Protein AF-A0A1V5UY77-F1 (afdb_monomer_lite)

Foldseek 3Di:
DDDDDDPDDDDPQQPDQDQVVQVVDPQWHDPPGGIDGDPDAPPQQVDQDQVVQVVGPQWHDPVGGIDGPPPQPPQQVDQDQVSQLVDPQWAQQPVVSGIHGDPAQVRFQRDQDQVSQVSNVVFWDQQQLVSGIGGPPCQQVVCQPGDQVSQVSDVQWAQFCVVRGIDGPPPSFLSSVLVDQVSLVVPPQAWAAQQVVSGIDGPPPSPQSSQAQVRQVVQVVDPQWHDDPRGIDGPDPPFLQVDQDQVVQLLDLQWHDDPGGIHGNPAQQCQQVDQDPVSQVSNVVFWDQQPLVSGIGGVVCPLQVCPQPQRSQVVDPQWAAFCVPRGIDGPPPSPQRRDNDQVSLVVDPQWHDPPHGIDGDQPPALQVDQDDVVLVVSVWDDDDRGTHHPDDDPKDDDDPPPDDDLQVDQDQPVQVVDPQWHDPVGGIHGDPDPDPDPDPFWDADVVVRIIDGHDPDDQDDDDDDDDDDDDDDPPDDDDPDDDDD

Sequence (485 aa):
MSYCEPAGGIPDCSLIYSDVDCANTMGCMWDGYQCVMDMGGPDCSAIFNDVDCGNTLGCMWDGTYCVEDMGGSACGENLTLEACNTDSSCVWDDVNTECVQFDGVASCNKFADQMYCENHSVDCKWYAGLMTCDGNTYGCGYYEFATVEQCNMDVDCDYNHNTDMCMEAGTAGCGEFGDSNTNCNAQTGNCEWNYSDNHCVPFDTAGCSKYGPLDESMCSGDPNCDWDTDHCIESVPAGCSLFDTDATCNAEATCIWIGSTCEDMASGSQCTLLSMQGDCESHTSFCNWYSGLNLCGDIADGCGFYGFGAMACNADTDCEYNFNMPGCVEFGTAGCGKHENDSMCIGDPMCTWNGTNCIPSGPPACNTYMDQFTCQNNSCTWVSGQCGGMGQTWCSSSYIAQGINCYTYMDQSPCEAQNGCVWNLTECVDASANDCNMDLSCMWNGPMSTCIEDMSNQCMMTYGGDQFGCNMATTCNWQPGQCGP

Structure (mmCIF, N/CA/C/O backbone):
data_AF-A0A1V5UY77-F1
#
_entry.id   AF-A0A1V5UY77-F1
#
loop_
_atom_site.group_PDB
_atom_site.id
_atom_site.type_symbol
_atom_site.label_atom_id
_atom_site.label_alt_id
_atom_site.label_comp_id
_atom_site.label_asym_id
_atom_site.label_entity_id
_atom_site.label_seq_id
_atom_site.pdbx_PDB_ins_code
_atom_site.Cartn_x
_atom_site.Cartn_y
_atom_site.Cartn_z
_atom_site.occupancy
_atom_site.B_iso_or_equiv
_atom_site.auth_seq_id
_atom_site.auth_comp_id
_atom_site.auth_asym_id
_atom_site.auth_atom_id
_atom_site.pdbx_PDB_model_num
ATOM 1 N N . MET A 1 1 ? 13.304 -43.967 39.624 1.00 35.62 1 MET A N 1
ATOM 2 C CA . MET A 1 1 ? 12.275 -43.873 40.676 1.00 35.62 1 MET A CA 1
ATOM 3 C C . MET A 1 1 ? 10.986 -44.339 40.051 1.00 35.62 1 MET A C 1
ATOM 5 O O . MET A 1 1 ? 10.648 -43.867 38.976 1.00 35.62 1 MET A O 1
ATOM 9 N N . SER A 1 2 ? 10.389 -45.355 40.654 1.00 34.72 2 SER A N 1
ATOM 10 C CA . SER A 1 2 ? 9.146 -45.986 40.230 1.00 34.72 2 SER A CA 1
ATOM 11 C C . SER A 1 2 ? 7.996 -44.986 40.347 1.00 34.72 2 SER A C 1
ATOM 13 O O . SER A 1 2 ? 7.868 -44.337 41.383 1.00 34.72 2 SER A O 1
ATOM 15 N N . TYR A 1 3 ? 7.195 -44.850 39.296 1.00 33.03 3 TYR A N 1
ATOM 16 C CA . TYR A 1 3 ? 5.958 -44.076 39.324 1.00 33.03 3 TYR A CA 1
ATOM 17 C C . TYR A 1 3 ? 4.882 -44.909 40.036 1.00 33.03 3 TYR A C 1
ATOM 19 O O . TYR A 1 3 ? 4.722 -46.088 39.724 1.00 33.03 3 TYR A O 1
ATOM 27 N N . CYS A 1 4 ? 4.184 -44.322 41.009 1.00 33.56 4 CYS A N 1
ATOM 28 C CA . CYS A 1 4 ? 2.945 -44.883 41.545 1.00 33.56 4 CYS A CA 1
ATOM 29 C C . CYS A 1 4 ? 1.797 -44.442 40.629 1.00 33.56 4 CYS A C 1
ATOM 31 O O . CYS A 1 4 ? 1.582 -43.243 40.465 1.00 33.56 4 CYS A O 1
ATOM 33 N N . GLU A 1 5 ? 1.080 -45.394 40.037 1.00 34.12 5 GLU A N 1
ATOM 34 C CA . GLU A 1 5 ? -0.194 -45.134 39.360 1.00 34.12 5 GLU A CA 1
ATOM 35 C C . GLU A 1 5 ? -1.288 -44.801 40.395 1.00 34.12 5 GLU A C 1
ATOM 37 O O . GLU A 1 5 ? -1.267 -45.354 41.502 1.00 34.12 5 GLU A O 1
ATOM 42 N N . PRO A 1 6 ? -2.259 -43.925 40.074 1.00 38.62 6 PRO A N 1
ATOM 43 C CA . PRO A 1 6 ? -3.442 -43.749 40.902 1.00 38.62 6 PRO A CA 1
ATOM 44 C C . PRO A 1 6 ? -4.322 -45.003 40.797 1.00 38.62 6 PRO A C 1
ATOM 46 O O . PRO A 1 6 ? -4.816 -45.355 39.728 1.00 38.62 6 PRO A O 1
ATOM 49 N N . ALA A 1 7 ? -4.529 -45.684 41.923 1.00 40.25 7 ALA A N 1
ATOM 50 C CA . ALA A 1 7 ? -5.536 -46.729 42.046 1.00 40.25 7 ALA A CA 1
ATOM 51 C C . ALA A 1 7 ? -6.930 -46.081 41.988 1.00 40.25 7 ALA A C 1
ATOM 53 O O . ALA A 1 7 ? -7.409 -45.540 42.980 1.00 40.25 7 ALA A O 1
ATOM 54 N N . GLY A 1 8 ? -7.552 -46.098 40.813 1.00 39.62 8 GLY A N 1
ATOM 55 C CA . GLY A 1 8 ? -8.869 -45.505 40.585 1.00 39.62 8 GLY A CA 1
ATOM 56 C C . GLY A 1 8 ? -9.518 -46.027 39.310 1.00 39.62 8 GLY A C 1
ATOM 57 O O . GLY A 1 8 ? -9.962 -45.245 38.479 1.00 39.62 8 GLY A O 1
ATOM 58 N N . GLY A 1 9 ? -9.522 -47.348 39.118 1.00 42.44 9 GLY A N 1
ATOM 59 C CA . GLY A 1 9 ? -10.414 -47.967 38.141 1.00 42.44 9 GLY A CA 1
ATOM 60 C C . GLY A 1 9 ? -11.838 -47.955 38.693 1.00 42.44 9 GLY A C 1
ATOM 61 O O . GLY A 1 9 ? -12.049 -48.418 39.813 1.00 42.44 9 GLY A O 1
ATOM 62 N N . ILE A 1 10 ? -12.791 -47.419 37.926 1.00 52.50 10 ILE A N 1
ATOM 63 C CA . ILE A 1 10 ? -14.228 -47.565 38.195 1.00 52.50 10 ILE A CA 1
ATOM 64 C C . ILE A 1 10 ? -14.511 -49.076 38.326 1.00 52.50 10 ILE A C 1
ATOM 66 O O . ILE A 1 10 ? -14.150 -49.821 37.408 1.00 52.50 10 ILE A O 1
ATOM 70 N N . PRO A 1 11 ? -15.065 -49.565 39.452 1.00 60.56 11 PRO A N 1
ATOM 71 C CA . PRO A 1 11 ? -15.327 -50.988 39.628 1.00 60.56 11 PRO A CA 1
ATOM 72 C C . PRO A 1 11 ? -16.384 -51.468 38.625 1.00 60.56 11 PRO A C 1
ATOM 74 O O . PRO A 1 11 ? -17.457 -50.884 38.506 1.00 60.56 11 PRO A O 1
ATOM 77 N N . ASP A 1 12 ? -16.081 -52.548 37.899 1.00 72.88 12 ASP A N 1
ATOM 78 C CA . ASP A 1 12 ? -17.044 -53.199 37.010 1.00 72.88 12 ASP A CA 1
ATOM 79 C C . ASP A 1 12 ? -18.022 -54.044 37.838 1.00 72.88 12 ASP A C 1
ATOM 81 O O . ASP A 1 12 ? -17.750 -55.198 38.188 1.00 72.88 12 ASP A O 1
ATOM 85 N N . CYS A 1 13 ? -19.169 -53.445 38.163 1.00 72.75 13 CYS A N 1
ATOM 86 C CA . CYS A 1 13 ? -20.222 -54.062 38.966 1.00 72.75 13 CYS A CA 1
ATOM 87 C C . CYS A 1 13 ? -20.758 -55.365 38.354 1.00 72.75 13 CYS A C 1
ATOM 89 O O . CYS A 1 13 ? -21.235 -56.228 39.085 1.00 72.75 13 CYS A O 1
ATOM 91 N N . SER A 1 14 ? -20.619 -55.569 37.036 1.00 72.94 14 SER A N 1
ATOM 92 C CA . SER A 1 14 ? -21.118 -56.769 36.349 1.00 72.94 14 SER A CA 1
ATOM 93 C C . SER A 1 14 ? -20.357 -58.058 36.701 1.00 72.94 14 SER A C 1
ATOM 95 O O . SER A 1 14 ? -20.808 -59.165 36.386 1.00 72.94 14 SER A O 1
ATOM 97 N N . LEU A 1 15 ? -19.220 -57.930 37.394 1.00 76.31 15 LEU A N 1
ATOM 98 C CA . LEU A 1 15 ? -18.405 -59.043 37.888 1.00 76.31 15 LEU A CA 1
ATOM 99 C C . LEU A 1 15 ? -18.737 -59.443 39.337 1.00 76.31 15 LEU A C 1
ATOM 101 O O . LEU A 1 15 ? -18.107 -60.354 39.881 1.00 76.31 15 LEU A O 1
ATOM 105 N N . ILE A 1 16 ? -19.719 -58.789 39.967 1.00 81.25 16 ILE A N 1
ATOM 106 C CA . ILE A 1 16 ? -20.117 -59.021 41.358 1.00 81.25 16 ILE A CA 1
ATOM 107 C C . ILE A 1 16 ? -21.437 -59.799 41.390 1.00 81.25 16 ILE A C 1
ATOM 109 O O . ILE A 1 16 ? -22.493 -59.305 41.005 1.00 81.25 16 ILE A O 1
ATOM 113 N N . TYR A 1 17 ? -21.378 -61.041 41.873 1.00 80.19 17 TYR A N 1
ATOM 114 C CA . TYR A 1 17 ? -22.501 -61.992 41.825 1.00 80.19 17 TYR A CA 1
ATOM 115 C C . TYR A 1 17 ? -23.168 -62.243 43.183 1.00 80.19 17 TYR A C 1
ATOM 117 O O . TYR A 1 17 ? -23.944 -63.187 43.325 1.00 80.19 17 TYR A O 1
ATOM 125 N N . SER A 1 18 ? -22.839 -61.434 44.188 1.00 80.31 18 SER A N 1
ATOM 126 C CA . SER A 1 18 ? -23.382 -61.529 45.541 1.00 80.31 18 SER A CA 1
ATOM 127 C C . SER A 1 18 ? -23.989 -60.185 45.933 1.00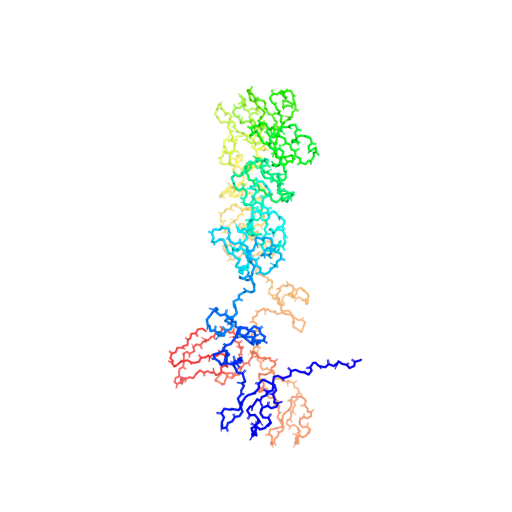 80.31 18 SER A C 1
ATOM 129 O O . SER A 1 18 ? -23.406 -59.130 45.684 1.00 80.31 18 SER A O 1
ATOM 131 N N . ASP A 1 19 ? -25.175 -60.241 46.530 1.00 75.44 19 ASP A N 1
ATOM 132 C CA . ASP A 1 19 ? -25.917 -59.088 47.034 1.00 75.44 19 ASP A CA 1
ATOM 133 C C . ASP A 1 19 ? -25.131 -58.347 48.123 1.00 75.44 19 ASP A C 1
ATOM 135 O O . ASP A 1 19 ? -25.069 -57.118 48.129 1.00 75.44 19 ASP A O 1
ATOM 139 N N . VAL A 1 20 ? -24.459 -59.100 48.996 1.00 77.75 20 VAL A N 1
ATOM 140 C CA . VAL A 1 20 ? -23.610 -58.561 50.065 1.00 77.75 20 VAL A CA 1
ATOM 141 C C . VAL A 1 20 ? -22.373 -57.864 49.504 1.00 77.75 20 VAL A C 1
ATOM 143 O O . VAL A 1 20 ? -22.010 -56.790 49.979 1.00 77.75 20 VAL A O 1
ATOM 146 N N . ASP A 1 21 ? -21.715 -58.439 48.500 1.00 77.81 21 ASP A N 1
ATOM 147 C CA . ASP A 1 21 ? -20.504 -57.845 47.919 1.00 77.81 21 ASP A CA 1
ATOM 148 C C . ASP A 1 21 ? -20.845 -56.632 47.045 1.00 77.81 21 ASP A C 1
ATOM 150 O O . ASP A 1 21 ? -20.092 -55.657 47.013 1.00 77.81 21 ASP A O 1
ATOM 154 N N . CYS A 1 22 ? -22.013 -56.653 46.398 1.00 72.06 22 CYS A N 1
ATOM 155 C CA . CYS A 1 22 ? -22.517 -55.531 45.619 1.00 72.06 22 CYS A CA 1
ATOM 156 C C . CYS A 1 22 ? -22.813 -54.317 46.505 1.00 72.06 22 CYS A C 1
ATOM 158 O O . CYS A 1 22 ? -22.331 -53.226 46.224 1.00 72.06 22 CYS A O 1
ATOM 160 N N . ALA A 1 23 ? -23.508 -54.522 47.631 1.00 69.00 23 ALA A N 1
ATOM 161 C CA . ALA A 1 23 ? -23.827 -53.458 48.585 1.00 69.00 23 ALA A CA 1
ATOM 162 C C . ALA A 1 23 ? -22.593 -52.852 49.283 1.00 69.00 23 ALA A C 1
ATOM 164 O O . ALA A 1 23 ? -22.663 -51.744 49.809 1.00 69.00 23 ALA A O 1
ATOM 165 N N . ASN A 1 24 ? -21.468 -53.574 49.309 1.00 67.50 24 ASN A N 1
ATOM 166 C CA . ASN A 1 24 ? -20.213 -53.102 49.899 1.00 67.50 24 ASN A CA 1
ATOM 167 C C . ASN A 1 24 ? -19.240 -52.500 48.867 1.00 67.50 24 ASN A C 1
ATOM 169 O O . ASN A 1 24 ? -18.158 -52.049 49.251 1.00 67.50 24 ASN A O 1
ATOM 173 N N . THR A 1 25 ? -19.593 -52.484 47.578 1.00 68.69 25 THR A N 1
ATOM 174 C CA . THR A 1 25 ? -18.750 -51.927 46.514 1.00 68.69 25 THR A CA 1
ATOM 175 C C . THR A 1 25 ? -19.240 -50.532 46.139 1.00 68.69 25 THR A C 1
ATOM 177 O O . THR A 1 25 ? -20.343 -50.372 45.629 1.00 68.69 25 THR A O 1
ATOM 180 N N . MET A 1 26 ? -18.417 -49.505 46.384 1.00 59.06 26 MET A N 1
ATOM 181 C CA . MET A 1 26 ? -18.773 -48.124 46.036 1.00 59.06 26 MET A CA 1
ATOM 182 C C . MET A 1 26 ? -19.001 -47.970 44.527 1.00 59.06 26 MET A C 1
ATOM 184 O O . MET A 1 26 ? -18.139 -48.354 43.737 1.00 59.06 26 MET A O 1
ATOM 188 N N . GLY A 1 27 ? -20.135 -47.372 44.150 1.00 67.19 27 GLY A N 1
ATOM 189 C CA . GLY A 1 27 ? -20.547 -47.190 42.755 1.00 67.19 27 GLY A CA 1
ATOM 190 C C . GLY A 1 27 ? -21.339 -48.362 42.165 1.00 67.19 27 GLY A C 1
ATOM 191 O O . GLY A 1 27 ? -21.593 -48.361 40.962 1.00 67.19 27 GLY A O 1
ATOM 192 N N . CYS A 1 28 ? -21.734 -49.348 42.980 1.00 70.88 28 CYS A N 1
ATOM 193 C CA . CYS A 1 28 ? -22.549 -50.486 42.565 1.00 70.88 28 CYS A CA 1
ATOM 194 C C . CYS A 1 28 ? -23.791 -50.659 43.452 1.00 70.88 28 CYS A C 1
ATOM 196 O O . CYS A 1 28 ? -23.725 -50.472 44.665 1.00 70.88 28 CYS A O 1
ATOM 198 N N . MET A 1 29 ? -24.907 -51.090 42.862 1.00 77.44 29 MET A N 1
ATOM 199 C CA . MET A 1 29 ? -26.140 -51.424 43.583 1.00 77.44 29 MET A CA 1
ATOM 200 C C . MET A 1 29 ? -26.735 -52.757 43.108 1.00 77.44 29 MET A C 1
ATOM 202 O O . MET A 1 29 ? -26.589 -53.145 41.949 1.00 77.44 29 MET A O 1
ATOM 206 N N . TRP A 1 30 ? -27.408 -53.480 44.009 1.00 74.88 30 TRP A N 1
ATOM 207 C CA . TRP A 1 30 ? -28.058 -54.754 43.686 1.00 74.88 30 TRP A CA 1
ATOM 208 C C . TRP A 1 30 ? -29.488 -54.511 43.193 1.00 74.88 30 TRP A C 1
ATOM 210 O O . TRP A 1 30 ? -30.326 -54.033 43.956 1.00 74.88 30 TRP A O 1
ATOM 220 N N . ASP A 1 31 ? -29.795 -54.875 41.945 1.00 71.94 31 ASP A N 1
ATOM 221 C CA . ASP A 1 31 ? -31.122 -54.652 41.334 1.00 71.94 31 ASP A CA 1
ATOM 222 C C . ASP A 1 31 ? -32.170 -55.728 41.705 1.00 71.94 31 ASP A C 1
ATOM 224 O O . ASP A 1 31 ? -33.311 -55.705 41.241 1.00 71.94 31 ASP A O 1
ATOM 228 N N . GLY A 1 32 ? -31.783 -56.686 42.554 1.00 72.38 32 GLY A N 1
ATOM 229 C CA . GLY A 1 32 ? -32.581 -57.854 42.932 1.00 72.38 32 GLY A CA 1
ATOM 230 C C . GLY A 1 32 ? -32.200 -59.138 42.189 1.00 72.38 32 GLY A C 1
ATOM 231 O O . GLY A 1 32 ? -32.556 -60.221 42.658 1.00 72.38 32 GLY A O 1
ATOM 232 N N . TYR A 1 33 ? -31.438 -59.045 41.097 1.00 75.31 33 TYR A N 1
ATOM 233 C CA . TYR A 1 33 ? -30.982 -60.183 40.288 1.00 75.31 33 TYR A CA 1
ATOM 234 C C . TYR A 1 33 ? -29.484 -60.141 39.961 1.00 75.31 33 TYR A C 1
ATOM 236 O O . TYR A 1 33 ? -28.866 -61.200 39.834 1.00 75.31 33 TYR A O 1
ATOM 244 N N . GLN A 1 34 ? -28.903 -58.953 39.820 1.00 77.75 34 GLN A N 1
ATOM 245 C CA . GLN A 1 34 ? -27.505 -58.724 39.466 1.00 77.75 34 GLN A CA 1
ATOM 246 C C . GLN A 1 34 ? -27.003 -57.399 40.057 1.00 77.75 34 GLN A C 1
ATOM 248 O O . GLN A 1 34 ? -27.775 -56.519 40.444 1.00 77.75 34 GLN A O 1
ATOM 253 N N . CYS A 1 35 ? -25.683 -57.264 40.127 1.00 74.50 35 CYS A N 1
ATOM 254 C CA . CYS A 1 35 ? -25.040 -56.033 40.551 1.00 74.50 35 CYS A CA 1
ATOM 255 C C . CYS A 1 35 ? -24.861 -55.097 39.347 1.00 74.50 35 CYS A C 1
ATOM 257 O O . CYS A 1 35 ? -24.268 -55.481 38.336 1.00 74.50 35 CYS A O 1
ATOM 259 N N . VAL A 1 36 ? -25.399 -53.883 39.433 1.00 78.75 36 VAL A N 1
ATOM 260 C CA . VAL A 1 36 ? -25.377 -52.871 38.365 1.00 78.75 36 VAL A CA 1
ATOM 261 C C . VAL A 1 36 ? -24.644 -51.618 38.835 1.00 78.75 36 VAL A C 1
ATOM 263 O O . VAL A 1 36 ? -24.499 -51.407 40.037 1.00 78.75 36 VAL A O 1
ATOM 266 N N . MET A 1 37 ? -24.159 -50.795 37.897 1.00 68.81 37 MET A N 1
ATOM 267 C CA . MET A 1 37 ? -23.580 -49.497 38.260 1.00 68.81 37 MET A CA 1
ATOM 268 C C . MET A 1 37 ? -24.645 -48.606 38.892 1.00 68.81 37 MET A C 1
ATOM 270 O O . MET A 1 37 ? -25.754 -48.487 38.368 1.00 68.81 37 MET A O 1
ATOM 274 N N . ASP A 1 38 ? -24.276 -47.995 40.010 1.00 66.62 38 ASP A N 1
ATOM 275 C CA . ASP A 1 38 ? -25.100 -47.056 40.753 1.00 66.62 38 ASP A CA 1
ATOM 276 C C . ASP A 1 38 ? -25.211 -45.743 39.961 1.00 66.62 38 ASP A C 1
ATOM 278 O O . ASP A 1 38 ? -24.292 -44.926 39.928 1.00 66.62 38 ASP A O 1
ATOM 282 N N . MET A 1 39 ? -26.307 -45.611 39.211 1.00 51.09 39 MET A N 1
ATOM 283 C CA . MET A 1 39 ? -26.615 -44.464 38.344 1.00 51.09 39 MET A CA 1
ATOM 284 C C . MET A 1 39 ? -27.603 -43.486 38.995 1.00 51.09 39 MET A C 1
ATOM 286 O O . MET A 1 39 ? -28.069 -42.566 38.325 1.00 51.09 39 MET A O 1
ATOM 290 N N . GLY A 1 40 ? -27.954 -43.677 40.268 1.00 49.91 40 GLY A N 1
ATOM 291 C CA . GLY A 1 40 ? -28.922 -42.841 40.968 1.00 49.91 40 GLY A CA 1
ATOM 292 C C . GLY A 1 40 ? -28.418 -42.503 42.357 1.00 49.91 40 GLY A C 1
ATOM 293 O O . GLY A 1 40 ? -28.191 -43.393 43.168 1.00 49.91 40 GLY A O 1
ATOM 294 N N . GLY A 1 41 ? -28.269 -41.210 42.640 1.00 55.47 41 GLY A N 1
ATOM 295 C CA . GLY A 1 41 ? -28.130 -40.741 44.014 1.00 55.47 41 GLY A CA 1
ATOM 296 C C . GLY A 1 41 ? -29.293 -41.219 44.905 1.00 55.47 41 GLY A C 1
ATOM 297 O O . GLY A 1 41 ? -30.250 -41.831 44.423 1.00 55.47 41 GLY A O 1
ATOM 298 N N . PRO A 1 42 ? -29.220 -40.974 46.222 1.00 58.59 42 PRO A N 1
ATOM 299 C CA . PRO A 1 42 ? -30.271 -41.380 47.152 1.00 58.59 42 PRO A CA 1
ATOM 300 C C . PRO A 1 42 ? -31.656 -40.893 46.691 1.00 58.59 42 PRO A C 1
ATOM 302 O O . PRO A 1 42 ? -31.800 -39.749 46.275 1.00 58.59 42 PRO A O 1
ATOM 305 N N . ASP A 1 43 ? -32.678 -41.754 46.793 1.00 66.94 43 ASP A N 1
ATOM 306 C CA . ASP A 1 43 ? -34.073 -41.399 46.493 1.00 66.94 43 ASP A CA 1
ATOM 307 C C . ASP A 1 43 ? -34.560 -40.321 47.476 1.00 66.94 43 ASP A C 1
ATOM 309 O O . ASP A 1 43 ? -34.988 -40.607 48.602 1.00 66.94 43 ASP A O 1
ATOM 313 N N . CYS A 1 44 ? -34.492 -39.066 47.040 1.00 65.50 44 CYS A N 1
ATOM 314 C CA . CYS A 1 44 ? -34.867 -37.910 47.843 1.00 65.50 44 CYS A CA 1
ATOM 315 C C . CYS A 1 44 ? -36.357 -37.910 48.202 1.00 65.50 44 CYS A C 1
ATOM 317 O O . CYS A 1 44 ? -36.728 -37.388 49.253 1.00 65.50 44 CYS A O 1
ATOM 319 N N . SER A 1 45 ? -37.216 -38.577 47.416 1.00 71.25 45 SER A N 1
ATOM 320 C CA . SER A 1 45 ? -38.643 -38.700 47.743 1.00 71.25 45 SER A CA 1
ATOM 321 C C . SER A 1 45 ? -38.937 -39.582 48.961 1.00 71.25 45 SER A C 1
ATOM 323 O O . SER A 1 45 ? -40.060 -39.563 49.474 1.00 71.25 45 SER A O 1
ATOM 325 N N . ALA A 1 46 ? -37.938 -40.296 49.489 1.00 71.38 46 ALA A N 1
ATOM 326 C CA . ALA A 1 46 ? -38.041 -41.027 50.751 1.00 71.38 46 ALA A CA 1
ATOM 327 C C . ALA A 1 46 ? -37.777 -40.159 52.002 1.00 71.38 46 ALA A C 1
ATOM 329 O O . ALA A 1 46 ? -37.919 -40.652 53.127 1.00 71.38 46 ALA A O 1
ATOM 330 N N . ILE A 1 47 ? -37.409 -38.884 51.836 1.00 78.31 47 ILE A N 1
ATOM 331 C CA . ILE A 1 47 ? -37.031 -37.981 52.929 1.00 78.31 47 ILE A CA 1
ATOM 332 C C . ILE A 1 47 ? -38.158 -36.975 53.196 1.00 78.31 47 ILE A C 1
ATOM 334 O O . ILE A 1 47 ? -38.545 -36.182 52.342 1.00 78.31 47 ILE A O 1
ATOM 338 N N . PHE A 1 48 ? -38.700 -36.997 54.416 1.00 80.31 48 PHE A N 1
ATOM 339 C CA . PHE A 1 48 ? -39.923 -36.256 54.772 1.00 80.31 48 PHE A CA 1
ATOM 340 C C . PHE A 1 48 ? -39.700 -35.075 55.722 1.00 80.31 48 PHE A C 1
ATOM 342 O O . PHE A 1 48 ? -40.667 -34.527 56.253 1.00 80.31 48 PHE A O 1
ATOM 349 N N . ASN A 1 49 ? -38.450 -34.704 55.988 1.00 76.62 49 ASN A N 1
ATOM 350 C CA . ASN A 1 49 ? -38.127 -33.535 56.795 1.00 76.62 49 ASN A CA 1
ATOM 351 C C . ASN A 1 49 ? -36.957 -32.753 56.194 1.00 76.62 49 ASN A C 1
ATOM 353 O O . ASN A 1 49 ? -36.120 -33.306 55.483 1.00 76.62 49 ASN A O 1
ATOM 357 N N . ASP A 1 50 ? -36.939 -31.463 56.496 1.00 70.50 50 ASP A N 1
ATOM 358 C CA . ASP A 1 50 ? -35.993 -30.471 55.998 1.00 70.50 50 ASP A CA 1
ATOM 359 C C . ASP A 1 50 ? -34.551 -30.750 56.438 1.00 70.50 50 ASP A C 1
ATOM 361 O O . ASP A 1 50 ? -33.629 -30.645 55.631 1.00 70.50 50 ASP A O 1
ATOM 365 N N . VAL A 1 51 ? -34.354 -31.158 57.695 1.00 73.12 51 VAL A N 1
ATOM 366 C CA . VAL A 1 51 ? -33.024 -31.409 58.272 1.00 73.12 51 VAL A CA 1
ATOM 367 C C . VAL A 1 51 ? -32.329 -32.588 57.594 1.00 73.12 51 VAL A C 1
ATOM 369 O O . VAL A 1 51 ? -31.161 -32.489 57.228 1.00 73.12 51 VAL A O 1
ATOM 372 N N . ASP A 1 52 ? -33.024 -33.706 57.420 1.00 71.25 52 ASP A N 1
ATOM 373 C CA . ASP A 1 52 ? -32.461 -34.897 56.784 1.00 71.25 52 ASP A CA 1
ATOM 374 C C . ASP A 1 52 ? -32.305 -34.690 55.273 1.00 71.25 52 ASP A C 1
ATOM 376 O O . ASP A 1 52 ? -31.353 -35.199 54.682 1.00 71.25 52 ASP A O 1
ATOM 380 N N . CYS A 1 53 ? -33.186 -33.892 54.657 1.00 69.50 53 CYS A N 1
ATOM 381 C CA . CYS A 1 53 ? -33.088 -33.543 53.243 1.00 69.50 53 CYS A CA 1
ATOM 382 C C . CYS A 1 53 ? -31.828 -32.714 52.962 1.00 69.50 53 CYS A C 1
ATOM 384 O O . CYS A 1 53 ? -31.046 -33.084 52.095 1.00 69.50 53 CYS A O 1
ATOM 386 N N . GLY A 1 54 ? -31.564 -31.672 53.761 1.00 63.75 54 GLY A N 1
ATOM 387 C CA . GLY A 1 54 ? -30.370 -30.827 53.614 1.00 63.75 54 GLY A CA 1
ATOM 388 C C . GLY A 1 54 ? -29.048 -31.496 54.012 1.00 63.75 54 GLY A C 1
ATOM 389 O O . GLY A 1 54 ? -27.980 -31.007 53.659 1.00 63.75 54 GLY A O 1
ATOM 390 N N . ASN A 1 55 ? -29.096 -32.619 54.738 1.00 60.94 55 ASN A N 1
ATOM 391 C CA . ASN A 1 55 ? -27.910 -33.418 55.068 1.00 60.94 55 ASN A CA 1
ATOM 392 C C . ASN A 1 55 ? -27.654 -34.561 54.070 1.00 60.94 55 ASN A C 1
ATOM 394 O O . ASN A 1 55 ? -26.643 -35.258 54.192 1.00 60.94 55 ASN A O 1
ATOM 398 N N . THR A 1 56 ? -28.557 -34.780 53.110 1.00 60.88 56 THR A N 1
ATOM 399 C CA . THR A 1 56 ? -28.432 -35.850 52.120 1.00 60.88 56 THR A CA 1
ATOM 400 C C . THR A 1 56 ? -27.838 -35.293 50.835 1.00 60.88 56 THR A C 1
ATOM 402 O O . THR A 1 56 ? -28.445 -34.478 50.149 1.00 60.88 56 THR A O 1
ATOM 405 N N . LEU A 1 57 ? -26.627 -35.746 50.508 1.00 54.59 57 LEU A N 1
ATOM 406 C CA . LEU A 1 57 ? -25.918 -35.345 49.295 1.00 54.59 57 LEU A CA 1
ATOM 407 C C . LEU A 1 57 ? -26.750 -35.712 48.050 1.00 54.59 57 LEU A C 1
ATOM 409 O O . LEU A 1 57 ? -27.054 -36.889 47.854 1.00 54.59 57 LEU A O 1
ATOM 413 N N . GLY A 1 58 ? -27.087 -34.720 47.222 1.00 66.50 58 GLY A N 1
ATOM 414 C CA . GLY A 1 58 ? -27.923 -34.898 46.029 1.00 66.50 58 GLY A CA 1
ATOM 415 C C . GLY A 1 58 ? -29.426 -34.678 46.246 1.00 66.50 58 GLY A C 1
ATOM 416 O O . GLY A 1 58 ? -30.201 -34.993 45.347 1.00 66.50 58 GLY A O 1
ATOM 417 N N . CYS A 1 59 ? -29.847 -34.138 47.397 1.00 69.81 59 CYS A N 1
ATOM 418 C CA . CYS A 1 59 ? -31.241 -33.802 47.696 1.00 69.81 59 CYS A CA 1
ATOM 419 C C . CYS A 1 59 ? -31.396 -32.356 48.194 1.00 69.81 59 CYS A C 1
ATOM 421 O O . CYS A 1 59 ? -30.545 -31.857 48.927 1.00 69.81 59 CYS A O 1
ATOM 423 N N . MET A 1 60 ? -32.515 -31.704 47.862 1.00 73.75 60 MET A N 1
ATOM 424 C CA . MET A 1 60 ? -32.862 -30.366 48.363 1.00 73.75 60 MET A CA 1
ATOM 425 C C . MET A 1 60 ? -34.330 -30.263 48.805 1.00 73.75 60 MET A C 1
ATOM 427 O O . MET A 1 60 ? -35.204 -30.975 48.308 1.00 73.75 60 MET A O 1
ATOM 431 N N . TRP A 1 61 ? -34.619 -29.380 49.767 1.00 74.12 61 TRP A N 1
ATOM 432 C CA . TRP A 1 61 ? -35.969 -29.201 50.317 1.00 74.12 61 TRP A CA 1
ATOM 433 C C . TRP A 1 61 ? -36.743 -28.106 49.565 1.00 74.12 61 TRP A C 1
ATOM 435 O O . TRP A 1 61 ? -36.428 -26.928 49.703 1.00 74.12 61 TRP A O 1
ATOM 445 N N . ASP A 1 62 ? -37.815 -28.465 48.851 1.00 69.62 62 ASP A N 1
ATOM 446 C CA . ASP A 1 62 ? -38.683 -27.533 48.093 1.00 69.62 62 ASP A CA 1
ATOM 447 C C . ASP A 1 62 ? -39.764 -26.866 48.981 1.00 69.62 62 ASP A C 1
ATOM 449 O O . ASP A 1 62 ? -40.906 -26.618 48.596 1.00 69.62 62 ASP A O 1
ATOM 453 N N . GLY A 1 63 ? -39.482 -26.691 50.273 1.00 66.19 63 GLY A N 1
ATOM 454 C CA . GLY A 1 63 ? -40.424 -26.126 51.249 1.00 66.19 63 GLY A CA 1
ATOM 455 C C . GLY A 1 63 ? -41.578 -27.050 51.673 1.00 66.19 63 GLY A C 1
ATOM 456 O O . GLY A 1 63 ? -42.159 -26.829 52.737 1.00 66.19 63 GLY A O 1
ATOM 457 N N . THR A 1 64 ? -41.889 -28.098 50.903 1.00 71.56 64 THR A N 1
ATOM 458 C CA . THR A 1 64 ? -42.980 -29.054 51.198 1.00 71.56 64 THR A CA 1
ATOM 459 C C . THR A 1 64 ? -42.554 -30.522 51.093 1.00 71.56 64 THR A C 1
ATOM 461 O O . THR A 1 64 ? -43.100 -31.369 51.802 1.00 71.56 64 THR A O 1
ATOM 464 N N . TYR A 1 65 ? -41.597 -30.838 50.223 1.00 72.12 65 TYR A N 1
ATOM 465 C CA . TYR A 1 65 ? -41.097 -32.190 49.981 1.00 72.12 65 TYR A CA 1
ATOM 466 C C . TYR A 1 65 ? -39.613 -32.135 49.606 1.00 72.12 65 TYR A C 1
ATOM 468 O O . TYR A 1 65 ? -39.134 -31.124 49.091 1.00 72.12 65 TYR A O 1
ATOM 476 N N . CYS A 1 66 ? -38.892 -33.219 49.892 1.00 66.56 66 CYS A N 1
ATOM 477 C CA . CYS A 1 66 ? -37.502 -33.375 49.492 1.00 66.56 66 CYS A CA 1
ATOM 478 C C . CYS A 1 66 ? -37.447 -33.863 48.039 1.00 66.56 66 CYS A C 1
ATOM 480 O O . CYS A 1 66 ? -38.123 -34.831 47.681 1.00 66.56 66 CYS A O 1
ATOM 482 N N . VAL A 1 67 ? -36.694 -33.162 47.199 1.00 76.56 67 VAL A N 1
ATOM 483 C CA . VAL A 1 67 ? -36.561 -33.432 45.763 1.00 76.56 67 VAL A CA 1
ATOM 484 C C . VAL A 1 67 ? -35.106 -33.721 45.422 1.00 76.56 67 VAL A C 1
ATOM 486 O O . VAL A 1 67 ? -34.204 -33.312 46.154 1.00 76.56 67 VAL A O 1
ATOM 489 N N . GLU A 1 68 ? -34.888 -34.451 44.330 1.00 65.31 68 GLU A N 1
ATOM 490 C CA . GLU A 1 68 ? -33.548 -34.646 43.777 1.00 65.31 68 GLU A CA 1
ATOM 491 C C . GLU A 1 68 ? -32.949 -33.282 43.438 1.00 65.31 68 GLU A C 1
ATOM 493 O O . GLU A 1 68 ? -33.579 -32.464 42.760 1.00 65.31 68 GLU A O 1
ATOM 498 N N . ASP A 1 69 ? -31.749 -33.032 43.955 1.00 61.06 69 ASP A N 1
ATOM 499 C CA . ASP A 1 69 ? -30.963 -31.864 43.595 1.00 61.06 69 ASP A CA 1
ATOM 500 C C . ASP A 1 69 ? -30.548 -32.026 42.131 1.00 61.06 69 ASP A C 1
ATOM 502 O O . ASP A 1 69 ? -29.592 -32.722 41.789 1.00 61.06 69 ASP A O 1
ATOM 506 N N . MET A 1 70 ? -31.323 -31.400 41.248 1.00 44.78 70 MET A N 1
ATOM 507 C CA . MET A 1 70 ? -31.120 -31.384 39.799 1.00 44.78 70 MET A CA 1
ATOM 508 C C . MET A 1 70 ? -29.895 -30.549 39.378 1.00 44.78 70 MET A C 1
ATOM 510 O O . MET A 1 70 ? -29.808 -30.123 38.226 1.00 44.78 70 MET A O 1
ATOM 514 N N . GLY A 1 71 ? -28.947 -30.294 40.285 1.00 45.06 71 GLY A N 1
ATOM 515 C CA . GLY A 1 71 ? -27.813 -29.412 40.039 1.00 45.06 71 GLY A CA 1
ATOM 516 C C . GLY A 1 71 ? -28.254 -27.956 39.966 1.00 45.06 71 GLY A C 1
ATOM 517 O O . GLY A 1 71 ? -27.784 -27.212 39.104 1.00 45.06 71 GLY A O 1
ATOM 518 N N . GLY A 1 72 ? -29.178 -27.549 40.842 1.00 45.19 72 GLY A N 1
ATOM 519 C CA . GLY A 1 72 ? -29.502 -26.136 41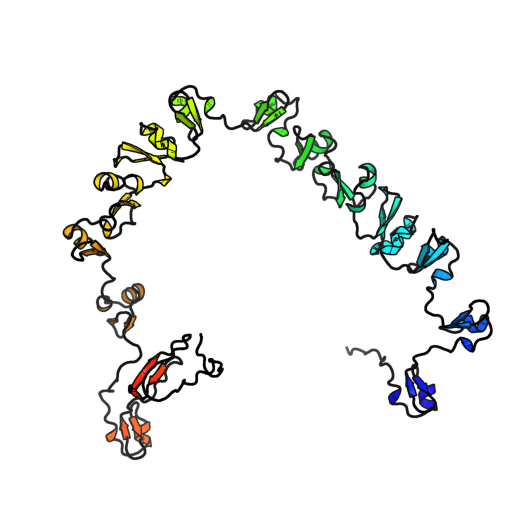.001 1.00 45.19 72 GLY A CA 1
ATOM 520 C C . GLY A 1 72 ? -28.242 -25.415 41.463 1.00 45.19 72 GLY A C 1
ATOM 521 O O . GLY A 1 72 ? -27.713 -25.724 42.525 1.00 45.19 72 GLY A O 1
ATOM 522 N N . SER A 1 73 ? -27.710 -24.504 40.645 1.00 51.25 73 SER A N 1
ATOM 523 C CA . SER A 1 73 ? -26.480 -23.778 40.966 1.00 51.25 73 SER A CA 1
ATOM 524 C C . SER A 1 73 ? -26.564 -23.204 42.384 1.00 51.25 73 SER A C 1
ATOM 526 O O . SER A 1 73 ? -27.510 -22.463 42.666 1.00 51.25 73 SER A O 1
ATOM 528 N N . ALA A 1 74 ? -25.575 -23.497 43.240 1.00 62.91 74 ALA A N 1
ATOM 529 C CA . ALA A 1 74 ? -25.463 -22.981 44.614 1.00 62.91 74 ALA A CA 1
ATOM 530 C C . ALA A 1 74 ? -25.658 -21.449 44.711 1.00 62.91 74 ALA A C 1
ATOM 532 O O . ALA A 1 74 ? -26.026 -20.916 45.753 1.00 62.91 74 ALA A O 1
ATOM 533 N N . CYS A 1 75 ? -25.492 -20.748 43.588 1.00 72.31 75 CYS A N 1
ATOM 534 C CA . CYS A 1 75 ? -25.856 -19.357 43.369 1.00 72.31 75 CYS A CA 1
ATOM 535 C C . CYS A 1 75 ? -27.251 -18.980 43.883 1.00 72.31 75 CYS A C 1
ATOM 537 O O . CYS A 1 75 ? -27.378 -17.953 44.542 1.00 72.31 75 CYS A O 1
ATOM 539 N N . GLY A 1 76 ? -28.279 -19.806 43.659 1.00 69.12 76 GLY A N 1
ATOM 540 C CA . GLY A 1 76 ? -29.663 -19.485 44.035 1.00 69.12 76 GLY A CA 1
ATOM 541 C C . GLY A 1 76 ? -29.895 -19.326 45.544 1.00 69.12 76 GLY A C 1
ATOM 542 O O . GLY A 1 76 ? -30.896 -18.739 45.953 1.00 69.12 76 GLY A O 1
ATOM 543 N N . GLU A 1 77 ? -28.969 -19.802 46.383 1.00 69.94 77 GLU A N 1
ATOM 544 C CA . GLU A 1 77 ? -29.021 -19.626 47.840 1.00 69.94 77 GLU A CA 1
ATOM 545 C C . GLU A 1 77 ? -28.580 -18.219 48.288 1.00 69.94 77 GLU A C 1
ATOM 547 O O . GLU A 1 77 ? -28.871 -17.794 49.412 1.00 69.94 77 GLU A O 1
ATOM 552 N N . ASN A 1 78 ? -27.913 -17.458 47.413 1.00 73.25 78 ASN A N 1
ATOM 553 C CA . ASN A 1 78 ? -27.468 -16.098 47.698 1.00 73.25 78 ASN A CA 1
ATOM 554 C C . ASN A 1 78 ? -28.601 -15.086 47.472 1.00 73.25 78 ASN A C 1
ATOM 556 O O . ASN A 1 78 ? -28.959 -14.754 46.346 1.00 73.25 78 ASN A O 1
ATOM 560 N N . LEU A 1 79 ? -29.133 -14.536 48.568 1.00 76.69 79 LEU A N 1
ATOM 561 C CA . LEU A 1 79 ? -30.247 -13.572 48.554 1.00 76.69 79 LEU A CA 1
ATOM 562 C C . LEU A 1 79 ? -29.813 -12.099 48.447 1.00 76.69 79 LEU A C 1
ATOM 564 O O . LEU A 1 79 ? -30.658 -11.204 48.513 1.00 76.69 79 LEU A O 1
ATOM 568 N N . THR A 1 80 ? -28.512 -11.822 48.349 1.00 80.19 80 THR A N 1
ATOM 569 C CA . THR A 1 80 ? -27.984 -10.456 48.236 1.00 80.19 80 THR A CA 1
ATOM 570 C C . THR A 1 80 ? -26.978 -10.343 47.098 1.00 80.19 80 THR A C 1
ATOM 572 O O . THR A 1 80 ? -26.226 -11.280 46.834 1.00 80.19 80 THR A O 1
ATOM 575 N N . LEU A 1 81 ? -26.928 -9.157 46.483 1.00 81.56 81 LEU A N 1
ATOM 576 C CA . LEU A 1 81 ? -25.954 -8.780 45.453 1.00 81.56 81 LEU A CA 1
ATOM 577 C C . LEU A 1 81 ? -24.512 -9.112 45.876 1.00 81.56 81 LEU A C 1
ATOM 579 O O . LEU A 1 81 ? -23.791 -9.786 45.148 1.00 81.56 81 LEU A O 1
ATOM 583 N N . GLU A 1 82 ? -24.111 -8.672 47.075 1.00 80.88 82 GLU A N 1
ATOM 584 C CA . GLU A 1 82 ? -22.757 -8.893 47.599 1.00 80.88 82 GLU A CA 1
ATOM 585 C C . GLU A 1 82 ? -22.440 -10.382 47.770 1.00 80.88 82 GLU A C 1
ATOM 587 O O . GLU A 1 82 ? -21.357 -10.818 47.390 1.00 80.88 82 GLU A O 1
ATOM 592 N N . ALA A 1 83 ? -23.368 -11.175 48.318 1.00 80.25 83 ALA A N 1
ATOM 593 C CA . ALA A 1 83 ? -23.140 -12.605 48.519 1.00 80.25 83 ALA A CA 1
ATOM 594 C C . ALA A 1 83 ? -23.064 -13.353 47.182 1.00 80.25 83 ALA A C 1
ATOM 596 O O . ALA A 1 83 ? -22.184 -14.189 47.002 1.00 80.25 83 ALA A O 1
ATOM 597 N N . CYS A 1 84 ? -23.933 -12.997 46.233 1.00 83.19 84 CYS A N 1
ATOM 598 C CA . CYS A 1 84 ? -23.975 -13.603 44.909 1.00 83.19 84 CYS A CA 1
ATOM 599 C C . CYS A 1 84 ? -22.679 -13.372 44.125 1.00 83.19 84 CYS A C 1
ATOM 601 O O . CYS A 1 84 ? -22.064 -14.325 43.665 1.00 83.19 84 CYS A O 1
ATOM 603 N N . ASN A 1 85 ? -22.220 -12.121 44.039 1.00 81.00 85 ASN A N 1
ATOM 604 C CA . ASN A 1 85 ? -21.045 -11.765 43.238 1.00 81.00 85 ASN A CA 1
ATOM 605 C C . ASN A 1 85 ? -19.702 -12.067 43.937 1.00 81.00 85 ASN A C 1
ATOM 607 O O . ASN A 1 85 ? -18.642 -11.807 43.369 1.00 81.00 85 ASN A O 1
ATOM 611 N N . THR A 1 86 ? -19.718 -12.584 45.174 1.00 77.62 86 THR A N 1
ATOM 612 C CA . THR A 1 86 ? -18.498 -13.068 45.848 1.00 77.62 86 THR A CA 1
ATOM 613 C C . THR A 1 86 ? -18.095 -14.464 45.355 1.00 77.62 86 THR A C 1
ATOM 615 O O . THR A 1 86 ? -16.913 -14.810 45.394 1.00 77.62 86 THR A O 1
ATOM 618 N N . ASP A 1 87 ? -19.052 -15.271 44.889 1.00 76.75 87 ASP A N 1
ATOM 619 C CA . ASP A 1 87 ? -18.794 -16.585 44.300 1.00 76.75 87 ASP A CA 1
ATOM 620 C C . ASP A 1 87 ? -18.500 -16.434 42.800 1.00 76.75 87 ASP A C 1
ATOM 622 O O . ASP A 1 87 ? -19.339 -15.964 42.037 1.00 76.75 87 ASP A O 1
ATOM 626 N N . SER A 1 88 ? -17.318 -16.871 42.356 1.00 76.19 88 SER A N 1
ATOM 627 C CA . SER A 1 88 ? -16.901 -16.768 40.952 1.00 76.19 88 SER A CA 1
ATOM 628 C C . SER A 1 88 ? -17.677 -17.685 39.995 1.00 76.19 88 SER A C 1
ATOM 630 O O . SER A 1 88 ? -17.392 -17.704 38.801 1.00 76.19 88 SER A O 1
ATOM 632 N N . SER A 1 89 ? -18.605 -18.502 40.491 1.00 80.25 89 SER A N 1
ATOM 633 C CA . SER A 1 89 ? -19.526 -19.303 39.677 1.00 80.25 89 SER A CA 1
ATOM 634 C C . SER A 1 89 ? -20.904 -18.655 39.504 1.00 80.25 89 SER A C 1
ATOM 636 O O . SER A 1 89 ? -21.757 -19.222 38.816 1.00 80.25 89 SER A O 1
ATOM 638 N N . CYS A 1 90 ? -21.122 -17.470 40.083 1.00 84.00 90 CYS A N 1
ATOM 639 C CA . CYS A 1 90 ? -22.429 -16.837 40.198 1.00 84.00 90 CYS A CA 1
ATOM 640 C C . CYS A 1 90 ? -22.427 -15.383 39.723 1.00 84.00 90 CYS A C 1
ATOM 642 O O . CYS A 1 90 ? -21.405 -14.702 39.723 1.00 84.00 90 CYS A O 1
ATOM 644 N N . VAL A 1 91 ? -23.599 -14.897 39.320 1.00 88.00 91 VAL A N 1
ATOM 645 C CA . VAL A 1 91 ? -23.817 -13.504 38.933 1.00 88.00 91 VAL A CA 1
ATOM 646 C C . VAL A 1 91 ? -25.215 -13.051 39.331 1.00 88.00 91 VAL A C 1
ATOM 648 O O . VAL A 1 91 ? -26.201 -13.773 39.159 1.00 88.00 91 VAL A O 1
ATOM 651 N N . TRP A 1 92 ? -25.309 -11.843 39.872 1.00 86.62 92 TRP A N 1
ATOM 652 C CA . TRP A 1 92 ? -26.587 -11.244 40.225 1.00 86.62 92 TRP A CA 1
ATOM 653 C C . TRP A 1 92 ? -27.282 -10.682 38.984 1.00 86.62 92 TRP A C 1
ATOM 655 O O . TRP A 1 92 ? -26.725 -9.859 38.262 1.00 86.62 92 TRP A O 1
ATOM 665 N N . ASP A 1 93 ? -28.511 -11.116 38.732 1.00 84.94 93 ASP A N 1
ATOM 666 C CA . ASP A 1 93 ? -29.367 -10.585 37.680 1.00 84.94 93 ASP A CA 1
ATOM 667 C C . ASP A 1 93 ? -30.242 -9.464 38.249 1.00 84.94 93 ASP A C 1
ATOM 669 O O . ASP A 1 93 ? -31.263 -9.716 38.889 1.00 84.94 93 ASP A O 1
ATOM 673 N N . ASP A 1 94 ? -29.856 -8.210 38.007 1.00 80.25 94 ASP A N 1
ATOM 674 C CA . ASP A 1 94 ? -30.611 -7.043 38.478 1.00 80.25 94 ASP A CA 1
ATOM 675 C C . ASP A 1 94 ? -32.022 -6.935 37.874 1.00 80.25 94 ASP A C 1
ATOM 677 O O . ASP A 1 94 ? -32.903 -6.318 38.478 1.00 80.25 94 ASP A O 1
ATOM 681 N N . VAL A 1 95 ? -32.268 -7.531 36.701 1.00 79.56 95 VAL A N 1
ATOM 682 C CA . VAL A 1 95 ? -33.581 -7.482 36.036 1.00 79.56 95 VAL A CA 1
ATOM 683 C C . VAL A 1 95 ? -34.567 -8.394 36.753 1.00 79.56 95 VAL A C 1
ATOM 685 O O . VAL A 1 95 ? -35.708 -7.998 37.004 1.00 79.56 95 VAL A O 1
ATOM 688 N N . ASN A 1 96 ? -34.124 -9.604 37.086 1.00 81.81 96 ASN A N 1
ATOM 689 C CA . ASN A 1 96 ? -34.948 -10.614 37.749 1.00 81.81 96 ASN A CA 1
ATOM 690 C C . ASN A 1 96 ? -34.793 -10.603 39.279 1.00 81.81 96 ASN A C 1
ATOM 692 O O . ASN A 1 96 ? -35.572 -11.243 39.984 1.00 81.81 96 ASN A O 1
ATOM 696 N N . THR A 1 97 ? -33.857 -9.810 39.809 1.00 83.88 97 THR A N 1
ATOM 697 C CA . THR A 1 97 ? -33.515 -9.696 41.237 1.00 83.88 97 THR A CA 1
ATOM 698 C C . THR A 1 97 ? -33.173 -11.042 41.879 1.00 83.88 97 THR A C 1
ATOM 700 O O . THR A 1 97 ? -33.617 -11.347 42.986 1.00 83.88 97 THR A O 1
ATOM 703 N N . GLU A 1 98 ? -32.395 -11.855 41.169 1.00 83.94 98 GLU A N 1
ATOM 704 C CA . GLU A 1 98 ? -32.014 -13.207 41.580 1.00 83.94 98 GLU A CA 1
ATOM 705 C C . GLU A 1 98 ? -30.537 -13.492 41.285 1.00 83.94 98 GLU A C 1
ATOM 707 O O . GLU A 1 98 ? -29.933 -12.878 40.406 1.00 83.94 98 GLU A O 1
ATOM 712 N N . CYS A 1 99 ? -29.949 -14.435 42.021 1.00 85.06 99 CYS A N 1
ATOM 713 C CA . CYS A 1 99 ? -28.591 -14.902 41.771 1.00 85.06 99 CYS A CA 1
ATOM 714 C C . CYS A 1 99 ? -28.618 -16.123 40.849 1.00 85.06 99 CYS A C 1
ATOM 716 O O . CYS A 1 99 ? -29.229 -17.142 41.181 1.00 85.06 99 CYS A O 1
ATOM 718 N N . VAL A 1 100 ? -27.948 -16.030 39.703 1.00 85.38 100 VAL A N 1
ATOM 719 C CA . VAL A 1 100 ? -27.911 -17.091 38.689 1.00 85.38 100 VAL A CA 1
ATOM 720 C C . VAL A 1 100 ? -26.488 -17.577 38.454 1.00 85.38 100 VAL A C 1
ATOM 722 O O . VAL A 1 100 ? -25.519 -16.939 38.861 1.00 85.38 100 VAL A O 1
ATOM 725 N N . GLN A 1 101 ? -26.354 -18.713 37.777 1.00 86.38 101 GLN A N 1
ATOM 726 C CA . GLN A 1 101 ? -25.053 -19.235 37.384 1.00 86.38 101 GLN A CA 1
ATOM 727 C C . GLN A 1 101 ? -24.369 -18.325 36.354 1.00 86.38 101 GLN A C 1
ATOM 729 O O . GLN A 1 101 ? -25.000 -17.813 35.425 1.00 86.38 101 GLN A O 1
ATOM 734 N N . PHE A 1 102 ? -23.062 -18.137 36.514 1.00 86.12 102 PHE A N 1
ATOM 735 C CA . PHE A 1 102 ? -22.223 -17.491 35.517 1.00 86.12 102 PHE A CA 1
ATOM 736 C C . PHE A 1 102 ? -21.960 -18.468 34.359 1.00 86.12 102 PHE A C 1
ATOM 738 O O . PHE A 1 102 ? -21.351 -19.516 34.562 1.00 86.12 102 PHE A O 1
ATOM 745 N N . ASP A 1 103 ? -22.420 -18.127 33.151 1.00 84.94 103 ASP A N 1
ATOM 746 C CA . ASP A 1 103 ? -22.312 -18.959 31.938 1.00 84.94 103 ASP A CA 1
ATOM 747 C C . ASP A 1 103 ? -21.323 -18.341 30.927 1.00 84.94 103 ASP A C 1
ATOM 749 O O . ASP A 1 103 ? -21.527 -18.333 29.712 1.00 84.94 103 ASP A O 1
ATOM 753 N N . GLY A 1 104 ? -20.251 -17.737 31.451 1.00 85.75 104 GLY A N 1
ATOM 754 C CA . GLY A 1 104 ? -19.214 -17.079 30.659 1.00 85.75 104 GLY A CA 1
ATOM 755 C C . GLY A 1 104 ? -19.622 -15.701 30.131 1.00 85.75 104 GLY A C 1
ATOM 756 O O . GLY A 1 104 ? -20.364 -14.948 30.761 1.00 85.75 104 GLY A O 1
ATOM 757 N N . VAL A 1 105 ? -19.119 -15.375 28.940 1.00 87.25 105 VAL A N 1
ATOM 758 C CA . VAL A 1 105 ? -19.163 -14.045 28.302 1.00 87.25 105 VAL A CA 1
ATOM 759 C C . VAL A 1 105 ? -20.566 -13.411 28.271 1.00 87.25 105 VAL A C 1
ATOM 761 O O . VAL A 1 105 ? -20.716 -12.207 28.462 1.00 87.25 105 VAL A O 1
ATOM 764 N N . ALA A 1 106 ? -21.618 -14.215 28.076 1.00 84.88 106 ALA A N 1
ATOM 765 C CA . ALA A 1 106 ? -23.001 -13.731 27.992 1.00 84.88 106 ALA A CA 1
ATOM 766 C C . ALA A 1 106 ? -23.549 -13.178 29.321 1.00 84.88 106 ALA A C 1
ATOM 768 O O . ALA A 1 106 ? -24.542 -12.451 29.316 1.00 84.88 106 ALA A O 1
ATOM 769 N N . SER A 1 107 ? -22.916 -13.525 30.443 1.00 88.88 107 SER A N 1
ATOM 770 C CA . SER A 1 107 ? -23.295 -13.075 31.783 1.00 88.88 107 SER A CA 1
ATOM 771 C C . SER A 1 107 ? -22.593 -11.782 32.211 1.00 88.88 107 SER A C 1
ATOM 773 O O . SER A 1 107 ? -22.976 -11.205 33.226 1.00 88.88 107 SER A O 1
ATOM 775 N N . CYS A 1 108 ? -21.591 -11.302 31.462 1.00 90.94 108 CYS A N 1
ATOM 776 C CA . CYS A 1 108 ? -20.782 -10.140 31.849 1.00 90.94 108 CYS A CA 1
ATOM 777 C C . CYS A 1 108 ? -21.593 -8.841 31.936 1.00 90.94 108 CYS A C 1
ATOM 779 O O . CYS A 1 108 ? -21.393 -8.047 32.852 1.00 90.94 108 CYS A O 1
ATOM 781 N N . ASN A 1 109 ? -22.574 -8.666 31.047 1.00 89.62 109 ASN A N 1
ATOM 782 C CA . ASN A 1 109 ? -23.460 -7.497 31.011 1.00 89.62 109 ASN A CA 1
ATOM 783 C C . ASN A 1 109 ? -24.338 -7.312 32.262 1.00 89.62 109 ASN A C 1
ATOM 785 O O . ASN A 1 109 ? -24.989 -6.276 32.406 1.00 89.62 109 ASN A O 1
ATOM 789 N N . LYS A 1 110 ? -24.369 -8.300 33.162 1.00 88.00 110 LYS A N 1
ATOM 790 C CA . LYS A 1 110 ? -25.083 -8.229 34.440 1.00 88.00 110 LYS A CA 1
ATOM 791 C C . LYS A 1 110 ? -24.262 -7.554 35.543 1.00 88.00 110 LYS A C 1
ATOM 793 O O . LYS A 1 110 ? -24.829 -7.144 36.550 1.00 88.00 110 LYS A O 1
ATOM 798 N N . PHE A 1 111 ? -22.945 -7.402 35.378 1.00 87.44 111 PHE A N 1
ATOM 799 C CA . PHE A 1 111 ? -22.111 -6.719 36.366 1.00 87.44 111 PHE A CA 1
ATOM 800 C C . PHE A 1 111 ? -22.189 -5.195 36.200 1.00 87.44 111 PHE A C 1
ATOM 802 O O . PHE A 1 111 ? -21.665 -4.622 35.246 1.00 87.44 111 PHE A O 1
ATOM 809 N N . ALA A 1 112 ? -22.805 -4.526 37.177 1.00 82.44 112 ALA A N 1
ATOM 810 C CA . ALA A 1 112 ? -22.876 -3.064 37.240 1.00 82.44 112 ALA A CA 1
ATOM 811 C C . ALA A 1 112 ? -21.675 -2.406 37.954 1.00 82.44 112 ALA A C 1
ATOM 813 O O . ALA A 1 112 ? -21.543 -1.183 37.925 1.00 82.44 112 ALA A O 1
ATOM 814 N N . ASP A 1 113 ? -20.817 -3.195 38.607 1.00 86.62 113 ASP A N 1
ATOM 815 C CA . ASP A 1 113 ? -19.659 -2.713 39.365 1.00 86.62 113 ASP A CA 1
ATOM 816 C C . ASP A 1 113 ? -18.354 -3.283 38.795 1.00 86.62 113 ASP A C 1
ATOM 818 O O . ASP A 1 113 ? -18.256 -4.480 38.497 1.00 86.62 113 ASP A O 1
ATOM 822 N N . GLN A 1 114 ? -17.347 -2.415 38.686 1.00 89.19 114 GLN A N 1
ATOM 823 C CA . GLN A 1 114 ? -16.022 -2.744 38.167 1.00 89.19 114 GLN A CA 1
ATOM 824 C C . GLN A 1 114 ? -15.374 -3.906 38.926 1.00 89.19 114 GLN A C 1
ATOM 826 O O . GLN A 1 114 ? -14.823 -4.808 38.301 1.00 89.19 114 GLN A O 1
ATOM 831 N N . MET A 1 115 ? -15.471 -3.922 40.258 1.00 88.19 115 MET A N 1
ATOM 832 C CA . MET A 1 115 ? -14.819 -4.932 41.092 1.00 88.19 115 MET A CA 1
ATOM 833 C C . MET A 1 115 ? -15.337 -6.338 40.782 1.00 88.19 115 MET A C 1
ATOM 835 O O . MET A 1 115 ? -14.553 -7.282 40.720 1.00 88.19 115 MET A O 1
ATOM 839 N N . TYR A 1 116 ? -16.648 -6.482 40.572 1.00 86.50 116 TYR A N 1
ATOM 840 C CA . TYR A 1 116 ? -17.250 -7.776 40.247 1.00 86.50 116 TYR A CA 1
ATOM 841 C C . TYR A 1 116 ? -16.958 -8.192 38.806 1.00 86.50 116 TYR A C 1
ATOM 843 O O . TYR A 1 116 ? -16.630 -9.350 38.567 1.00 86.50 116 TYR A O 1
ATOM 851 N N . CYS A 1 117 ? -16.987 -7.244 37.866 1.00 89.19 117 CYS A N 1
ATOM 852 C CA . CYS A 1 117 ? -16.610 -7.495 36.477 1.00 89.19 117 CYS A CA 1
ATOM 853 C C . CYS A 1 117 ? -15.168 -8.022 36.363 1.00 89.19 117 CYS A C 1
ATOM 855 O O . CYS A 1 117 ? -14.909 -9.042 35.726 1.00 89.19 117 CYS A O 1
ATOM 857 N N . GLU A 1 118 ? -14.225 -7.360 37.038 1.00 87.94 118 GLU A N 1
ATOM 858 C CA . GLU A 1 118 ? -12.799 -7.703 36.991 1.00 87.94 118 GLU A CA 1
ATOM 859 C C . GLU A 1 118 ? -12.470 -9.017 37.716 1.00 87.94 118 GLU A C 1
ATOM 861 O O . GLU A 1 118 ? -11.489 -9.685 37.371 1.00 87.94 118 GLU A O 1
ATOM 866 N N . ASN A 1 119 ? -13.317 -9.451 38.657 1.00 86.88 119 ASN A N 1
ATOM 867 C CA . ASN A 1 119 ? -13.211 -10.778 39.270 1.00 86.88 119 ASN A CA 1
ATOM 868 C C . ASN A 1 119 ? -13.390 -11.911 38.236 1.00 86.88 119 ASN A C 1
ATOM 870 O O . ASN A 1 119 ? -12.885 -13.014 38.436 1.00 86.88 119 ASN A O 1
ATOM 874 N N . HIS A 1 120 ? -14.034 -11.616 37.100 1.00 86.50 120 HIS A N 1
ATOM 875 C CA . HIS A 1 120 ? -14.227 -12.512 35.957 1.00 86.50 120 HIS A CA 1
ATOM 876 C C . HIS A 1 120 ? -13.413 -12.079 34.723 1.00 86.50 120 HIS A C 1
ATOM 878 O O . HIS A 1 120 ? -13.828 -12.323 33.594 1.00 86.50 120 HIS A O 1
ATOM 884 N N . SER A 1 121 ? -12.233 -11.477 34.917 1.00 86.69 121 SER A N 1
ATOM 885 C CA . SER A 1 121 ? -11.372 -10.911 33.851 1.00 86.69 121 SER A CA 1
ATOM 886 C C . SER A 1 121 ? -10.997 -11.847 32.686 1.00 86.69 121 SER A C 1
ATOM 888 O O . SER A 1 121 ? -10.546 -11.383 31.638 1.00 86.69 121 SER A O 1
ATOM 890 N N . VAL A 1 122 ? -11.170 -13.164 32.840 1.00 86.94 122 VAL A N 1
ATOM 891 C CA . VAL A 1 122 ? -10.986 -14.130 31.744 1.00 86.94 122 VAL A CA 1
ATOM 892 C C . VAL A 1 122 ? -12.087 -13.988 30.690 1.00 86.94 122 VAL A C 1
ATOM 894 O O . VAL A 1 122 ? -11.793 -14.012 29.498 1.00 86.94 122 VAL A O 1
ATOM 897 N N . ASP A 1 123 ? -13.333 -13.812 31.127 1.00 90.50 123 ASP A N 1
ATOM 898 C CA . ASP A 1 123 ? -14.513 -13.769 30.261 1.00 90.50 123 ASP A CA 1
ATOM 899 C C . ASP A 1 123 ? -15.051 -12.345 30.080 1.00 90.50 123 ASP A C 1
ATOM 901 O O . ASP A 1 123 ? -15.610 -12.027 29.029 1.00 90.50 123 ASP A O 1
ATOM 905 N N . CYS A 1 124 ? -14.863 -11.483 31.080 1.00 91.25 124 CYS A N 1
ATOM 906 C CA . CYS A 1 124 ? -15.430 -10.142 31.156 1.00 91.25 124 CYS A CA 1
ATOM 907 C C . CYS A 1 124 ? -14.351 -9.055 31.142 1.00 91.25 124 CYS A C 1
ATOM 909 O O . CYS A 1 124 ? -13.254 -9.238 31.667 1.00 91.25 124 CYS A O 1
ATOM 911 N N . LYS A 1 125 ? -14.686 -7.894 30.580 1.00 92.06 125 LYS A N 1
ATOM 912 C CA . LYS A 1 125 ? -13.884 -6.670 30.622 1.00 92.06 125 LYS A CA 1
ATOM 913 C C . LYS A 1 125 ? -14.753 -5.505 31.092 1.00 92.06 125 LYS A C 1
ATOM 915 O O . LYS A 1 125 ? -15.897 -5.346 30.662 1.00 92.06 125 LYS A O 1
ATOM 920 N N . TRP A 1 126 ? -14.193 -4.681 31.976 1.00 92.31 126 TRP A N 1
ATOM 921 C CA . TRP A 1 126 ? -14.808 -3.426 32.388 1.00 92.31 126 TRP A CA 1
ATOM 922 C C . TRP A 1 126 ? -14.433 -2.309 31.413 1.00 92.31 126 TRP A C 1
ATOM 924 O O . TRP A 1 126 ? -13.260 -1.977 31.254 1.00 92.31 126 TRP A O 1
ATOM 934 N N . TYR A 1 127 ? -15.437 -1.701 30.793 1.00 91.56 127 TYR A N 1
ATOM 935 C CA . TYR A 1 127 ? -15.291 -0.584 29.870 1.00 91.56 127 TYR A CA 1
ATOM 936 C C . TYR A 1 127 ? -15.466 0.731 30.624 1.00 91.56 127 TYR A C 1
ATOM 938 O O . TYR A 1 127 ? -16.564 1.296 30.684 1.00 91.56 127 TYR A O 1
ATOM 946 N N . ALA A 1 128 ? -14.376 1.214 31.228 1.00 89.25 128 ALA A N 1
ATOM 947 C CA . ALA A 1 128 ? -14.377 2.373 32.122 1.00 89.25 128 ALA A CA 1
ATOM 948 C C . ALA A 1 128 ? -15.015 3.620 31.493 1.00 89.25 128 ALA A C 1
ATOM 950 O O . ALA A 1 128 ? -15.782 4.316 32.159 1.00 89.25 128 ALA A O 1
ATOM 951 N N . GLY A 1 129 ? -14.780 3.870 30.201 1.00 87.81 129 GLY A N 1
ATOM 952 C CA . GLY A 1 129 ? -15.341 5.041 29.528 1.00 87.81 129 GLY A CA 1
ATOM 953 C C . GLY A 1 129 ? -16.859 5.011 29.329 1.00 87.81 129 GLY A C 1
ATOM 954 O O . GLY A 1 129 ? -17.493 6.060 29.181 1.00 87.81 129 GLY A O 1
ATOM 955 N N . LEU A 1 130 ? -17.451 3.817 29.355 1.00 89.69 130 LEU A N 1
ATOM 956 C CA . LEU A 1 130 ? -18.891 3.587 29.228 1.00 89.69 130 LEU A CA 1
ATOM 957 C C . LEU A 1 130 ? -19.540 3.174 30.557 1.00 89.69 130 LEU A C 1
ATOM 959 O O . LEU A 1 130 ? -20.765 3.095 30.627 1.00 89.69 130 LEU A O 1
ATOM 963 N N . MET A 1 131 ? -18.739 2.957 31.608 1.00 89.44 131 MET A N 1
ATOM 964 C CA . MET A 1 131 ? -19.176 2.493 32.929 1.00 89.44 131 MET A CA 1
ATOM 965 C C . MET A 1 131 ? -20.008 1.203 32.844 1.00 89.44 131 MET A C 1
ATOM 967 O O . MET A 1 131 ? -21.075 1.098 33.450 1.00 89.44 131 MET A O 1
ATOM 971 N N . THR A 1 132 ? -19.545 0.239 32.046 1.00 90.56 132 THR A N 1
ATOM 972 C CA . THR A 1 132 ? -20.265 -1.014 31.785 1.00 90.56 132 THR A CA 1
ATOM 973 C C . THR A 1 132 ? -19.311 -2.204 31.730 1.00 90.56 132 THR A C 1
ATOM 975 O O . THR A 1 132 ? -18.149 -2.054 31.360 1.00 90.56 132 THR A O 1
ATOM 978 N N . CYS A 1 133 ? -19.799 -3.385 32.103 1.00 90.81 133 CYS A N 1
ATOM 979 C CA . CYS A 1 133 ? -19.092 -4.649 31.941 1.00 90.81 133 CYS A CA 1
ATOM 980 C C . CYS A 1 133 ? -19.658 -5.385 30.727 1.00 90.81 133 CYS A C 1
ATOM 982 O O . CYS A 1 133 ? -20.875 -5.485 30.591 1.00 90.81 133 CYS A O 1
ATOM 984 N N . ASP A 1 134 ? -18.805 -5.928 29.869 1.00 92.75 134 ASP A N 1
ATOM 985 C CA . ASP A 1 134 ? -19.232 -6.825 28.793 1.00 92.75 134 ASP A CA 1
ATOM 986 C C . ASP A 1 134 ? -18.156 -7.894 28.567 1.00 92.75 134 ASP A C 1
ATOM 988 O O . ASP A 1 134 ? -17.160 -7.967 29.290 1.00 92.75 134 ASP A O 1
ATOM 992 N N . GLY A 1 135 ? -18.366 -8.762 27.592 1.00 90.62 135 GLY A N 1
ATOM 993 C CA . GLY A 1 135 ? -17.422 -9.783 27.202 1.00 90.62 135 GLY A CA 1
ATOM 994 C C . GLY A 1 135 ? -16.065 -9.226 26.799 1.00 90.62 135 GLY A C 1
ATOM 995 O O . GLY A 1 135 ? -15.972 -8.282 26.017 1.00 90.62 135 GLY A O 1
ATOM 996 N N . ASN A 1 136 ? -14.996 -9.900 27.218 1.00 88.38 136 ASN A N 1
ATOM 997 C CA . ASN A 1 136 ? -13.616 -9.581 26.838 1.00 88.38 136 ASN A CA 1
ATOM 998 C C . ASN A 1 136 ? -13.292 -9.904 25.355 1.00 88.38 136 ASN A C 1
ATOM 1000 O O . ASN A 1 136 ? -12.141 -10.036 24.953 1.00 88.38 136 ASN A O 1
ATOM 1004 N N . THR A 1 137 ? -14.307 -10.079 24.506 1.00 87.12 137 THR A N 1
ATOM 1005 C CA . THR A 1 137 ? -14.150 -10.418 23.085 1.00 87.12 137 THR A CA 1
ATOM 1006 C C . THR A 1 137 ? -14.043 -9.198 22.179 1.00 87.12 137 THR A C 1
ATOM 1008 O O . THR A 1 137 ? -13.558 -9.325 21.058 1.00 87.12 137 THR A O 1
ATOM 1011 N N . TYR A 1 138 ? -14.526 -8.035 22.623 1.00 83.88 138 TYR A N 1
ATOM 1012 C CA . TYR A 1 138 ? -14.640 -6.851 21.765 1.00 83.88 138 TYR A CA 1
ATOM 1013 C C . TYR A 1 138 ? -13.390 -5.959 21.773 1.00 83.88 138 TYR A C 1
ATOM 1015 O O . TYR A 1 138 ? -13.237 -5.141 20.866 1.00 83.88 138 TYR A O 1
ATOM 1023 N N . GLY A 1 139 ? -12.502 -6.110 22.767 1.00 87.62 139 GLY A N 1
ATOM 1024 C CA . GLY A 1 139 ? -11.320 -5.252 22.928 1.00 87.62 139 GLY A CA 1
ATOM 1025 C C . GLY A 1 139 ? -11.697 -3.769 22.917 1.00 87.62 139 GLY A C 1
ATOM 1026 O O . GLY A 1 139 ? -12.778 -3.400 23.382 1.00 87.62 139 GLY A O 1
ATOM 1027 N N . CYS A 1 140 ? -10.857 -2.923 22.331 1.00 90.56 140 CYS A N 1
ATOM 1028 C CA . CYS A 1 140 ? -11.140 -1.494 22.161 1.00 90.56 140 CYS A CA 1
ATOM 1029 C C . CYS A 1 140 ? -12.226 -1.182 21.121 1.00 90.56 140 CYS A C 1
ATOM 1031 O O . CYS A 1 140 ? -12.778 -0.082 21.121 1.00 90.56 140 CYS A O 1
ATOM 1033 N N . GLY A 1 141 ? -12.604 -2.155 20.283 1.00 87.44 141 GLY A N 1
ATOM 1034 C CA . GLY A 1 141 ? -13.688 -2.009 19.307 1.00 87.44 141 GLY A CA 1
ATOM 1035 C C . GLY A 1 141 ? -15.068 -1.796 19.939 1.00 87.44 141 GLY A C 1
ATOM 1036 O O . GLY A 1 141 ? -15.977 -1.310 19.275 1.00 87.44 141 GLY A O 1
ATOM 1037 N N . TYR A 1 142 ? -15.230 -2.088 21.234 1.00 88.94 142 TYR A N 1
ATOM 1038 C CA . TYR A 1 142 ? -16.469 -1.811 21.969 1.00 88.94 142 TYR A CA 1
ATOM 1039 C C . TYR A 1 142 ? -16.800 -0.306 22.051 1.00 88.94 142 TYR A C 1
ATOM 1041 O O . TYR A 1 142 ? -17.955 0.082 22.224 1.00 88.94 142 TYR A O 1
ATOM 1049 N N . TYR A 1 143 ? -15.797 0.557 21.877 1.00 87.88 143 TYR A N 1
ATOM 1050 C CA . TYR A 1 143 ? -15.930 2.011 21.905 1.00 87.88 143 TYR A CA 1
ATOM 1051 C C . TYR A 1 143 ? -16.246 2.635 20.525 1.00 87.88 143 TYR A C 1
ATOM 1053 O O . TYR A 1 143 ? -15.968 3.813 20.325 1.00 87.88 143 TYR A O 1
ATOM 1061 N N . GLU A 1 144 ? -16.848 1.900 19.577 1.00 76.88 144 GLU A N 1
ATOM 1062 C CA . GLU A 1 144 ? -17.116 2.336 18.180 1.00 76.88 144 GLU A CA 1
ATOM 1063 C C . GLU A 1 144 ? -17.829 3.706 18.049 1.00 76.88 144 GLU A C 1
ATOM 1065 O O . GLU A 1 144 ? -17.701 4.382 17.033 1.00 76.88 144 GLU A O 1
ATOM 1070 N N . PHE A 1 145 ? -18.545 4.156 19.087 1.00 73.69 145 PHE A N 1
ATOM 1071 C CA . PHE A 1 145 ? -19.219 5.466 19.134 1.00 73.69 145 PHE A CA 1
ATOM 1072 C C . PHE A 1 145 ? -18.862 6.301 20.369 1.00 73.69 145 PHE A C 1
ATOM 1074 O O . PHE A 1 145 ? -19.610 7.208 20.749 1.00 73.69 145 PHE A O 1
ATOM 1081 N N . ALA A 1 146 ? -17.770 5.962 21.047 1.00 79.69 146 ALA A N 1
ATOM 1082 C CA . ALA A 1 146 ? -17.352 6.649 22.257 1.00 79.69 146 ALA A CA 1
ATOM 1083 C C . ALA A 1 146 ? -16.624 7.959 21.922 1.00 79.69 146 ALA A C 1
ATOM 1085 O O . ALA A 1 146 ? -16.015 8.099 20.861 1.00 79.69 146 ALA A O 1
ATOM 1086 N N . THR A 1 147 ? -16.676 8.937 22.827 1.00 89.00 147 THR A N 1
ATOM 1087 C CA . THR A 1 147 ? -15.850 10.144 22.691 1.00 89.00 147 THR A CA 1
ATOM 1088 C C . THR A 1 147 ? -14.372 9.816 22.904 1.00 89.00 147 THR A C 1
ATOM 1090 O O . THR A 1 147 ? -14.028 8.791 23.498 1.00 89.00 147 THR A O 1
ATOM 1093 N N . VAL A 1 148 ? -13.491 10.726 22.480 1.00 89.25 148 VAL A N 1
ATOM 1094 C CA . VAL A 1 148 ? -12.039 10.637 22.711 1.00 89.25 148 VAL A CA 1
ATOM 1095 C C . VAL A 1 148 ? -11.735 10.370 24.189 1.00 89.25 148 VAL A C 1
ATOM 1097 O O . VAL A 1 148 ? -10.952 9.484 24.520 1.00 89.25 148 VAL A O 1
ATOM 1100 N N . GLU A 1 149 ? -12.403 11.084 25.100 1.00 90.44 149 GLU A N 1
ATOM 1101 C CA . GLU A 1 149 ? -12.212 10.895 26.540 1.00 90.44 149 GLU A CA 1
ATOM 1102 C C . GLU A 1 149 ? -12.683 9.523 27.018 1.00 90.44 149 GLU A C 1
ATOM 1104 O O . GLU A 1 149 ? -12.079 8.959 27.922 1.00 90.44 149 GLU A O 1
ATOM 1109 N N . GLN A 1 150 ? -13.757 8.983 26.440 1.00 91.81 150 GLN A N 1
ATOM 1110 C CA . GLN A 1 150 ? -14.259 7.660 26.808 1.00 91.81 150 GLN A CA 1
ATOM 1111 C C . GLN A 1 150 ? -13.321 6.548 26.357 1.00 91.81 150 GLN A C 1
ATOM 1113 O O . GLN A 1 150 ? -13.083 5.618 27.120 1.00 91.81 150 GLN A O 1
ATOM 1118 N N . CYS A 1 151 ? -12.756 6.683 25.163 1.00 92.31 151 CYS A N 1
ATOM 1119 C CA . CYS A 1 151 ? -11.725 5.789 24.660 1.00 92.31 151 CYS A CA 1
ATOM 1120 C C . CYS A 1 151 ? -10.508 5.753 25.589 1.00 92.31 151 CYS A C 1
ATOM 1122 O O . CYS A 1 151 ? -10.155 4.713 26.136 1.00 92.31 151 CYS A O 1
ATOM 1124 N N . ASN A 1 152 ? -9.945 6.937 25.843 1.00 89.94 152 ASN A N 1
ATOM 1125 C CA . ASN A 1 152 ? -8.685 7.108 26.562 1.00 89.94 152 ASN A CA 1
ATOM 1126 C C . ASN A 1 152 ? -8.842 6.959 28.089 1.00 89.94 152 ASN A C 1
ATOM 1128 O O . ASN A 1 152 ? -7.877 7.120 28.835 1.00 89.94 152 ASN A O 1
ATOM 1132 N N . MET A 1 153 ? -10.061 6.701 28.584 1.00 90.69 153 MET A N 1
ATOM 1133 C CA . MET A 1 153 ? -10.293 6.291 29.973 1.00 90.69 153 MET A CA 1
ATOM 1134 C C . MET A 1 153 ? -9.900 4.827 30.215 1.00 90.69 153 MET A C 1
ATOM 1136 O O . MET A 1 153 ? -9.662 4.455 31.365 1.00 90.69 153 MET A O 1
ATOM 1140 N N . ASP A 1 154 ? -9.836 4.009 29.166 1.00 89.25 154 ASP A N 1
ATOM 1141 C CA . ASP A 1 154 ? -9.348 2.633 29.218 1.00 89.25 154 ASP A CA 1
ATOM 1142 C C . ASP A 1 154 ? -7.847 2.616 28.921 1.00 89.25 154 ASP A C 1
ATOM 1144 O O . ASP A 1 154 ? -7.407 3.092 27.881 1.00 89.25 154 ASP A O 1
ATOM 1148 N N . VAL A 1 155 ? -7.048 2.081 29.846 1.00 86.88 155 VAL A N 1
ATOM 1149 C CA . VAL A 1 155 ? -5.581 2.064 29.714 1.00 86.88 155 VAL A CA 1
ATOM 1150 C C . VAL A 1 155 ? -5.103 1.189 28.554 1.00 86.88 155 VAL A C 1
ATOM 1152 O O . VAL A 1 155 ? -3.985 1.368 28.074 1.00 86.88 155 VAL A O 1
ATOM 1155 N N . ASP A 1 156 ? -5.941 0.253 28.110 1.00 89.19 156 ASP A N 1
ATOM 1156 C CA . ASP A 1 156 ? -5.624 -0.647 27.008 1.00 89.19 156 ASP A CA 1
ATOM 1157 C C . ASP A 1 156 ? -6.044 -0.074 25.647 1.00 89.19 156 ASP A C 1
ATOM 1159 O O . ASP A 1 156 ? -5.852 -0.751 24.639 1.00 89.19 156 ASP A O 1
ATOM 1163 N N . CYS A 1 157 ? -6.604 1.143 25.591 1.00 92.00 157 CYS A N 1
ATOM 1164 C CA . CYS A 1 157 ? -7.141 1.732 24.367 1.00 92.00 157 CYS A CA 1
ATOM 1165 C C . CYS A 1 157 ? -6.615 3.143 24.091 1.00 92.00 157 CYS A C 1
ATOM 1167 O O . CYS A 1 157 ? -6.614 4.000 24.969 1.00 92.00 157 CYS A O 1
ATOM 1169 N N . ASP A 1 158 ? -6.290 3.396 22.823 1.00 92.44 158 ASP A N 1
ATOM 1170 C CA . ASP A 1 158 ? -5.931 4.715 22.304 1.00 92.44 158 ASP A CA 1
ATOM 1171 C C . ASP A 1 158 ? -6.917 5.141 21.209 1.00 92.44 158 ASP A C 1
ATOM 1173 O O . ASP A 1 158 ? -7.229 4.377 20.285 1.00 92.44 158 ASP A O 1
ATOM 1177 N N . TYR A 1 159 ? -7.397 6.383 21.277 1.00 92.56 159 TYR A N 1
ATOM 1178 C CA . TYR A 1 159 ? -8.226 6.966 20.223 1.00 92.56 159 TYR A CA 1
ATOM 1179 C C . TYR A 1 159 ? -7.385 7.343 18.998 1.00 92.56 159 TYR A C 1
ATOM 1181 O O . TYR A 1 159 ? -6.397 8.067 19.101 1.00 92.56 159 TYR A O 1
ATOM 1189 N N . ASN A 1 160 ? -7.809 6.908 17.811 1.00 92.88 160 ASN A N 1
ATOM 1190 C CA . ASN A 1 160 ? -7.204 7.291 16.541 1.00 92.88 160 ASN A CA 1
ATOM 1191 C C . ASN A 1 160 ? -8.043 8.370 15.846 1.00 92.88 160 ASN A C 1
ATOM 1193 O O . ASN A 1 160 ? -9.088 8.078 15.262 1.00 92.88 160 ASN A O 1
ATOM 1197 N N . HIS A 1 161 ? -7.539 9.604 15.847 1.00 90.88 161 HIS A N 1
ATOM 1198 C CA . HIS A 1 161 ? -8.167 10.767 15.215 1.00 90.88 161 HIS A CA 1
ATOM 1199 C C . HIS A 1 161 ? -8.206 10.708 13.684 1.00 90.88 161 HIS A C 1
ATOM 1201 O O . HIS A 1 161 ? -9.003 11.411 13.076 1.00 90.88 161 HIS A O 1
ATOM 1207 N N . ASN A 1 162 ? -7.379 9.878 13.042 1.00 89.88 162 ASN A N 1
ATOM 1208 C CA . ASN A 1 162 ? -7.380 9.753 11.582 1.00 89.88 162 ASN A CA 1
ATOM 1209 C C . ASN A 1 162 ? -8.519 8.853 11.089 1.00 89.88 162 ASN A C 1
ATOM 1211 O O . ASN A 1 162 ? -8.982 9.003 9.961 1.00 89.88 162 ASN A O 1
ATOM 1215 N N . THR A 1 163 ? -8.930 7.881 11.907 1.00 89.44 163 THR A N 1
ATOM 1216 C CA . THR A 1 163 ? -9.991 6.927 11.560 1.00 89.44 163 THR A CA 1
ATOM 1217 C C . THR A 1 163 ? -11.270 7.121 12.364 1.00 89.44 163 THR A C 1
ATOM 1219 O O . THR A 1 163 ? -12.244 6.434 12.080 1.00 89.44 163 THR A O 1
ATOM 1222 N N . ASP A 1 164 ? -11.258 8.004 13.364 1.00 89.25 164 ASP A N 1
ATOM 1223 C CA . ASP A 1 164 ? -12.328 8.188 14.349 1.00 89.25 164 ASP A CA 1
ATOM 1224 C C . ASP A 1 164 ? -12.737 6.878 15.042 1.00 89.25 164 ASP A C 1
ATOM 1226 O O . ASP A 1 164 ? -13.915 6.549 15.167 1.00 89.25 164 ASP A O 1
ATOM 1230 N N . MET A 1 165 ? -11.743 6.092 15.469 1.00 90.38 165 MET A N 1
ATOM 1231 C CA . MET A 1 165 ? -11.966 4.798 16.123 1.00 90.38 165 MET A CA 1
ATOM 1232 C C . MET A 1 165 ? -11.019 4.594 17.303 1.00 90.38 165 MET A C 1
ATOM 1234 O O . MET A 1 165 ? -9.864 5.014 17.261 1.00 90.38 165 MET A O 1
ATOM 1238 N N . CYS A 1 166 ? -11.488 3.874 18.320 1.00 92.56 166 CYS A N 1
ATOM 1239 C CA . CYS A 1 166 ? -10.633 3.337 19.373 1.00 92.56 166 CYS A CA 1
ATOM 1240 C C . CYS A 1 166 ? -9.884 2.106 18.899 1.00 92.56 166 CYS A C 1
ATOM 1242 O O . CYS A 1 166 ? -10.464 1.203 18.294 1.00 92.56 166 CYS A O 1
ATOM 1244 N N . MET A 1 167 ? -8.602 2.049 19.221 1.00 92.06 167 MET A N 1
ATOM 1245 C CA . MET A 1 167 ? -7.743 0.925 18.887 1.00 92.06 167 MET A CA 1
ATOM 1246 C C . MET A 1 167 ? -6.963 0.488 20.120 1.00 92.06 167 MET A C 1
ATOM 1248 O O . MET A 1 167 ? -6.913 1.202 21.116 1.00 92.06 167 MET A O 1
ATOM 1252 N N . GLU A 1 168 ? -6.377 -0.703 20.064 1.00 92.19 168 GLU A N 1
ATOM 1253 C CA . GLU A 1 168 ? -5.552 -1.214 21.159 1.00 92.19 168 GLU A CA 1
ATOM 1254 C C . GLU A 1 168 ? -4.363 -0.279 21.418 1.00 92.19 168 GLU A C 1
ATOM 1256 O O . GLU A 1 168 ? -3.794 0.294 20.478 1.00 92.19 168 GLU A O 1
ATOM 1261 N N . ALA A 1 169 ? -3.969 -0.150 22.681 1.00 90.31 169 ALA A N 1
ATOM 1262 C CA . ALA A 1 169 ? -2.909 0.752 23.098 1.00 90.31 169 ALA A CA 1
ATOM 1263 C C . ALA A 1 169 ? -1.615 0.523 22.294 1.00 90.31 169 ALA A C 1
ATOM 1265 O O . ALA A 1 169 ? -1.151 -0.605 22.093 1.00 90.31 169 ALA A O 1
ATOM 1266 N N . GLY A 1 170 ? -1.027 1.611 21.808 1.00 88.31 170 GLY A N 1
ATOM 1267 C CA . GLY A 1 170 ? 0.161 1.644 20.962 1.00 88.31 170 GLY A CA 1
ATOM 1268 C C . GLY A 1 170 ? -0.086 1.352 19.479 1.00 88.31 170 GLY A C 1
ATOM 1269 O O . GLY A 1 170 ? 0.865 1.402 18.698 1.00 88.31 170 GLY A O 1
ATOM 1270 N N . THR A 1 171 ? -1.320 1.059 19.053 1.00 91.75 171 THR A N 1
ATOM 1271 C CA . THR A 1 171 ? -1.630 0.772 17.636 1.00 91.75 171 THR A CA 1
ATOM 1272 C C . THR A 1 171 ? -2.137 1.986 16.855 1.00 91.75 171 THR A C 1
ATOM 1274 O O . THR A 1 171 ? -2.100 1.968 15.624 1.00 91.75 171 THR A O 1
ATOM 1277 N N . ALA A 1 172 ? -2.540 3.064 17.541 1.00 89.62 172 ALA A N 1
ATOM 1278 C CA . ALA A 1 172 ? -2.950 4.338 16.936 1.00 89.62 172 ALA A CA 1
ATOM 1279 C C . ALA A 1 172 ? -1.854 5.029 16.125 1.00 89.62 172 ALA A C 1
ATOM 1281 O O . ALA A 1 172 ? -2.154 5.728 15.149 1.00 89.62 172 ALA A O 1
ATOM 1282 N N . GLY A 1 173 ? -0.588 4.785 16.467 1.00 92.12 173 GLY A N 1
ATOM 1283 C CA . GLY A 1 173 ? 0.542 5.424 15.806 1.00 92.12 173 GLY A CA 1
ATOM 1284 C C . GLY A 1 173 ? 0.375 6.943 15.815 1.00 92.12 173 GLY A C 1
ATOM 1285 O O . GLY A 1 173 ? 0.020 7.535 16.827 1.00 92.12 173 GLY A O 1
ATOM 1286 N N . CYS A 1 174 ? 0.576 7.584 14.666 1.00 94.12 174 CYS A N 1
ATOM 1287 C CA . CYS A 1 174 ? 0.428 9.035 14.559 1.00 94.12 174 CYS A CA 1
ATOM 1288 C C . CYS A 1 174 ? -1.019 9.523 14.681 1.00 94.12 174 CYS A C 1
ATOM 1290 O O . CYS A 1 174 ? -1.239 10.681 15.025 1.00 94.12 174 CYS A O 1
ATOM 1292 N N . GLY A 1 175 ? -2.001 8.643 14.472 1.00 92.44 175 GLY A N 1
ATOM 1293 C CA . GLY A 1 175 ? -3.412 8.973 14.636 1.00 92.44 175 GLY A CA 1
ATOM 1294 C C . GLY A 1 175 ? -3.791 9.370 16.064 1.00 92.44 175 GLY A C 1
ATOM 1295 O O . GLY A 1 175 ? -4.751 10.112 16.237 1.00 92.44 175 GLY A O 1
ATOM 1296 N N . GLU A 1 176 ? -3.014 8.964 17.073 1.00 91.56 176 GLU A N 1
ATOM 1297 C CA . GLU A 1 176 ? -3.186 9.389 18.474 1.00 91.56 176 GLU A CA 1
AT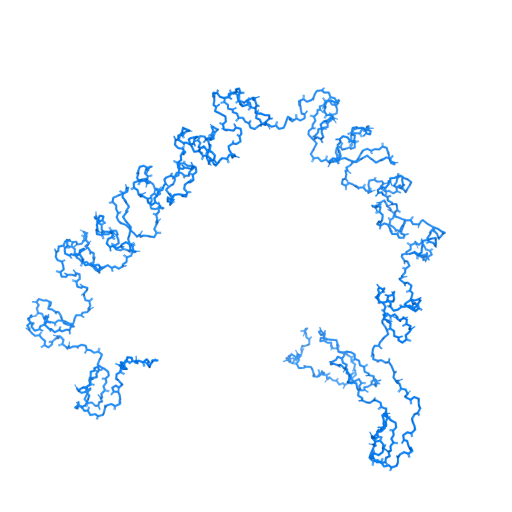OM 1298 C C . GLU A 1 176 ? -3.047 10.914 18.642 1.00 91.56 176 GLU A C 1
ATOM 1300 O O . GLU A 1 176 ? -3.677 11.516 19.504 1.00 91.56 176 GLU A O 1
ATOM 1305 N N . PHE A 1 177 ? -2.259 11.565 17.781 1.00 91.44 177 PHE A N 1
ATOM 1306 C CA . PHE A 1 177 ? -1.953 12.999 17.863 1.00 91.44 177 PHE A CA 1
ATOM 1307 C C . PHE A 1 177 ? -2.650 13.820 16.769 1.00 91.44 177 PHE A C 1
ATOM 1309 O O . PHE A 1 177 ? -2.252 14.953 16.486 1.00 91.44 177 PHE A O 1
ATOM 1316 N N . GLY A 1 178 ? -3.660 13.246 16.106 1.00 85.50 178 GLY A N 1
ATOM 1317 C CA . GLY A 1 178 ? -4.378 13.880 14.997 1.00 85.50 178 GLY A CA 1
ATOM 1318 C C . GLY A 1 178 ? -5.312 15.027 15.404 1.00 85.50 178 GLY A C 1
ATOM 1319 O O . GLY A 1 178 ? -5.861 15.689 14.532 1.00 85.50 178 GLY A O 1
ATOM 1320 N N . ASP A 1 179 ? -5.472 15.316 16.697 1.00 84.81 179 ASP A N 1
ATOM 1321 C CA . ASP A 1 179 ? -6.267 16.442 17.206 1.00 84.81 179 ASP A CA 1
ATOM 1322 C C . ASP A 1 179 ? -5.523 17.787 17.196 1.00 84.81 179 ASP A C 1
ATOM 1324 O O . ASP A 1 179 ? -6.134 18.853 17.320 1.00 84.81 179 ASP A O 1
ATOM 1328 N N . SER A 1 180 ? -4.194 17.752 17.085 1.00 89.69 180 SER A N 1
ATOM 1329 C CA . SER A 1 180 ? -3.345 18.918 17.293 1.00 89.69 180 SER A CA 1
ATOM 1330 C C . SER A 1 180 ? -2.041 18.815 16.516 1.00 89.69 180 SER A C 1
ATOM 1332 O O . SER A 1 180 ? -1.177 17.984 16.805 1.00 89.69 180 SER A O 1
ATOM 1334 N N . ASN A 1 181 ? -1.816 19.780 15.619 1.00 89.44 181 ASN A N 1
ATOM 1335 C CA . ASN A 1 181 ? -0.534 19.930 14.928 1.00 89.44 181 ASN A CA 1
ATOM 1336 C C . ASN A 1 181 ? 0.655 20.061 15.889 1.00 89.44 181 ASN A C 1
ATOM 1338 O O . ASN A 1 181 ? 1.766 19.649 15.569 1.00 89.44 181 ASN A O 1
ATOM 1342 N N . THR A 1 182 ? 0.425 20.602 17.084 1.00 91.31 182 THR A N 1
ATOM 1343 C CA . THR A 1 182 ? 1.462 20.817 18.087 1.00 91.31 182 THR A CA 1
ATOM 1344 C C . THR A 1 182 ? 1.838 19.497 18.745 1.00 91.31 182 THR A C 1
ATOM 1346 O O . THR A 1 182 ? 3.024 19.226 18.911 1.00 91.31 182 THR A O 1
ATOM 1349 N N . ASN A 1 183 ? 0.850 18.658 19.070 1.00 92.06 183 ASN A N 1
ATOM 1350 C CA . ASN A 1 183 ? 1.089 17.335 19.648 1.00 92.06 183 ASN A CA 1
ATOM 1351 C C . ASN A 1 183 ? 1.737 16.405 18.620 1.00 92.06 183 ASN A C 1
ATOM 1353 O O . ASN A 1 183 ? 2.704 15.720 18.945 1.00 92.06 183 ASN A O 1
ATOM 1357 N N . CYS A 1 184 ? 1.255 16.447 17.377 1.00 93.94 184 CYS A N 1
ATOM 1358 C CA . CYS A 1 184 ? 1.805 15.671 16.276 1.00 93.94 184 CYS A CA 1
ATOM 1359 C C . CYS A 1 184 ? 3.276 16.017 16.010 1.00 93.94 184 CYS A C 1
ATOM 1361 O O . CYS A 1 184 ? 4.145 15.151 16.069 1.00 93.94 184 CYS A O 1
ATOM 1363 N N . ASN A 1 185 ? 3.586 17.304 15.818 1.00 89.94 185 ASN A N 1
ATOM 1364 C CA . ASN A 1 185 ? 4.952 17.752 15.528 1.00 89.94 185 ASN A CA 1
ATOM 1365 C C . ASN A 1 185 ? 5.896 17.655 16.743 1.00 89.94 185 ASN A C 1
ATOM 1367 O O . ASN A 1 185 ? 7.118 17.722 16.583 1.00 89.94 185 ASN A O 1
ATOM 1371 N N . ALA A 1 186 ? 5.365 17.469 17.958 1.00 93.31 186 ALA A N 1
ATOM 1372 C CA . ALA A 1 186 ? 6.173 17.137 19.130 1.00 93.31 186 ALA A CA 1
ATOM 1373 C C . ALA A 1 186 ? 6.754 15.710 19.060 1.00 93.31 186 ALA A C 1
ATOM 1375 O O . ALA A 1 186 ? 7.776 15.447 19.698 1.00 93.31 186 ALA A O 1
ATOM 1376 N N . GLN A 1 187 ? 6.174 14.814 18.249 1.00 92.00 187 GLN A N 1
ATOM 1377 C CA . GLN A 1 187 ? 6.675 13.453 18.009 1.00 92.00 187 GLN A CA 1
ATOM 1378 C C . GLN A 1 187 ? 7.789 13.436 16.954 1.00 92.00 187 GLN A C 1
ATOM 1380 O O . GLN A 1 187 ? 7.715 12.748 15.933 1.00 92.00 187 GLN A O 1
ATOM 1385 N N . THR A 1 188 ? 8.838 14.221 17.195 1.00 87.69 188 THR A N 1
ATOM 1386 C CA . THR A 1 188 ? 9.937 14.434 16.248 1.00 87.69 188 THR A CA 1
ATOM 1387 C C . THR A 1 188 ? 10.539 13.114 15.751 1.00 87.69 188 THR A C 1
ATOM 1389 O O . THR A 1 188 ? 11.046 12.319 16.541 1.00 87.69 188 THR A O 1
ATOM 1392 N N . GLY A 1 189 ? 10.523 12.914 14.429 1.00 88.25 189 GLY A N 1
ATOM 1393 C CA . GLY A 1 189 ? 11.082 11.735 13.754 1.00 88.25 189 GLY A CA 1
ATOM 1394 C C . GLY A 1 189 ? 10.164 10.509 13.714 1.00 88.25 189 GLY A C 1
ATOM 1395 O O . GLY A 1 189 ? 10.542 9.510 13.112 1.00 88.25 189 GLY A O 1
ATOM 1396 N N . ASN A 1 190 ? 8.977 10.585 14.321 1.00 92.06 190 ASN A N 1
ATOM 1397 C CA . ASN A 1 190 ? 7.969 9.523 14.276 1.00 92.06 190 ASN A CA 1
ATOM 1398 C C . ASN A 1 190 ? 6.725 9.965 13.503 1.00 92.06 190 ASN A C 1
ATOM 1400 O O . ASN A 1 190 ? 6.222 9.207 12.675 1.00 92.06 190 ASN A O 1
ATOM 1404 N N . CYS A 1 191 ? 6.265 11.192 13.749 1.00 94.69 191 CYS A N 1
ATOM 1405 C CA . CYS A 1 191 ? 5.080 11.754 13.117 1.00 94.69 191 CYS A CA 1
ATOM 1406 C C . CYS A 1 191 ? 5.329 13.180 12.631 1.00 94.69 191 CYS A C 1
ATOM 1408 O O . CYS A 1 191 ? 6.204 13.886 13.139 1.00 94.69 191 CYS A O 1
ATOM 1410 N N . GLU A 1 192 ? 4.532 13.600 11.659 1.00 93.31 192 GLU A N 1
ATOM 1411 C CA . GLU A 1 192 ? 4.484 14.968 11.159 1.00 93.31 192 GLU A CA 1
ATOM 1412 C C . GLU A 1 192 ? 3.048 15.356 10.801 1.00 93.31 192 GLU A C 1
ATOM 1414 O O . GLU A 1 192 ? 2.211 14.513 10.470 1.00 93.31 192 GLU A O 1
ATOM 1419 N N . TRP A 1 193 ? 2.736 16.644 10.913 1.00 93.00 193 TRP A N 1
ATOM 1420 C CA . TRP A 1 193 ? 1.399 17.138 10.609 1.00 93.00 193 TRP A CA 1
ATOM 1421 C C . TRP A 1 193 ? 1.220 17.370 9.109 1.00 93.00 193 TRP A C 1
ATOM 1423 O O . TRP A 1 193 ? 1.979 18.128 8.507 1.00 93.00 193 TRP A O 1
ATOM 1433 N N . ASN A 1 194 ? 0.170 16.792 8.526 1.00 91.81 194 ASN A N 1
ATOM 1434 C CA . ASN A 1 194 ? -0.282 17.121 7.180 1.00 91.81 194 ASN A CA 1
ATOM 1435 C C . ASN A 1 194 ? -1.268 18.302 7.263 1.00 91.81 194 ASN A C 1
ATOM 1437 O O . ASN A 1 194 ? -2.403 18.161 7.723 1.00 91.81 194 ASN A O 1
ATOM 1441 N N . TYR A 1 195 ? -0.828 19.484 6.825 1.00 88.44 195 TYR A N 1
ATOM 1442 C CA . TYR A 1 195 ? -1.629 20.711 6.835 1.00 88.44 195 TYR A CA 1
ATOM 1443 C C . TYR A 1 195 ? -2.707 20.753 5.746 1.00 88.44 195 TYR A C 1
ATOM 1445 O O . TYR A 1 195 ? -3.673 21.499 5.903 1.00 88.44 195 TYR A O 1
ATOM 1453 N N . SER A 1 196 ? -2.579 19.966 4.675 1.00 84.19 196 SER A N 1
ATOM 1454 C CA . SER A 1 196 ? -3.591 19.878 3.614 1.00 84.19 196 SER A CA 1
ATOM 1455 C C . SER A 1 196 ? -4.815 19.092 4.085 1.00 84.19 196 SER A C 1
ATOM 1457 O O . SER A 1 196 ? -5.947 19.549 3.928 1.00 84.19 196 SER A O 1
ATOM 1459 N N . ASP A 1 197 ? -4.586 17.953 4.738 1.00 86.06 197 ASP A N 1
ATOM 1460 C CA . ASP A 1 197 ? -5.642 17.037 5.181 1.00 86.06 197 ASP A CA 1
ATOM 1461 C C . ASP A 1 197 ? -5.998 17.187 6.670 1.00 86.06 197 ASP A C 1
ATOM 1463 O O . ASP A 1 197 ? -6.879 16.488 7.165 1.00 86.06 197 ASP A O 1
ATOM 1467 N N . ASN A 1 198 ? -5.326 18.094 7.387 1.00 88.75 198 ASN A N 1
ATOM 1468 C CA . ASN A 1 198 ? -5.529 18.393 8.810 1.00 88.75 198 ASN A CA 1
ATOM 1469 C C . ASN A 1 198 ? -5.497 17.162 9.728 1.00 88.75 198 ASN A C 1
ATOM 1471 O O . ASN A 1 198 ? -6.336 17.029 10.617 1.00 88.75 198 ASN A O 1
ATOM 1475 N N . HIS A 1 199 ? -4.520 16.280 9.530 1.00 92.56 199 HIS A N 1
ATOM 1476 C CA . HIS A 1 199 ? -4.316 15.129 10.404 1.00 92.56 199 HIS A CA 1
ATOM 1477 C C . HIS A 1 199 ? -2.831 14.783 10.547 1.00 92.56 199 HIS A C 1
ATOM 1479 O O . HIS A 1 199 ? -1.972 15.284 9.816 1.00 92.56 199 HIS A O 1
ATOM 1485 N N . CYS A 1 200 ? -2.521 13.933 11.522 1.00 95.19 200 CYS A N 1
ATOM 1486 C CA . CYS A 1 200 ? -1.152 13.550 11.840 1.00 95.19 200 CYS A CA 1
ATOM 1487 C C . CYS A 1 200 ? -0.763 12.268 11.099 1.00 95.19 200 CYS A C 1
ATOM 1489 O O . CYS A 1 200 ? -1.445 11.247 11.211 1.00 95.19 200 CYS A O 1
ATOM 1491 N N . VAL A 1 201 ? 0.340 12.298 10.358 1.00 94.12 201 VAL A N 1
ATOM 1492 C CA . VAL A 1 201 ? 0.803 11.182 9.521 1.00 94.12 201 VAL A CA 1
ATOM 1493 C C . VAL A 1 201 ? 2.180 10.685 9.967 1.00 94.12 201 VAL A C 1
ATOM 1495 O O . VAL A 1 201 ? 2.878 11.392 10.701 1.00 94.12 201 VAL A O 1
ATOM 1498 N N . PRO A 1 202 ? 2.592 9.465 9.569 1.00 94.62 202 PRO A N 1
ATOM 1499 C CA . PRO A 1 202 ? 3.960 9.003 9.778 1.00 94.62 202 PRO A CA 1
ATOM 1500 C C . PRO A 1 202 ? 4.990 9.975 9.198 1.00 94.62 202 PRO A C 1
ATOM 1502 O O . PRO A 1 202 ? 4.743 10.626 8.185 1.00 94.62 202 PRO A O 1
ATOM 1505 N N . PHE A 1 203 ? 6.156 10.052 9.830 1.00 91.62 203 PHE A N 1
ATOM 1506 C CA . PHE A 1 203 ? 7.243 10.913 9.371 1.00 91.62 203 PHE A CA 1
ATOM 1507 C C . PHE A 1 203 ? 7.649 10.616 7.913 1.00 91.62 203 PHE A C 1
ATOM 1509 O O . PHE A 1 203 ? 7.698 9.452 7.511 1.00 91.62 203 PHE A O 1
ATOM 1516 N N . ASP A 1 204 ? 7.963 11.670 7.155 1.00 87.88 204 ASP A N 1
ATOM 1517 C CA . ASP A 1 204 ? 8.292 11.666 5.721 1.00 87.88 204 ASP A CA 1
ATOM 1518 C C . ASP A 1 204 ? 7.163 11.168 4.788 1.00 87.88 204 ASP A C 1
ATOM 1520 O O . ASP A 1 204 ? 7.425 10.711 3.673 1.00 87.88 204 ASP A O 1
ATOM 1524 N N . THR A 1 205 ? 5.896 11.263 5.203 1.00 91.69 205 THR A N 1
ATOM 1525 C CA . THR A 1 205 ? 4.737 10.895 4.364 1.00 91.69 205 THR A CA 1
ATOM 1526 C C . THR A 1 205 ? 3.817 12.060 4.016 1.00 91.69 205 THR A C 1
ATOM 1528 O O . THR A 1 205 ? 3.056 11.945 3.057 1.00 91.69 205 THR A O 1
ATOM 1531 N N . ALA A 1 206 ? 3.901 13.191 4.724 1.00 87.69 206 ALA A N 1
ATOM 1532 C CA . ALA A 1 206 ? 3.131 14.390 4.390 1.00 87.69 206 ALA A CA 1
ATOM 1533 C C . ALA A 1 206 ? 3.647 15.086 3.122 1.00 87.69 206 ALA A C 1
ATOM 1535 O O . ALA A 1 206 ? 2.945 15.928 2.567 1.00 87.69 206 ALA A O 1
ATOM 1536 N N . GLY A 1 207 ? 4.871 14.779 2.678 1.00 88.75 207 GLY A N 1
ATOM 1537 C CA . GLY A 1 207 ? 5.478 15.437 1.523 1.00 88.75 207 GLY A CA 1
ATOM 1538 C C . GLY A 1 207 ? 5.567 16.952 1.730 1.00 88.75 207 GLY A C 1
ATOM 1539 O O . GLY A 1 207 ? 5.993 17.424 2.787 1.00 88.75 207 GLY A O 1
ATOM 1540 N N . CYS A 1 208 ? 5.137 17.726 0.744 1.00 89.31 208 CYS A N 1
ATOM 1541 C CA . CYS A 1 208 ? 5.062 19.184 0.814 1.00 89.31 208 CYS A CA 1
ATOM 1542 C C . CYS A 1 208 ? 3.955 19.695 1.746 1.00 89.31 208 CYS A C 1
ATOM 1544 O O . CYS A 1 208 ? 4.078 20.790 2.300 1.00 89.31 208 CYS A O 1
ATOM 1546 N N . SER A 1 209 ? 2.931 18.885 2.031 1.00 89.44 209 SER A N 1
ATOM 1547 C CA . SER A 1 209 ? 1.850 19.237 2.961 1.00 89.44 209 SER A CA 1
ATOM 1548 C C . SER A 1 209 ? 2.311 19.363 4.419 1.00 89.44 209 SER A C 1
ATOM 1550 O O . SER A 1 209 ? 1.522 19.768 5.272 1.00 89.44 209 SER A O 1
ATOM 1552 N N . LYS A 1 210 ? 3.582 19.068 4.730 1.00 89.19 210 LYS A N 1
ATOM 1553 C CA . LYS A 1 210 ? 4.200 19.364 6.036 1.00 89.19 210 LYS A CA 1
ATOM 1554 C C . LYS A 1 210 ? 4.412 20.861 6.284 1.00 89.19 210 LYS A C 1
ATOM 1556 O O . LYS A 1 210 ? 4.566 21.274 7.433 1.00 89.19 210 LYS A O 1
ATOM 1561 N N . TYR A 1 211 ? 4.449 21.678 5.229 1.00 88.50 211 TYR A N 1
ATOM 1562 C CA . TYR A 1 211 ? 4.606 23.126 5.343 1.00 88.50 211 TYR A CA 1
ATOM 1563 C C . TYR A 1 211 ? 3.244 23.779 5.564 1.00 88.50 211 TYR A C 1
ATOM 1565 O O . TYR A 1 211 ? 2.348 23.688 4.725 1.00 88.50 211 TYR A O 1
ATOM 1573 N N . GLY A 1 212 ? 3.083 24.438 6.711 1.00 81.00 212 GLY A N 1
ATOM 1574 C CA . GLY A 1 212 ? 1.817 25.054 7.078 1.00 81.00 212 GLY A CA 1
ATOM 1575 C C . GLY A 1 212 ? 1.536 26.366 6.340 1.00 81.00 212 GLY A C 1
ATOM 1576 O O . GLY A 1 212 ? 2.399 26.912 5.651 1.00 81.00 212 GLY A O 1
ATOM 1577 N N . PRO A 1 213 ? 0.350 26.961 6.561 1.00 74.38 213 PRO A N 1
ATOM 1578 C CA . PRO A 1 213 ? -0.074 28.208 5.916 1.00 74.38 213 PRO A CA 1
ATOM 1579 C C . PRO A 1 213 ? 0.811 29.434 6.243 1.00 74.38 213 PRO A C 1
ATOM 1581 O O . PRO A 1 213 ? 0.646 30.496 5.648 1.00 74.38 213 PRO A O 1
ATOM 1584 N N . LEU A 1 214 ? 1.737 29.321 7.203 1.00 78.62 214 LEU A N 1
ATOM 1585 C CA . LEU A 1 214 ? 2.694 30.373 7.574 1.00 78.62 214 LEU A CA 1
ATOM 1586 C C . LEU A 1 214 ? 4.115 30.112 7.048 1.00 78.62 214 LEU A C 1
ATOM 1588 O O . LEU A 1 214 ? 4.998 30.949 7.245 1.00 78.62 214 LEU A O 1
ATOM 1592 N N . ASP A 1 215 ? 4.327 28.988 6.364 1.00 82.38 215 ASP A N 1
ATOM 1593 C CA . ASP A 1 215 ? 5.640 28.487 5.964 1.00 82.38 215 ASP A CA 1
ATOM 1594 C C . ASP A 1 215 ? 5.900 28.645 4.456 1.00 82.38 215 ASP A C 1
ATOM 1596 O O . ASP A 1 215 ? 6.717 27.921 3.893 1.00 82.38 215 ASP A O 1
ATOM 1600 N N . GLU A 1 216 ? 5.274 29.628 3.794 1.00 81.88 216 GLU A N 1
ATOM 1601 C CA . GLU A 1 216 ? 5.440 29.918 2.353 1.00 81.88 216 GLU A CA 1
ATOM 1602 C C . GLU A 1 216 ? 6.917 29.965 1.929 1.00 81.88 216 GLU A C 1
ATOM 1604 O O . GLU A 1 216 ? 7.313 29.391 0.913 1.00 81.88 216 GLU A O 1
ATOM 1609 N N . SER A 1 217 ? 7.761 30.600 2.749 1.00 82.25 217 SER A N 1
ATOM 1610 C CA . SER A 1 217 ? 9.201 30.702 2.485 1.00 82.25 217 SER A CA 1
ATOM 1611 C C . SER A 1 217 ? 9.962 29.381 2.628 1.00 82.25 217 SER A C 1
ATOM 1613 O O . SER A 1 217 ? 11.016 29.228 2.017 1.00 82.25 217 SER A O 1
ATOM 1615 N N . MET A 1 218 ? 9.455 28.446 3.438 1.00 83.31 218 MET A N 1
ATOM 1616 C CA . MET A 1 218 ? 10.044 27.115 3.592 1.00 83.31 218 MET A CA 1
ATOM 1617 C C . MET A 1 218 ? 9.559 26.174 2.494 1.00 83.31 218 MET A C 1
ATOM 1619 O O . MET A 1 218 ? 10.385 25.454 1.946 1.00 83.31 218 MET A O 1
ATOM 1623 N N . CYS A 1 219 ? 8.276 26.257 2.125 1.00 83.88 219 CYS A N 1
ATOM 1624 C CA . CYS A 1 219 ? 7.711 25.571 0.964 1.00 83.88 219 CYS A CA 1
ATOM 1625 C C . CYS A 1 219 ? 8.479 25.942 -0.311 1.00 83.88 219 CYS A C 1
ATOM 1627 O O . CYS A 1 219 ? 9.088 25.088 -0.935 1.00 83.88 219 CYS A O 1
ATOM 1629 N N . SER A 1 220 ? 8.592 27.242 -0.607 1.00 79.00 220 SER A N 1
ATOM 1630 C CA . SER A 1 220 ? 9.315 27.749 -1.789 1.00 79.00 220 SER A CA 1
ATOM 1631 C C . SER A 1 220 ? 10.837 27.524 -1.738 1.00 79.00 220 SER A C 1
ATOM 1633 O O . SER A 1 220 ? 11.552 27.844 -2.688 1.00 79.00 220 SER A O 1
ATOM 1635 N N . GLY A 1 221 ? 11.362 27.083 -0.591 1.00 78.88 221 GLY A N 1
ATOM 1636 C CA . GLY A 1 221 ? 12.767 26.731 -0.406 1.00 78.88 221 GLY A CA 1
ATOM 1637 C C . GLY A 1 221 ? 13.059 25.243 -0.619 1.00 78.88 221 GLY A C 1
ATOM 1638 O O . GLY A 1 221 ? 14.233 24.891 -0.755 1.00 78.88 221 GLY A O 1
ATOM 1639 N N . ASP A 1 222 ? 12.033 24.388 -0.637 1.00 80.62 222 ASP A N 1
ATOM 1640 C CA . ASP A 1 222 ? 12.144 22.965 -0.957 1.00 80.62 222 ASP A CA 1
ATOM 1641 C C . ASP A 1 222 ? 11.979 22.788 -2.480 1.00 80.62 222 ASP A C 1
ATOM 1643 O O . ASP A 1 222 ? 10.954 23.177 -3.032 1.00 80.62 222 ASP A O 1
ATOM 1647 N N . PRO A 1 223 ? 12.979 22.244 -3.198 1.00 77.75 223 PRO A N 1
ATOM 1648 C CA . PRO A 1 223 ? 12.944 22.133 -4.659 1.00 77.75 223 PRO A CA 1
ATOM 1649 C C . PRO A 1 223 ? 11.866 21.186 -5.205 1.00 77.75 223 PRO A C 1
ATOM 1651 O O . PRO A 1 223 ? 11.669 21.166 -6.417 1.00 77.75 223 PRO A O 1
ATOM 1654 N N . ASN A 1 224 ? 11.220 20.390 -4.350 1.00 80.75 224 ASN A N 1
ATOM 1655 C CA . ASN A 1 224 ? 10.120 19.511 -4.743 1.00 80.75 224 ASN A CA 1
ATOM 1656 C C . ASN A 1 224 ? 8.748 20.078 -4.363 1.00 80.75 224 ASN A C 1
ATOM 1658 O O . ASN A 1 224 ? 7.761 19.363 -4.510 1.00 80.75 224 ASN A O 1
ATOM 1662 N N . CYS A 1 225 ? 8.677 21.310 -3.853 1.00 84.25 225 CYS A N 1
ATOM 1663 C CA . CYS A 1 225 ? 7.442 21.907 -3.371 1.00 84.25 225 CYS A CA 1
ATOM 1664 C C . CYS A 1 225 ? 7.177 23.282 -3.983 1.00 84.25 225 CYS A C 1
ATOM 1666 O O . CYS A 1 225 ? 8.070 24.121 -4.084 1.00 84.25 225 CYS A O 1
ATOM 1668 N N . ASP A 1 226 ? 5.909 23.547 -4.293 1.00 84.31 226 ASP A N 1
ATOM 1669 C CA . ASP A 1 226 ? 5.436 24.844 -4.765 1.00 84.31 226 ASP A CA 1
ATOM 1670 C C . ASP A 1 226 ? 4.309 25.373 -3.878 1.00 84.31 226 ASP A C 1
ATOM 1672 O O . ASP A 1 226 ? 3.469 24.629 -3.372 1.00 84.31 226 ASP A O 1
ATOM 1676 N N . TRP A 1 227 ? 4.279 26.691 -3.689 1.00 82.62 227 TRP A N 1
ATOM 1677 C CA . TRP A 1 227 ? 3.195 27.345 -2.964 1.00 82.62 227 TRP A CA 1
ATOM 1678 C C . TRP A 1 227 ? 2.010 27.614 -3.895 1.00 82.62 227 TRP A C 1
ATOM 1680 O O . TRP A 1 227 ? 2.113 28.447 -4.801 1.00 82.62 227 TRP A O 1
ATOM 1690 N N . ASP A 1 228 ? 0.868 26.970 -3.643 1.00 80.31 228 ASP A N 1
ATOM 1691 C CA . ASP A 1 228 ? -0.395 27.267 -4.319 1.00 80.31 228 ASP A CA 1
ATOM 1692 C C . ASP A 1 228 ? -1.350 27.998 -3.379 1.00 80.31 228 ASP A C 1
ATOM 1694 O O . ASP A 1 228 ? -1.976 27.400 -2.510 1.00 80.31 228 ASP A O 1
ATOM 1698 N N . THR A 1 229 ? -1.502 29.302 -3.626 1.00 79.88 229 THR A N 1
ATOM 1699 C CA . THR A 1 229 ? -2.491 30.210 -3.023 1.00 79.88 229 THR A CA 1
ATOM 1700 C C . THR A 1 229 ? -2.433 30.312 -1.490 1.00 79.88 229 THR A C 1
ATOM 1702 O O . THR A 1 229 ? -2.120 31.383 -0.964 1.00 79.88 229 THR A O 1
ATOM 1705 N N . ASP A 1 230 ? -2.743 29.239 -0.775 1.00 78.88 230 ASP A N 1
ATOM 1706 C CA . ASP A 1 230 ? -2.848 29.128 0.678 1.00 78.88 230 ASP A CA 1
ATOM 1707 C C . ASP A 1 230 ? -2.260 27.830 1.268 1.00 78.88 230 ASP A C 1
ATOM 1709 O O . ASP A 1 230 ? -2.280 27.668 2.491 1.00 78.88 230 ASP A O 1
ATOM 1713 N N . HIS A 1 231 ? -1.710 26.933 0.446 1.00 82.19 231 HIS A N 1
ATOM 1714 C CA . HIS A 1 231 ? -1.077 25.696 0.899 1.00 82.19 231 HIS A CA 1
ATOM 1715 C C . HIS A 1 231 ? 0.125 25.311 0.030 1.00 82.19 231 HIS A C 1
ATOM 1717 O O . HIS A 1 231 ? 0.292 25.767 -1.100 1.00 82.19 231 HIS A O 1
ATOM 1723 N N . CYS A 1 232 ? 0.989 24.470 0.589 1.00 84.50 232 CYS A N 1
ATOM 1724 C CA . CYS A 1 232 ? 2.126 23.918 -0.127 1.00 84.50 232 CYS A CA 1
ATOM 1725 C C . CYS A 1 232 ? 1.711 22.625 -0.832 1.00 84.50 232 CYS A C 1
ATOM 1727 O O . CYS A 1 232 ? 1.106 21.748 -0.212 1.00 84.50 232 CYS A O 1
ATOM 1729 N N . ILE A 1 233 ? 2.035 22.512 -2.113 1.00 82.94 233 ILE A N 1
ATOM 1730 C CA . ILE A 1 233 ? 1.778 21.333 -2.935 1.00 82.94 233 ILE A CA 1
ATOM 1731 C C . ILE A 1 233 ? 3.100 20.732 -3.398 1.00 82.94 233 ILE A C 1
ATOM 1733 O O . ILE A 1 233 ? 4.121 21.417 -3.451 1.00 82.94 233 ILE A O 1
ATOM 1737 N N . GLU A 1 234 ? 3.075 19.448 -3.746 1.00 82.38 234 GLU A N 1
ATOM 1738 C CA . GLU A 1 234 ? 4.167 18.852 -4.512 1.00 82.38 234 GLU A CA 1
ATOM 1739 C C . GLU A 1 234 ? 4.345 19.649 -5.804 1.00 82.38 234 GLU A C 1
ATOM 1741 O O . GLU A 1 234 ? 3.367 19.927 -6.510 1.00 82.38 234 GLU A O 1
ATOM 1746 N N . SER A 1 235 ? 5.585 20.006 -6.120 1.00 70.62 235 SER A N 1
ATOM 1747 C CA . SER A 1 235 ? 5.928 20.555 -7.420 1.00 70.62 235 SER A CA 1
ATOM 1748 C C . SER A 1 235 ? 5.503 19.544 -8.471 1.00 70.62 235 SER A C 1
ATOM 1750 O O . SER A 1 235 ? 6.083 18.465 -8.617 1.00 70.62 235 SER A O 1
ATOM 1752 N N . VAL A 1 236 ? 4.462 19.891 -9.224 1.00 55.59 236 VAL A N 1
ATOM 1753 C CA . VAL A 1 236 ? 4.158 19.192 -10.467 1.00 55.59 236 VAL A CA 1
ATOM 1754 C C . VAL A 1 236 ? 5.410 19.362 -11.327 1.00 55.59 236 VAL A C 1
ATOM 1756 O O . VAL A 1 236 ? 5.855 20.506 -11.469 1.00 55.59 236 VAL A O 1
ATOM 1759 N N . PRO A 1 237 ? 6.012 18.296 -11.894 1.00 55.44 237 PRO A N 1
ATOM 1760 C CA . PRO A 1 237 ? 7.071 18.480 -12.876 1.00 55.44 237 PRO A CA 1
ATOM 1761 C C . PRO A 1 237 ? 6.534 19.478 -13.890 1.00 55.44 237 PRO A C 1
ATOM 1763 O O . PRO A 1 237 ? 5.439 19.260 -14.413 1.00 55.44 237 PRO A O 1
ATOM 1766 N N . ALA A 1 238 ? 7.218 20.611 -14.055 1.00 54.34 238 ALA A N 1
ATOM 1767 C CA . ALA A 1 238 ? 6.785 21.680 -14.937 1.00 54.34 238 ALA A CA 1
ATOM 1768 C C . ALA A 1 238 ? 6.379 21.069 -16.284 1.00 54.34 238 ALA A C 1
ATOM 1770 O O . ALA A 1 238 ? 7.238 20.627 -17.043 1.00 54.34 238 ALA A O 1
ATOM 1771 N N . GLY A 1 239 ? 5.070 20.975 -16.540 1.00 61.28 239 GLY A N 1
ATOM 1772 C CA . GLY A 1 239 ? 4.574 20.361 -17.763 1.00 61.28 239 GLY A CA 1
ATOM 1773 C C . GLY A 1 239 ? 5.151 21.111 -18.954 1.00 61.28 239 GLY A C 1
ATOM 1774 O O . GLY A 1 239 ? 5.313 22.338 -18.898 1.00 61.28 239 GLY A O 1
ATOM 1775 N N . CYS A 1 240 ? 5.436 20.400 -20.039 1.00 73.25 240 CYS A N 1
ATOM 1776 C CA . CYS A 1 240 ? 6.193 20.920 -21.176 1.00 73.25 240 CYS A CA 1
ATOM 1777 C C . CYS A 1 240 ? 5.602 22.221 -21.760 1.00 73.25 240 CYS A C 1
ATOM 1779 O O . CYS A 1 240 ? 6.319 23.047 -22.314 1.00 73.25 240 CYS A O 1
ATOM 1781 N N . SER A 1 241 ? 4.316 22.492 -21.511 1.00 71.56 241 SER A N 1
ATOM 1782 C CA . SER A 1 241 ? 3.609 23.741 -21.833 1.00 71.56 241 SER A CA 1
ATOM 1783 C C . SER A 1 241 ? 4.254 25.058 -21.358 1.00 71.56 241 SER A C 1
ATOM 1785 O O . SER A 1 241 ? 3.872 26.118 -21.857 1.00 71.56 241 SER A O 1
ATOM 1787 N N . LEU A 1 242 ? 5.200 25.028 -20.409 1.00 72.50 242 LEU A N 1
ATOM 1788 C CA . LEU A 1 242 ? 5.916 26.225 -19.944 1.00 72.50 242 LEU A CA 1
ATOM 1789 C C . LEU A 1 242 ? 7.046 26.663 -20.886 1.00 72.50 242 LEU A C 1
ATOM 1791 O O . LEU A 1 242 ? 7.495 27.808 -20.802 1.00 72.50 242 LEU A O 1
ATOM 1795 N N . PHE A 1 243 ? 7.502 25.790 -21.786 1.00 78.50 243 PHE A N 1
ATOM 1796 C CA . PHE A 1 243 ? 8.527 26.134 -22.764 1.00 78.50 243 PHE A CA 1
ATOM 1797 C C . PHE A 1 243 ? 7.896 26.818 -23.979 1.00 78.50 243 PHE A C 1
ATOM 1799 O O . PHE A 1 243 ? 6.980 26.296 -24.613 1.00 78.50 243 PHE A O 1
ATOM 1806 N N . ASP A 1 244 ? 8.413 27.995 -24.327 1.00 81.25 244 ASP A N 1
ATOM 1807 C CA . ASP A 1 244 ? 7.936 28.837 -25.429 1.00 81.25 244 ASP A CA 1
ATOM 1808 C C . ASP A 1 244 ? 8.893 28.859 -26.634 1.00 81.25 244 ASP A C 1
ATOM 1810 O O . ASP A 1 244 ? 8.632 29.544 -27.629 1.00 81.25 244 ASP A O 1
ATOM 1814 N N . THR A 1 245 ? 9.985 28.089 -26.571 1.00 82.19 245 THR A N 1
ATOM 1815 C CA . THR A 1 245 ? 10.914 27.904 -27.686 1.00 82.19 245 THR A CA 1
ATOM 1816 C C . THR A 1 245 ? 11.251 26.437 -27.914 1.00 82.19 245 THR A C 1
ATOM 1818 O O . THR A 1 245 ? 11.352 25.652 -26.976 1.00 82.19 245 THR A O 1
ATOM 1821 N N . ASP A 1 246 ? 11.510 26.106 -29.176 1.00 82.88 246 ASP A N 1
ATOM 1822 C CA . ASP A 1 246 ? 11.972 24.792 -29.634 1.00 82.88 246 ASP A CA 1
ATOM 1823 C C . ASP A 1 246 ? 13.223 24.310 -28.874 1.00 82.88 246 ASP A C 1
ATOM 1825 O O . ASP A 1 246 ? 13.272 23.190 -28.374 1.00 82.88 246 ASP A O 1
ATOM 1829 N N . ALA A 1 247 ? 14.200 25.203 -28.682 1.00 80.12 247 ALA A N 1
ATOM 1830 C CA . ALA A 1 247 ? 15.464 24.875 -28.027 1.00 80.12 247 ALA A CA 1
ATOM 1831 C C . ALA A 1 247 ? 15.320 24.564 -26.530 1.00 80.12 247 ALA A C 1
ATOM 1833 O O . ALA A 1 247 ? 16.043 23.718 -26.017 1.00 80.12 247 ALA A O 1
ATOM 1834 N N . THR A 1 248 ? 14.436 25.268 -25.818 1.00 80.25 248 THR A N 1
ATOM 1835 C CA . THR A 1 248 ? 14.211 25.019 -24.385 1.00 80.25 248 THR A CA 1
ATOM 1836 C C . THR A 1 248 ? 13.286 23.833 -24.156 1.00 80.25 248 THR A C 1
ATOM 1838 O O . THR A 1 248 ? 13.474 23.117 -23.184 1.00 80.25 248 THR A O 1
ATOM 1841 N N . CYS A 1 249 ? 12.344 23.596 -25.069 1.00 81.50 249 CYS A N 1
ATOM 1842 C CA . CYS A 1 249 ? 11.454 22.444 -25.038 1.00 81.50 249 CYS A CA 1
ATOM 1843 C C . CYS A 1 249 ? 12.205 21.124 -25.259 1.00 81.50 249 CYS A C 1
ATOM 1845 O O . CYS A 1 249 ? 12.172 20.254 -24.401 1.00 81.50 249 CYS A O 1
ATOM 1847 N N . ASN A 1 250 ? 12.947 20.995 -26.364 1.00 77.94 250 ASN A N 1
ATOM 1848 C CA . ASN A 1 250 ? 13.628 19.740 -26.725 1.00 77.94 250 ASN A CA 1
ATOM 1849 C C . ASN A 1 250 ? 14.902 19.469 -25.896 1.00 77.94 250 ASN A C 1
ATOM 1851 O O . ASN A 1 250 ? 15.570 18.451 -26.094 1.00 77.94 250 ASN A O 1
ATOM 1855 N N . ALA A 1 251 ? 15.284 20.399 -25.012 1.00 75.38 251 ALA A N 1
ATOM 1856 C CA . ALA A 1 251 ? 16.351 20.182 -24.040 1.00 75.38 251 ALA A CA 1
ATOM 1857 C C . ALA A 1 251 ? 15.904 19.269 -22.888 1.00 75.38 251 ALA A C 1
ATOM 1859 O O . ALA A 1 251 ? 16.748 18.610 -22.279 1.00 75.38 251 ALA A O 1
ATOM 1860 N N . GLU A 1 252 ? 14.602 19.221 -22.602 1.00 77.75 252 GLU A N 1
ATOM 1861 C CA . GLU A 1 252 ? 14.031 18.359 -21.574 1.00 77.75 252 GLU A CA 1
ATOM 1862 C C . GLU A 1 252 ? 13.640 17.006 -22.167 1.00 77.75 252 GLU A C 1
ATOM 1864 O O . GLU A 1 252 ? 12.821 16.926 -23.076 1.00 77.75 252 GLU A O 1
ATOM 1869 N N . ALA A 1 253 ? 14.166 15.920 -21.599 1.00 72.69 253 ALA A N 1
ATOM 1870 C CA . ALA A 1 253 ? 14.018 14.565 -22.140 1.00 72.69 253 ALA A CA 1
ATOM 1871 C C . ALA A 1 253 ? 12.568 14.028 -22.178 1.00 72.69 253 ALA A C 1
ATOM 1873 O O . ALA A 1 253 ? 12.318 12.957 -22.733 1.00 72.69 253 ALA A O 1
ATOM 1874 N N . THR A 1 254 ? 11.617 14.728 -21.560 1.00 78.06 254 THR A N 1
ATOM 1875 C CA . THR A 1 254 ? 10.193 14.366 -21.515 1.00 78.06 254 THR A CA 1
ATOM 1876 C C . THR A 1 254 ? 9.314 15.295 -22.349 1.00 78.06 254 THR A C 1
ATOM 1878 O O . THR A 1 254 ? 8.095 15.166 -22.285 1.00 78.06 254 THR A O 1
ATOM 1881 N N . CYS A 1 255 ? 9.896 16.217 -23.118 1.00 82.44 255 CYS A N 1
ATOM 1882 C CA . CYS A 1 255 ? 9.174 17.259 -23.841 1.00 82.44 255 CYS A CA 1
ATOM 1883 C C . CYS A 1 255 ? 9.477 17.237 -25.335 1.00 82.44 255 CYS A C 1
ATOM 1885 O O . CYS A 1 255 ? 10.594 16.962 -25.748 1.00 82.44 255 CYS A O 1
ATOM 1887 N N . ILE A 1 256 ? 8.490 17.563 -26.167 1.00 84.69 256 ILE A N 1
ATOM 1888 C CA . ILE A 1 256 ? 8.690 17.693 -27.610 1.00 84.69 256 ILE A CA 1
ATOM 1889 C C . ILE A 1 256 ? 8.010 18.938 -28.166 1.00 84.69 256 ILE A C 1
ATOM 1891 O O . ILE A 1 256 ? 6.853 19.244 -27.864 1.00 84.69 256 ILE A O 1
ATOM 1895 N N . TRP A 1 257 ? 8.731 19.660 -29.019 1.00 84.31 257 TRP A N 1
ATOM 1896 C CA . TRP A 1 257 ? 8.199 20.818 -29.719 1.00 84.31 257 TRP A CA 1
ATOM 1897 C C . TRP A 1 257 ? 7.417 20.389 -30.964 1.00 84.31 257 TRP A C 1
ATOM 1899 O O . TRP A 1 257 ? 7.982 19.899 -31.944 1.00 84.31 257 TRP A O 1
ATOM 1909 N N . ILE A 1 258 ? 6.100 20.607 -30.962 1.00 79.38 258 ILE A N 1
ATOM 1910 C CA . ILE A 1 258 ? 5.212 20.237 -32.070 1.00 79.38 258 ILE A CA 1
ATOM 1911 C C . ILE A 1 258 ? 4.553 21.490 -32.637 1.00 79.38 258 ILE A C 1
ATOM 1913 O O . ILE A 1 258 ? 3.711 22.137 -32.016 1.00 79.38 258 ILE A O 1
ATOM 1917 N N . GLY A 1 259 ? 4.924 21.838 -33.872 1.00 80.69 259 GLY A N 1
ATOM 1918 C CA . GLY A 1 259 ? 4.392 23.000 -34.583 1.00 80.69 259 GLY A CA 1
ATOM 1919 C C . GLY A 1 259 ? 4.824 24.328 -33.952 1.00 80.69 259 GLY A C 1
ATOM 1920 O O . GLY A 1 259 ? 5.743 24.976 -34.451 1.00 80.69 259 GLY A O 1
ATOM 1921 N N . SER A 1 260 ? 4.145 24.745 -32.883 1.00 81.81 260 SER A N 1
ATOM 1922 C CA . SER A 1 260 ? 4.415 25.985 -32.139 1.00 81.81 260 SER A CA 1
ATOM 1923 C C . SER A 1 260 ? 4.165 25.877 -30.631 1.00 81.81 260 SER A C 1
ATOM 1925 O O . SER A 1 260 ? 4.042 26.906 -29.968 1.00 81.81 260 SER A O 1
ATOM 1927 N N . THR A 1 261 ? 4.004 24.666 -30.106 1.00 81.69 261 THR A N 1
ATOM 1928 C CA . THR A 1 261 ? 3.746 24.396 -28.689 1.00 81.69 261 THR A CA 1
ATOM 1929 C C . THR A 1 261 ? 4.641 23.264 -28.214 1.00 81.69 261 THR A C 1
ATOM 1931 O O . THR A 1 261 ? 4.979 22.372 -28.991 1.00 81.69 261 THR A O 1
ATOM 1934 N N . CYS A 1 262 ? 5.023 23.311 -26.942 1.00 83.88 262 CYS A N 1
ATOM 1935 C CA . CYS A 1 262 ? 5.772 22.248 -26.295 1.00 83.88 262 CYS A CA 1
ATOM 1936 C C . CYS A 1 262 ? 4.803 21.311 -25.561 1.00 83.88 262 CYS A C 1
ATOM 1938 O O . CYS A 1 262 ? 3.975 21.767 -24.769 1.00 83.88 262 CYS A O 1
ATOM 1940 N N . GLU A 1 263 ? 4.874 20.020 -25.868 1.00 83.62 263 GLU A N 1
ATOM 1941 C CA . GLU A 1 263 ? 3.960 18.986 -25.374 1.00 83.62 263 GLU A CA 1
ATOM 1942 C C . GLU A 1 263 ? 4.733 17.880 -24.652 1.00 83.62 263 GLU A C 1
ATOM 1944 O O . GLU A 1 263 ? 5.908 17.648 -24.938 1.00 83.62 263 GLU A O 1
ATOM 1949 N N . ASP A 1 264 ? 4.071 17.196 -23.717 1.00 82.12 264 ASP A N 1
ATOM 1950 C CA . ASP A 1 264 ? 4.668 16.066 -23.006 1.00 82.12 264 ASP A CA 1
ATOM 1951 C C . ASP A 1 264 ? 4.830 14.865 -23.949 1.00 82.12 264 ASP A C 1
ATOM 1953 O O . ASP A 1 264 ? 3.914 14.492 -24.694 1.00 82.12 264 ASP A O 1
ATOM 1957 N N . MET A 1 265 ? 5.990 14.217 -23.887 1.00 77.12 265 MET A N 1
ATOM 1958 C CA . MET A 1 265 ? 6.292 13.021 -24.661 1.00 77.12 265 MET A CA 1
ATOM 1959 C C . MET A 1 265 ? 5.879 11.777 -23.877 1.00 77.12 265 MET A C 1
ATOM 1961 O O . MET A 1 265 ? 6.565 11.324 -22.963 1.00 77.12 265 MET A O 1
ATOM 1965 N N . ALA A 1 266 ? 4.720 11.223 -24.226 1.00 68.25 266 ALA A N 1
ATOM 1966 C CA . ALA A 1 266 ? 4.170 10.046 -23.552 1.00 68.25 266 ALA A CA 1
ATOM 1967 C C . ALA A 1 266 ? 4.641 8.710 -24.165 1.00 68.25 266 ALA A C 1
ATOM 1969 O O . ALA A 1 266 ? 4.445 7.654 -23.565 1.00 68.25 266 ALA A O 1
ATOM 1970 N N . SER A 1 267 ? 5.202 8.729 -25.382 1.00 73.38 267 SER A N 1
ATOM 1971 C CA . SER A 1 267 ? 5.680 7.539 -26.107 1.00 73.38 267 SER A CA 1
ATOM 1972 C C . SER A 1 267 ? 6.608 7.914 -27.270 1.00 73.38 267 SER A C 1
ATOM 1974 O O . SER A 1 267 ? 6.548 9.041 -27.761 1.00 73.38 267 SER A O 1
ATOM 1976 N N . GLY A 1 268 ? 7.380 6.950 -27.786 1.00 75.00 268 GLY A N 1
ATOM 1977 C CA . GLY A 1 268 ? 8.280 7.155 -28.927 1.00 75.00 268 GLY A CA 1
ATOM 1978 C C . GLY A 1 268 ? 7.589 7.352 -30.287 1.00 75.00 268 GLY A C 1
ATOM 1979 O O . GLY A 1 268 ? 8.234 7.693 -31.277 1.00 75.00 268 GLY A O 1
ATOM 1980 N N . SER A 1 269 ? 6.257 7.252 -30.360 1.00 79.50 269 SER A N 1
ATOM 1981 C CA . SER A 1 269 ? 5.501 7.482 -31.604 1.00 79.50 269 SER A CA 1
ATOM 1982 C C . SER A 1 269 ? 5.708 8.882 -32.210 1.00 79.50 269 SER A C 1
ATOM 1984 O O . SER A 1 269 ? 5.540 9.079 -33.417 1.00 79.50 269 SER A O 1
ATOM 1986 N N . GLN A 1 270 ? 6.112 9.853 -31.388 1.00 83.56 270 GLN A N 1
ATOM 1987 C CA . GLN A 1 270 ? 6.369 11.237 -31.782 1.00 83.56 270 GLN A CA 1
ATOM 1988 C C . GLN A 1 270 ? 7.815 11.475 -32.258 1.00 83.56 270 GLN A C 1
ATOM 1990 O O . GLN A 1 270 ? 8.090 12.524 -32.837 1.00 83.56 270 GLN A O 1
ATOM 1995 N N . CYS A 1 271 ? 8.723 10.502 -32.110 1.00 86.75 271 CYS A N 1
ATOM 1996 C CA . CYS A 1 271 ? 10.138 10.638 -32.475 1.00 86.75 271 CYS A CA 1
ATOM 1997 C C . CYS A 1 271 ? 10.345 10.970 -33.958 1.00 86.75 271 CYS A C 1
ATOM 1999 O O . CYS A 1 271 ? 11.260 11.705 -34.306 1.00 86.75 271 CYS A O 1
ATOM 2001 N N . THR A 1 272 ? 9.448 10.517 -34.840 1.00 86.06 272 THR A N 1
ATOM 2002 C CA . THR A 1 272 ? 9.510 10.824 -36.284 1.00 86.06 272 THR A CA 1
ATOM 2003 C C . THR A 1 272 ? 9.359 12.314 -36.622 1.00 86.06 272 THR A C 1
ATOM 2005 O O . THR A 1 272 ? 9.658 12.721 -37.746 1.00 86.06 272 THR A O 1
ATOM 2008 N N . LEU A 1 273 ? 8.917 13.138 -35.665 1.00 83.19 273 LEU A N 1
ATOM 2009 C CA . LEU A 1 273 ? 8.848 14.595 -35.795 1.00 83.19 273 LEU A CA 1
ATOM 2010 C C . LEU A 1 273 ? 10.215 15.267 -35.577 1.00 83.19 273 LEU A C 1
ATOM 2012 O O . LEU A 1 273 ? 10.430 16.379 -36.062 1.00 83.19 273 LEU A O 1
ATOM 2016 N N . LEU A 1 274 ? 11.149 14.589 -34.901 1.00 84.94 274 LEU A N 1
ATOM 2017 C CA . LEU A 1 274 ? 12.507 15.068 -34.662 1.00 84.94 274 LEU A CA 1
ATOM 2018 C C . LEU A 1 274 ? 13.351 14.851 -35.923 1.00 84.94 274 LEU A C 1
ATOM 2020 O O . LEU A 1 274 ? 13.711 13.735 -36.298 1.00 84.94 274 LEU A O 1
ATOM 2024 N N . SER A 1 275 ? 13.652 15.950 -36.610 1.00 81.31 275 SER A N 1
ATOM 2025 C CA . SER A 1 275 ? 14.367 15.923 -37.895 1.00 81.31 275 SER A CA 1
ATOM 2026 C C . SER A 1 275 ? 15.880 16.122 -37.771 1.00 81.31 275 SER A C 1
ATOM 2028 O O . SER A 1 275 ? 16.602 15.946 -38.756 1.00 81.31 275 SER A O 1
ATOM 2030 N N . MET A 1 276 ? 16.368 16.475 -36.579 1.00 85.19 276 MET A N 1
ATOM 2031 C CA . MET A 1 276 ? 17.790 16.657 -36.299 1.00 85.19 276 MET A CA 1
ATOM 2032 C C . MET A 1 276 ? 18.300 15.562 -35.366 1.00 85.19 276 MET A C 1
ATOM 2034 O O . MET A 1 276 ? 17.646 15.202 -34.391 1.00 85.19 276 MET A O 1
ATOM 2038 N N . GLN A 1 277 ? 19.509 15.076 -35.649 1.00 87.06 277 GLN A N 1
ATOM 2039 C CA . GLN A 1 277 ? 20.168 14.042 -34.853 1.00 87.06 277 GLN A CA 1
ATOM 2040 C C . GLN A 1 277 ? 20.303 14.444 -33.378 1.00 87.06 277 GLN A C 1
ATOM 2042 O O . GLN A 1 277 ? 19.958 13.657 -32.509 1.00 87.06 277 GLN A O 1
ATOM 2047 N N . GLY A 1 278 ? 20.746 15.677 -33.103 1.00 83.81 278 GLY A N 1
ATOM 2048 C CA . GLY A 1 278 ? 20.959 16.147 -31.731 1.00 83.81 278 GLY A CA 1
ATOM 2049 C C . GLY A 1 278 ? 19.684 16.161 -30.885 1.00 83.81 278 GLY A C 1
ATOM 2050 O O . GLY A 1 278 ? 19.738 15.787 -29.720 1.00 83.81 278 GLY A O 1
ATOM 2051 N N . ASP A 1 279 ? 18.546 16.516 -31.487 1.00 82.50 279 ASP A N 1
ATOM 2052 C CA . ASP A 1 279 ? 17.253 16.517 -30.795 1.00 82.50 279 ASP A CA 1
ATOM 2053 C C . ASP A 1 279 ? 16.742 15.086 -30.588 1.00 82.50 279 ASP A C 1
ATOM 2055 O O . ASP A 1 279 ? 16.145 14.778 -29.570 1.00 82.50 279 ASP A O 1
ATOM 2059 N N . CYS A 1 280 ? 16.991 14.168 -31.523 1.00 86.38 280 CYS A N 1
ATOM 2060 C CA . CYS A 1 280 ? 16.659 12.755 -31.318 1.00 86.38 280 CYS A CA 1
ATOM 2061 C C . CYS A 1 280 ? 17.488 12.143 -30.177 1.00 86.38 280 CYS A C 1
ATOM 2063 O O . CYS A 1 280 ? 16.970 11.435 -29.315 1.00 86.38 280 CYS A O 1
ATOM 2065 N N . GLU A 1 281 ? 18.783 12.460 -30.152 1.00 86.56 281 GLU A N 1
ATOM 2066 C CA . GLU A 1 281 ? 19.742 11.968 -29.165 1.00 86.56 281 GLU A CA 1
ATOM 2067 C C . GLU A 1 281 ? 19.570 12.602 -27.775 1.00 86.56 281 GLU A C 1
ATOM 2069 O O . GLU A 1 281 ? 20.108 12.063 -26.809 1.00 86.56 281 GLU A O 1
ATOM 2074 N N . SER A 1 282 ? 18.811 13.695 -27.621 1.00 81.75 282 SER A N 1
ATOM 2075 C CA . SER A 1 282 ? 18.409 14.194 -26.295 1.00 81.75 282 SER A CA 1
ATOM 2076 C C . SER A 1 282 ? 17.242 13.405 -25.684 1.00 81.75 282 SER A C 1
ATOM 2078 O O . SER A 1 282 ? 17.021 13.483 -24.477 1.00 81.75 282 SER A O 1
ATOM 2080 N N . HIS A 1 283 ? 16.559 12.571 -26.477 1.00 83.81 283 HIS A N 1
ATOM 2081 C CA . HIS A 1 283 ? 15.357 11.824 -26.091 1.00 83.81 283 HIS A CA 1
ATOM 2082 C C . HIS A 1 283 ? 15.566 10.302 -26.074 1.00 83.81 283 HIS A C 1
ATOM 2084 O O . HIS A 1 283 ? 14.679 9.536 -26.448 1.00 83.81 283 HIS A O 1
ATOM 2090 N N . THR A 1 284 ? 16.728 9.840 -25.604 1.00 83.31 284 THR A N 1
ATOM 2091 C CA . THR A 1 284 ? 17.131 8.414 -25.626 1.00 83.31 284 THR A CA 1
ATOM 2092 C C . THR A 1 284 ? 16.203 7.461 -24.869 1.00 83.31 284 THR A C 1
ATOM 2094 O O . THR A 1 284 ? 16.245 6.256 -25.099 1.00 83.31 284 THR A O 1
ATOM 2097 N N . SER A 1 285 ? 15.352 7.978 -23.979 1.00 82.50 285 SER A N 1
ATOM 2098 C CA . SER A 1 285 ? 14.342 7.189 -23.265 1.00 82.50 285 SER A CA 1
ATOM 2099 C C . SER A 1 285 ? 13.228 6.661 -24.176 1.00 82.50 285 SER A C 1
ATOM 2101 O O . SER A 1 285 ? 12.623 5.639 -23.860 1.00 82.50 285 SER A O 1
ATOM 2103 N N . PHE A 1 286 ? 12.942 7.354 -25.283 1.00 85.25 286 PHE A N 1
ATOM 2104 C CA . PHE A 1 286 ? 11.820 7.045 -26.179 1.00 85.25 286 PHE A CA 1
ATOM 2105 C C . PHE A 1 286 ? 12.229 6.959 -27.652 1.00 85.25 286 PHE A C 1
ATOM 2107 O O . PHE A 1 286 ? 11.561 6.283 -28.432 1.00 85.25 286 PHE A O 1
ATOM 2114 N N . CYS A 1 287 ? 13.314 7.630 -28.035 1.00 88.88 287 CYS A N 1
ATOM 2115 C CA . CYS A 1 287 ? 13.740 7.789 -29.414 1.00 88.88 287 CYS A CA 1
ATOM 2116 C C . CYS A 1 287 ? 15.100 7.150 -29.676 1.00 88.88 287 CYS A C 1
ATOM 2118 O O . CYS A 1 287 ? 15.999 7.190 -28.836 1.00 88.88 287 CYS A O 1
ATOM 2120 N N . ASN A 1 288 ? 15.264 6.624 -30.888 1.00 89.44 288 ASN A N 1
ATOM 2121 C CA . ASN A 1 288 ? 16.546 6.189 -31.422 1.00 89.44 288 ASN A CA 1
ATOM 2122 C C . ASN A 1 288 ? 16.838 6.871 -32.766 1.00 89.44 288 ASN A C 1
ATOM 2124 O O . ASN A 1 288 ? 15.950 7.032 -33.612 1.00 89.44 288 ASN A O 1
ATOM 2128 N N . TRP A 1 289 ? 18.096 7.268 -32.973 1.00 90.38 289 TRP A N 1
ATOM 2129 C CA . TRP A 1 289 ? 18.543 7.853 -34.234 1.00 90.38 289 TRP A CA 1
ATOM 2130 C C . TRP A 1 289 ? 19.021 6.763 -35.192 1.00 90.38 289 TRP A C 1
ATOM 2132 O O . TRP A 1 289 ? 20.105 6.198 -35.048 1.00 90.38 289 TRP A O 1
ATOM 2142 N N . TYR A 1 290 ? 18.239 6.516 -36.237 1.00 88.38 290 TYR A N 1
ATOM 2143 C CA . TYR A 1 290 ? 18.535 5.512 -37.250 1.00 88.38 290 TYR A CA 1
ATOM 2144 C C . TYR A 1 290 ? 19.453 6.095 -38.320 1.00 88.38 290 TYR A C 1
ATOM 2146 O O . TYR A 1 290 ? 19.015 6.548 -39.384 1.00 88.38 290 TYR A O 1
ATOM 2154 N N . SER A 1 291 ? 20.755 6.100 -38.027 1.00 84.06 291 SER A N 1
ATOM 2155 C CA . SER A 1 291 ? 21.791 6.739 -38.851 1.00 84.06 291 SER A CA 1
ATOM 2156 C C . SER A 1 291 ? 21.788 6.277 -40.316 1.00 84.06 291 SER A C 1
ATOM 2158 O O . SER A 1 291 ? 21.970 7.098 -41.217 1.00 84.06 291 SER A O 1
ATOM 2160 N N . GLY A 1 292 ? 21.491 4.997 -40.578 1.00 78.56 292 GLY A N 1
ATOM 2161 C CA . GLY A 1 292 ? 21.394 4.444 -41.933 1.00 78.56 292 GLY A CA 1
ATOM 2162 C C . GLY A 1 292 ? 20.213 4.986 -42.753 1.00 78.56 292 GLY A C 1
ATOM 2163 O O . GLY A 1 292 ? 20.241 4.921 -43.983 1.00 78.56 292 GLY A O 1
ATOM 2164 N N . LEU A 1 293 ? 19.191 5.540 -42.092 1.00 84.19 293 LEU A N 1
ATOM 2165 C CA . LEU A 1 293 ? 18.036 6.199 -42.714 1.00 84.19 293 LEU A CA 1
ATOM 2166 C C . LEU A 1 293 ? 18.061 7.723 -42.562 1.00 84.19 293 LEU A C 1
ATOM 2168 O O . LEU A 1 293 ? 17.314 8.404 -43.263 1.00 84.19 293 LEU A O 1
ATOM 2172 N N . ASN A 1 294 ? 18.933 8.250 -41.698 1.00 87.44 294 ASN A N 1
ATOM 2173 C CA . ASN A 1 294 ? 19.013 9.662 -41.334 1.00 87.44 294 ASN A CA 1
ATOM 2174 C C . ASN A 1 294 ? 17.662 10.197 -40.816 1.00 87.44 294 ASN A C 1
ATOM 2176 O O . ASN A 1 294 ? 17.188 11.248 -41.257 1.00 87.44 294 ASN A O 1
ATOM 2180 N N . LEU A 1 295 ? 17.030 9.418 -39.931 1.00 89.75 295 LEU A N 1
ATOM 2181 C CA . LEU A 1 295 ? 15.714 9.675 -39.343 1.00 89.75 295 LEU A CA 1
ATOM 2182 C C . LEU A 1 295 ? 15.693 9.271 -37.865 1.00 89.75 295 LEU A C 1
ATOM 2184 O O . LEU A 1 295 ? 16.373 8.328 -37.465 1.00 89.75 295 LEU A O 1
ATOM 2188 N N . CYS A 1 296 ? 14.860 9.954 -37.084 1.00 89.75 296 CYS A N 1
ATOM 2189 C CA . CYS A 1 296 ? 14.541 9.581 -35.712 1.00 89.75 296 CYS A CA 1
ATOM 2190 C C . CYS A 1 296 ? 13.293 8.683 -35.685 1.00 89.75 296 CYS A C 1
ATOM 2192 O O . CYS A 1 296 ? 12.336 8.928 -36.427 1.00 89.75 296 CYS A O 1
ATOM 2194 N N . GLY A 1 297 ? 13.302 7.644 -34.857 1.00 88.56 297 GLY A N 1
ATOM 2195 C CA . GLY A 1 297 ? 12.200 6.690 -34.721 1.00 88.56 297 GLY A CA 1
ATOM 2196 C C . GLY A 1 297 ? 12.015 6.236 -33.278 1.00 88.56 297 GLY A C 1
ATOM 2197 O O . GLY A 1 297 ? 12.816 6.589 -32.413 1.00 88.56 297 GLY A O 1
ATOM 2198 N N . ASP A 1 298 ? 10.945 5.488 -33.022 1.00 90.06 298 ASP A N 1
ATOM 2199 C CA . ASP A 1 298 ? 10.667 4.938 -31.695 1.00 90.06 298 ASP A CA 1
ATOM 2200 C C . ASP A 1 298 ? 11.740 3.902 -31.342 1.00 90.06 298 ASP A C 1
ATOM 2202 O O . ASP A 1 298 ? 12.048 3.020 -32.144 1.00 90.06 298 ASP A O 1
ATOM 2206 N N . ILE A 1 299 ? 12.306 3.980 -30.139 1.00 86.56 299 ILE A N 1
ATOM 2207 C CA . ILE A 1 299 ? 13.296 3.004 -29.671 1.00 86.56 299 ILE A CA 1
ATOM 2208 C C . ILE A 1 299 ? 12.729 1.575 -29.634 1.00 86.56 299 ILE A C 1
ATOM 2210 O O . ILE A 1 299 ? 13.473 0.610 -29.813 1.00 86.56 299 ILE A O 1
ATOM 2214 N N . ALA A 1 300 ? 11.412 1.425 -29.457 1.00 86.00 300 ALA A N 1
ATOM 2215 C CA . ALA A 1 300 ? 10.730 0.135 -29.464 1.00 86.00 300 ALA A CA 1
ATOM 2216 C C . ALA A 1 300 ? 10.719 -0.542 -30.844 1.00 86.00 300 ALA A C 1
ATOM 2218 O O . ALA A 1 300 ? 10.583 -1.766 -30.908 1.00 86.00 300 ALA A O 1
ATOM 2219 N N . ASP A 1 301 ? 10.883 0.212 -31.937 1.00 86.00 301 ASP A N 1
ATOM 2220 C CA . ASP A 1 301 ? 10.970 -0.366 -33.282 1.00 86.00 301 ASP A CA 1
ATOM 2221 C C . ASP A 1 301 ? 12.287 -1.139 -33.483 1.00 86.00 301 ASP A C 1
ATOM 2223 O O . ASP A 1 301 ? 12.358 -2.025 -34.345 1.00 86.00 301 ASP A O 1
ATOM 2227 N N . GLY A 1 302 ? 13.321 -0.836 -32.680 1.00 86.25 302 GLY A N 1
ATOM 2228 C CA . GLY A 1 302 ? 14.630 -1.495 -32.715 1.00 86.25 302 GLY A CA 1
ATOM 2229 C C . GLY A 1 302 ? 15.199 -1.555 -34.131 1.00 86.25 302 GLY A C 1
ATOM 2230 O O . GLY A 1 302 ? 14.953 -0.666 -34.952 1.00 86.25 302 GLY A O 1
ATOM 223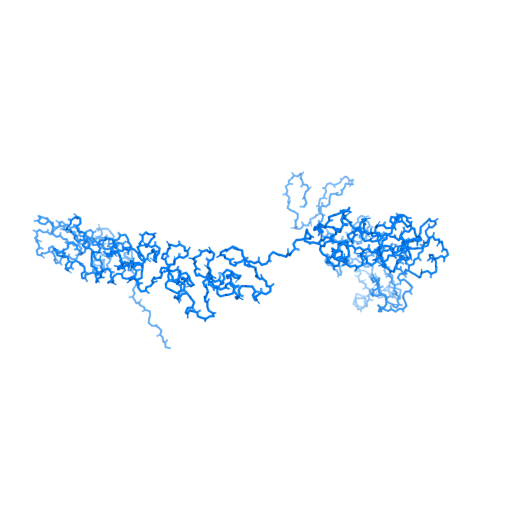1 N N . CYS A 1 303 ? 15.896 -2.634 -34.474 1.00 86.38 303 CYS A N 1
ATOM 2232 C CA . CYS A 1 303 ? 16.387 -2.838 -35.840 1.00 86.38 303 CYS A CA 1
ATOM 2233 C C . CYS A 1 303 ? 15.274 -2.987 -36.893 1.00 86.38 303 CYS A C 1
ATOM 2235 O O . CYS A 1 303 ? 15.515 -2.763 -38.082 1.00 86.38 303 CYS A O 1
ATOM 2237 N N . GLY A 1 304 ? 14.038 -3.293 -36.486 1.00 85.25 304 GLY A N 1
ATOM 2238 C CA . GLY A 1 304 ? 12.883 -3.413 -37.380 1.00 85.25 304 GLY A CA 1
ATOM 2239 C C . GLY A 1 304 ? 12.557 -2.128 -38.150 1.00 85.25 304 GLY A C 1
ATOM 2240 O O . GLY A 1 304 ? 12.007 -2.205 -39.253 1.00 85.25 304 GLY A O 1
ATOM 2241 N N . PHE A 1 305 ? 12.969 -0.964 -37.639 1.00 85.69 305 PHE A N 1
ATOM 2242 C CA . PHE A 1 305 ? 12.766 0.341 -38.277 1.00 85.69 305 PHE A CA 1
ATOM 2243 C C . PHE A 1 305 ? 13.430 0.454 -39.662 1.00 85.69 305 PHE A C 1
ATOM 2245 O O . PHE A 1 305 ? 12.892 1.086 -40.574 1.00 85.69 305 PHE A O 1
ATOM 2252 N N . TYR A 1 306 ? 14.565 -0.227 -39.876 1.00 83.81 306 TYR A N 1
ATOM 2253 C CA . TYR A 1 306 ? 15.250 -0.282 -41.177 1.00 83.81 306 TYR A CA 1
ATOM 2254 C C . TYR A 1 306 ? 14.471 -1.060 -42.253 1.00 83.81 306 TYR A C 1
ATOM 2256 O O . TYR A 1 306 ? 14.795 -0.987 -43.449 1.00 83.81 306 TYR A O 1
ATOM 2264 N N . GLY A 1 307 ? 13.441 -1.812 -41.852 1.00 81.56 307 GLY A N 1
ATOM 2265 C CA . GLY A 1 307 ? 12.585 -2.594 -42.735 1.00 81.56 307 GLY A CA 1
ATOM 2266 C C . GLY A 1 307 ? 13.386 -3.557 -43.614 1.00 81.56 307 GLY A C 1
ATOM 2267 O O . GLY A 1 307 ? 14.104 -4.430 -43.129 1.00 81.56 307 GLY A O 1
ATOM 2268 N N . PHE A 1 308 ? 13.266 -3.395 -44.935 1.00 76.69 308 PHE A N 1
ATOM 2269 C CA . PHE A 1 308 ? 13.894 -4.276 -45.931 1.00 76.69 308 PHE A CA 1
ATOM 2270 C C . PHE A 1 308 ? 15.221 -3.739 -46.500 1.00 76.69 308 PHE A C 1
ATOM 2272 O O . PHE A 1 308 ? 15.776 -4.337 -47.424 1.00 76.69 308 PHE A O 1
ATOM 2279 N N . GLY A 1 309 ? 15.736 -2.615 -45.995 1.00 82.50 309 GLY A N 1
ATOM 2280 C CA . GLY A 1 309 ? 16.941 -1.970 -46.521 1.00 82.50 309 GLY A CA 1
ATOM 2281 C C . GLY A 1 309 ? 18.239 -2.564 -45.972 1.00 82.50 309 GLY A C 1
ATOM 2282 O O . GLY A 1 309 ? 18.779 -2.039 -45.005 1.00 82.50 309 GLY A O 1
ATOM 2283 N N . ALA A 1 310 ? 18.797 -3.590 -46.625 1.00 82.81 310 ALA A N 1
ATOM 2284 C CA . ALA A 1 310 ? 20.027 -4.262 -46.170 1.00 82.81 310 ALA A CA 1
ATOM 2285 C C . ALA A 1 310 ? 21.228 -3.319 -45.963 1.00 82.81 310 ALA A C 1
ATOM 2287 O O . ALA A 1 310 ? 21.975 -3.468 -45.003 1.00 82.81 310 ALA A O 1
ATOM 2288 N N . MET A 1 311 ? 21.402 -2.323 -46.839 1.00 84.69 311 MET A N 1
ATOM 2289 C CA . MET A 1 311 ? 22.509 -1.365 -46.737 1.00 84.69 311 MET A CA 1
ATOM 2290 C C . MET A 1 311 ? 22.374 -0.430 -45.530 1.00 84.69 311 MET A C 1
ATOM 2292 O O . MET A 1 311 ? 23.371 -0.161 -44.875 1.00 84.69 311 MET A O 1
ATOM 2296 N N . ALA A 1 312 ? 21.161 0.058 -45.251 1.00 85.25 312 ALA A N 1
ATOM 2297 C CA . ALA A 1 312 ? 20.903 0.946 -44.119 1.00 85.25 312 ALA A CA 1
ATOM 2298 C C . ALA A 1 312 ? 20.968 0.180 -42.792 1.00 85.25 312 ALA A C 1
ATOM 2300 O O . ALA A 1 312 ? 21.593 0.652 -41.853 1.00 85.25 312 ALA A O 1
ATOM 2301 N N . CYS A 1 313 ? 20.407 -1.032 -42.767 1.00 88.00 313 CYS A N 1
ATOM 2302 C CA . CYS A 1 313 ? 20.471 -1.945 -41.631 1.00 88.00 313 CYS A CA 1
ATOM 2303 C C . CYS A 1 313 ? 21.917 -2.271 -41.229 1.00 88.00 313 CYS A C 1
ATOM 2305 O O . CYS A 1 313 ? 22.301 -2.062 -40.091 1.00 88.00 313 CYS A O 1
ATOM 2307 N N . ASN A 1 314 ? 22.747 -2.710 -42.183 1.00 85.69 314 ASN A N 1
ATOM 2308 C CA . ASN A 1 314 ? 24.140 -3.088 -41.911 1.00 85.69 314 ASN A CA 1
ATOM 2309 C C . ASN A 1 314 ? 25.080 -1.887 -41.689 1.00 85.69 314 ASN A C 1
ATOM 2311 O O . ASN A 1 314 ? 26.267 -2.084 -41.428 1.00 85.69 314 ASN A O 1
ATOM 2315 N N . ALA A 1 315 ? 24.601 -0.656 -41.895 1.00 84.56 315 ALA A N 1
ATOM 2316 C CA . ALA A 1 315 ? 25.356 0.547 -41.555 1.00 84.56 315 ALA A CA 1
ATOM 2317 C C . ALA A 1 315 ? 25.253 0.878 -40.057 1.00 84.56 315 ALA A C 1
ATOM 2319 O O . ALA A 1 315 ? 26.120 1.583 -39.542 1.00 84.56 315 ALA A O 1
ATOM 2320 N N . ASP A 1 316 ? 24.220 0.366 -39.385 1.00 82.25 316 ASP A N 1
ATOM 2321 C CA . ASP A 1 316 ? 24.056 0.436 -37.940 1.00 82.25 316 ASP A CA 1
ATOM 2322 C C . ASP A 1 316 ? 24.879 -0.669 -37.265 1.00 82.25 316 ASP A C 1
ATOM 2324 O O . ASP A 1 316 ? 24.914 -1.805 -37.738 1.00 82.25 316 ASP A O 1
ATOM 2328 N N . THR A 1 317 ? 25.579 -0.345 -36.181 1.00 82.50 317 THR A N 1
ATOM 2329 C CA . THR A 1 317 ? 26.422 -1.318 -35.472 1.00 82.50 317 THR A CA 1
ATOM 2330 C C . THR A 1 317 ? 25.619 -2.299 -34.635 1.00 82.50 317 THR A C 1
ATOM 2332 O O . THR A 1 317 ? 26.121 -3.387 -34.349 1.00 82.50 317 THR A O 1
ATOM 2335 N N . ASP A 1 318 ? 24.396 -1.924 -34.269 1.00 81.75 318 ASP A N 1
ATOM 2336 C CA . ASP A 1 318 ? 23.537 -2.719 -33.394 1.00 81.75 318 ASP A CA 1
ATOM 2337 C C . ASP A 1 318 ? 22.578 -3.619 -34.190 1.00 81.75 318 ASP A C 1
ATOM 2339 O O . ASP A 1 318 ? 21.908 -4.479 -33.620 1.00 81.75 318 ASP A O 1
ATOM 2343 N N . CYS A 1 319 ? 22.586 -3.508 -35.524 1.00 87.69 319 CYS A N 1
ATOM 2344 C CA . CYS A 1 319 ? 21.712 -4.256 -36.417 1.00 87.69 319 CYS A CA 1
ATOM 2345 C C . CYS A 1 319 ? 22.465 -5.082 -37.464 1.00 87.69 319 CYS A C 1
ATOM 2347 O O . CYS A 1 319 ? 23.576 -4.767 -37.887 1.00 87.69 319 CYS A O 1
ATOM 2349 N N . GLU A 1 320 ? 21.827 -6.150 -37.937 1.00 87.56 320 GLU A N 1
ATOM 2350 C CA . GLU A 1 320 ? 22.292 -6.934 -39.077 1.00 87.56 320 GLU A CA 1
ATOM 2351 C C . GLU A 1 320 ? 21.120 -7.411 -39.945 1.00 87.56 320 GLU A C 1
ATOM 2353 O O . GLU A 1 320 ? 20.029 -7.726 -39.467 1.00 87.56 320 GLU A O 1
ATOM 2358 N N . TYR A 1 321 ? 21.323 -7.462 -41.260 1.00 89.19 321 TYR A N 1
ATOM 2359 C CA . TYR A 1 321 ? 20.275 -7.875 -42.189 1.00 89.19 321 TYR A CA 1
ATOM 2360 C C . TYR A 1 321 ? 20.196 -9.398 -42.320 1.00 89.19 321 TYR A C 1
ATOM 2362 O O . TYR A 1 321 ? 21.199 -10.060 -42.586 1.00 89.19 321 TYR A O 1
ATOM 2370 N N . ASN A 1 322 ? 18.990 -9.958 -42.221 1.00 88.00 322 ASN A N 1
ATOM 2371 C CA . ASN A 1 322 ? 18.729 -11.377 -42.427 1.00 88.00 322 ASN A CA 1
ATOM 2372 C C . ASN A 1 322 ? 18.196 -11.631 -43.847 1.00 88.00 322 ASN A C 1
ATOM 2374 O O . ASN A 1 322 ? 17.070 -11.283 -44.186 1.00 88.00 322 ASN A O 1
ATOM 2378 N N . PHE A 1 323 ? 18.992 -12.284 -44.691 1.00 85.94 323 PHE A N 1
ATOM 2379 C CA . PHE A 1 323 ? 18.620 -12.653 -46.059 1.00 85.94 323 PHE A CA 1
ATOM 2380 C C . PHE A 1 323 ? 17.683 -13.871 -46.124 1.00 85.94 323 PHE A C 1
ATOM 2382 O O . PHE A 1 323 ? 16.928 -14.002 -47.087 1.00 85.94 323 PHE A O 1
ATOM 2389 N N . ASN A 1 324 ? 17.677 -14.741 -45.104 1.00 82.50 324 ASN A N 1
ATOM 2390 C CA . ASN A 1 324 ? 16.773 -15.899 -45.042 1.00 82.50 324 ASN A CA 1
ATOM 2391 C C . ASN A 1 324 ? 15.341 -15.492 -44.661 1.00 82.50 324 ASN A C 1
ATOM 2393 O O . ASN A 1 324 ? 14.377 -16.106 -45.119 1.00 82.50 324 ASN A O 1
ATOM 2397 N N . MET A 1 325 ? 15.216 -14.473 -43.811 1.00 83.69 325 MET A N 1
ATOM 2398 C CA . MET A 1 325 ? 13.966 -13.803 -43.451 1.00 83.69 325 MET A CA 1
ATOM 2399 C C . MET A 1 325 ? 14.137 -12.314 -43.758 1.00 83.69 325 MET A C 1
ATOM 2401 O O . MET A 1 325 ? 14.538 -11.585 -42.854 1.00 83.69 325 MET A O 1
ATOM 2405 N N . PRO A 1 326 ? 13.884 -11.880 -45.012 1.00 84.25 326 PRO A N 1
ATOM 2406 C CA . PRO A 1 326 ? 14.210 -10.539 -45.490 1.00 84.25 326 PRO A CA 1
ATOM 2407 C C . PRO A 1 326 ? 13.747 -9.453 -44.524 1.00 84.25 326 PRO A C 1
ATOM 2409 O O . PRO A 1 326 ? 12.552 -9.178 -44.417 1.00 84.25 326 PRO A O 1
ATOM 2412 N N . GLY A 1 327 ? 14.697 -8.854 -43.818 1.00 86.81 327 GLY A N 1
ATOM 2413 C CA . GLY A 1 327 ? 14.419 -7.913 -42.745 1.00 86.81 327 GLY A CA 1
ATOM 2414 C C . GLY A 1 327 ? 15.664 -7.625 -41.922 1.00 86.81 327 GLY A C 1
ATOM 2415 O O . GLY A 1 327 ? 16.618 -8.405 -41.908 1.00 86.81 327 GLY A O 1
ATOM 2416 N N . CYS A 1 328 ? 15.657 -6.479 -41.260 1.00 88.88 328 CYS A N 1
ATOM 2417 C CA . CYS A 1 328 ? 16.701 -6.098 -40.327 1.00 88.88 328 CYS A CA 1
ATOM 2418 C C . CYS A 1 328 ? 16.400 -6.662 -38.935 1.00 88.88 328 CYS A C 1
ATOM 2420 O O . CYS A 1 328 ? 15.260 -6.600 -38.472 1.00 88.88 328 CYS A O 1
ATOM 2422 N N . VAL A 1 329 ? 17.406 -7.246 -38.293 1.00 87.12 329 VAL A N 1
ATOM 2423 C CA . VAL A 1 329 ? 17.302 -7.856 -36.965 1.00 87.12 329 VAL A CA 1
ATOM 2424 C C . VAL A 1 329 ? 18.449 -7.377 -36.079 1.00 87.12 329 VAL A C 1
ATOM 2426 O O . VAL A 1 329 ? 19.433 -6.836 -36.575 1.00 87.12 329 VAL A O 1
ATOM 2429 N N . GLU A 1 330 ? 18.318 -7.575 -34.771 1.00 86.69 330 GLU A N 1
ATOM 2430 C CA . GLU A 1 330 ? 19.360 -7.230 -33.799 1.00 86.69 330 GLU A CA 1
ATOM 2431 C C . GLU A 1 330 ? 20.667 -7.979 -34.094 1.00 86.69 330 GLU A C 1
ATOM 2433 O O . GLU A 1 330 ? 20.653 -9.151 -34.503 1.00 86.69 330 GLU A O 1
ATOM 2438 N N . PHE A 1 331 ? 21.801 -7.323 -33.859 1.00 81.69 331 PHE A N 1
ATOM 2439 C CA . PHE A 1 331 ? 23.120 -7.889 -34.115 1.00 81.69 331 PHE A CA 1
ATOM 2440 C C . PHE A 1 331 ? 23.317 -9.243 -33.411 1.00 81.69 331 PHE A C 1
ATOM 2442 O O . PHE A 1 331 ? 23.084 -9.403 -32.212 1.00 81.69 331 PHE A O 1
ATOM 2449 N N . GLY A 1 332 ? 23.779 -10.242 -34.165 1.00 77.31 332 GLY A N 1
ATOM 2450 C CA . GLY A 1 332 ? 24.015 -11.608 -33.697 1.00 77.31 332 GLY A CA 1
ATOM 2451 C C . GLY A 1 332 ? 22.810 -12.551 -33.795 1.00 77.31 332 GLY A C 1
ATOM 2452 O O . GLY A 1 332 ? 22.969 -13.748 -33.539 1.00 77.31 332 GLY A O 1
ATOM 2453 N N . THR A 1 333 ? 21.624 -12.068 -34.177 1.00 81.44 333 THR A N 1
ATOM 2454 C CA . THR A 1 333 ? 20.403 -12.889 -34.264 1.00 81.44 333 THR A CA 1
ATOM 2455 C C . THR A 1 333 ? 20.124 -13.463 -35.657 1.00 81.44 333 THR A C 1
ATOM 2457 O O . THR A 1 333 ? 19.440 -14.484 -35.768 1.00 81.44 333 THR A O 1
ATOM 2460 N N . ALA A 1 334 ? 20.680 -12.891 -36.730 1.00 79.62 334 ALA A N 1
ATOM 2461 C CA . ALA A 1 334 ? 20.517 -13.408 -38.092 1.00 79.62 334 ALA A CA 1
ATOM 2462 C C . ALA A 1 334 ? 21.241 -14.747 -38.296 1.00 79.62 334 ALA A C 1
ATOM 2464 O O . ALA A 1 334 ? 20.885 -15.517 -39.196 1.00 79.62 334 ALA A O 1
ATOM 2465 N N . GLY A 1 335 ? 22.251 -15.049 -37.473 1.00 83.06 335 GLY A N 1
ATOM 2466 C CA . GLY A 1 335 ? 23.045 -16.273 -37.568 1.00 83.06 335 GLY A CA 1
ATOM 2467 C C . GLY A 1 335 ? 23.682 -16.413 -38.953 1.00 83.06 335 GLY A C 1
ATOM 2468 O O . GLY A 1 335 ? 24.331 -15.495 -39.448 1.00 83.06 335 GLY A O 1
ATOM 2469 N N . CYS A 1 336 ? 23.467 -17.552 -39.616 1.00 84.12 336 CYS A N 1
ATOM 2470 C CA . CYS A 1 336 ? 23.919 -17.756 -40.998 1.00 84.12 336 CYS A CA 1
ATOM 2471 C C . CYS A 1 336 ? 23.119 -16.955 -42.031 1.00 84.12 336 CYS A C 1
ATOM 2473 O O . CYS A 1 336 ? 23.598 -16.737 -43.141 1.00 84.12 336 CYS A O 1
ATOM 2475 N N . GLY A 1 337 ? 21.929 -16.473 -41.664 1.00 85.25 337 GLY A N 1
ATOM 2476 C CA . GLY A 1 337 ? 21.081 -15.658 -42.527 1.00 85.25 337 GLY A CA 1
ATOM 2477 C C . GLY A 1 337 ? 21.684 -14.304 -42.892 1.00 85.25 337 GLY A C 1
ATOM 2478 O O . GLY A 1 337 ? 21.189 -13.689 -43.824 1.00 85.25 337 GLY A O 1
ATOM 2479 N N . LYS A 1 338 ? 22.764 -13.857 -42.239 1.00 85.75 338 LYS A N 1
ATOM 2480 C CA . LYS A 1 338 ? 23.496 -12.630 -42.607 1.00 85.75 338 LYS A CA 1
ATOM 2481 C C . LYS A 1 338 ? 24.265 -12.726 -43.931 1.00 85.75 338 LYS A C 1
ATOM 2483 O O . LYS A 1 338 ? 24.705 -11.713 -44.468 1.00 85.75 338 LYS A O 1
ATOM 2488 N N . HIS A 1 339 ? 24.458 -13.936 -44.459 1.00 86.75 339 HIS A N 1
ATOM 2489 C CA . HIS A 1 339 ? 25.243 -14.171 -45.671 1.00 86.75 339 HIS A CA 1
ATOM 2490 C C . HIS A 1 339 ? 24.338 -14.257 -46.902 1.00 86.75 339 HIS A C 1
ATOM 2492 O O . HIS A 1 339 ? 23.579 -15.211 -47.061 1.00 86.75 339 HIS A O 1
ATOM 2498 N N . GLU A 1 340 ? 24.450 -13.280 -47.803 1.00 85.44 340 GLU A N 1
ATOM 2499 C CA . GLU A 1 340 ? 23.596 -13.163 -48.999 1.00 85.44 340 GLU A CA 1
ATOM 2500 C C . GLU A 1 340 ? 23.881 -14.198 -50.097 1.00 85.44 340 GLU A C 1
ATOM 2502 O O . GLU A 1 340 ? 23.037 -14.452 -50.957 1.00 85.44 340 GLU A O 1
ATOM 2507 N N . ASN A 1 341 ? 25.092 -14.754 -50.126 1.00 85.56 341 ASN A N 1
ATOM 2508 C CA . ASN A 1 341 ? 25.561 -15.573 -51.233 1.00 85.56 341 ASN A CA 1
ATOM 2509 C C . ASN A 1 341 ? 26.452 -16.726 -50.754 1.00 85.56 341 ASN A C 1
ATOM 2511 O O . ASN A 1 341 ? 27.019 -16.703 -49.660 1.00 85.56 341 ASN A O 1
ATOM 2515 N N . ASP A 1 342 ? 26.594 -17.727 -51.621 1.00 84.69 342 ASP A N 1
ATOM 2516 C CA . ASP A 1 342 ? 27.358 -18.955 -51.379 1.00 84.69 342 ASP A CA 1
ATOM 2517 C C . ASP A 1 342 ? 28.806 -18.683 -50.933 1.00 84.69 342 ASP A C 1
ATOM 2519 O O . ASP A 1 342 ? 29.306 -19.293 -49.990 1.00 84.69 342 ASP A O 1
ATOM 2523 N N . SER A 1 343 ? 29.469 -17.696 -51.545 1.00 84.31 343 SER A N 1
ATOM 2524 C CA . SER A 1 343 ? 30.868 -17.381 -51.233 1.00 84.31 343 SER A CA 1
ATOM 2525 C C . SER A 1 343 ? 31.061 -16.818 -49.823 1.00 84.31 343 SER A C 1
ATOM 2527 O O . SER A 1 343 ? 32.047 -17.145 -49.164 1.00 84.31 343 SER A O 1
ATOM 2529 N N . MET A 1 344 ? 30.108 -16.015 -49.346 1.00 82.25 344 MET A N 1
ATOM 2530 C CA . MET A 1 344 ? 30.102 -15.482 -47.982 1.00 82.25 344 MET A CA 1
ATOM 2531 C C . MET A 1 344 ? 29.692 -16.558 -46.976 1.00 82.25 344 MET A C 1
ATOM 2533 O O . MET A 1 344 ? 30.302 -16.669 -45.917 1.00 82.25 344 MET A O 1
ATOM 2537 N N . CYS A 1 345 ? 28.727 -17.402 -47.350 1.00 80.81 345 CYS A N 1
ATOM 2538 C CA . CYS A 1 345 ? 28.231 -18.488 -46.515 1.00 80.81 345 CYS A CA 1
ATOM 2539 C C . CYS A 1 345 ? 29.297 -19.551 -46.222 1.00 80.81 345 CYS A C 1
ATOM 2541 O O . CYS A 1 345 ? 29.499 -19.920 -45.070 1.00 80.81 345 CYS A O 1
ATOM 2543 N N . ILE A 1 346 ? 30.012 -20.021 -47.251 1.00 77.44 346 ILE A N 1
ATOM 2544 C CA . ILE A 1 346 ? 31.078 -21.029 -47.107 1.00 77.44 346 ILE A CA 1
ATOM 2545 C C . ILE A 1 346 ? 32.304 -20.453 -46.375 1.00 77.44 346 ILE A C 1
ATOM 2547 O O . ILE A 1 346 ? 33.097 -21.198 -45.800 1.00 77.44 346 ILE A O 1
ATOM 2551 N N . GLY A 1 347 ? 32.465 -19.126 -46.377 1.00 74.38 347 GLY A N 1
ATOM 2552 C CA . GLY A 1 347 ? 33.501 -18.446 -45.603 1.00 74.38 347 GLY A CA 1
ATOM 2553 C C . GLY A 1 347 ? 33.289 -18.511 -44.086 1.00 74.38 347 GLY A C 1
ATOM 2554 O O . GLY A 1 347 ? 34.253 -18.314 -43.345 1.00 74.38 347 GLY A O 1
ATOM 2555 N N . ASP A 1 348 ? 32.070 -18.803 -43.621 1.00 74.75 348 ASP A N 1
ATOM 2556 C CA . ASP A 1 348 ? 31.722 -18.933 -42.206 1.00 74.75 348 ASP A CA 1
ATOM 2557 C C . ASP A 1 348 ? 31.699 -20.421 -41.788 1.00 74.75 348 ASP A C 1
ATOM 2559 O O . ASP A 1 348 ? 30.860 -21.184 -42.272 1.00 74.75 348 ASP A O 1
ATOM 2563 N N . PRO A 1 349 ? 32.597 -20.870 -40.886 1.00 67.94 349 PRO A N 1
ATOM 2564 C CA . PRO A 1 349 ? 32.714 -22.280 -40.495 1.00 67.94 349 PRO A CA 1
ATOM 2565 C C . PRO A 1 349 ? 31.441 -22.888 -39.888 1.00 67.94 349 PRO A C 1
ATOM 2567 O O . PRO A 1 349 ? 31.287 -24.111 -39.876 1.00 67.94 349 PRO A O 1
ATOM 2570 N N . MET A 1 350 ? 30.543 -22.046 -39.371 1.00 69.50 350 MET A N 1
ATOM 2571 C CA . MET A 1 350 ? 29.297 -22.458 -38.719 1.00 69.50 350 MET A CA 1
ATOM 2572 C C . MET A 1 350 ? 28.106 -22.483 -39.686 1.00 69.50 350 MET A C 1
ATOM 2574 O O . MET A 1 350 ? 26.971 -22.703 -39.260 1.00 69.50 350 MET A O 1
ATOM 2578 N N . CYS A 1 351 ? 28.345 -22.264 -40.983 1.00 78.38 351 CYS A N 1
ATOM 2579 C CA . CYS A 1 351 ? 27.304 -22.137 -41.990 1.00 78.38 351 CYS A CA 1
ATOM 2580 C C . CYS A 1 351 ? 27.542 -23.041 -43.207 1.00 78.38 351 CYS A C 1
ATOM 2582 O O . CYS A 1 351 ? 28.644 -23.506 -43.495 1.00 78.38 351 CYS A O 1
ATOM 2584 N N . THR A 1 352 ? 26.473 -23.355 -43.930 1.00 83.31 352 THR A N 1
ATOM 2585 C CA . THR A 1 352 ? 26.519 -24.108 -45.186 1.00 83.31 352 THR A CA 1
ATOM 2586 C C . THR A 1 352 ? 25.444 -23.602 -46.134 1.00 83.31 352 THR A C 1
ATOM 2588 O O . THR A 1 352 ? 24.313 -23.315 -45.736 1.00 83.31 352 THR A O 1
ATOM 2591 N N . TRP A 1 353 ? 25.791 -23.509 -47.415 1.00 81.06 353 TRP A N 1
ATOM 2592 C CA . TRP A 1 353 ? 24.853 -23.132 -48.460 1.00 81.06 353 TRP A CA 1
ATOM 2593 C C . TRP A 1 353 ? 24.010 -24.337 -48.886 1.00 81.06 353 TRP A C 1
ATOM 2595 O O . TRP A 1 353 ? 24.545 -25.357 -49.320 1.00 81.06 353 TRP A O 1
ATOM 2605 N N . ASN A 1 354 ? 22.681 -24.233 -48.793 1.00 78.94 354 ASN A N 1
ATOM 2606 C CA . ASN A 1 354 ? 21.769 -25.321 -49.180 1.00 78.94 354 ASN A CA 1
ATOM 2607 C C . ASN A 1 354 ? 21.288 -25.243 -50.643 1.00 78.94 354 ASN A C 1
ATOM 2609 O O . ASN A 1 354 ? 20.399 -25.994 -51.044 1.00 78.94 354 ASN A O 1
ATOM 2613 N N . GLY A 1 355 ? 21.851 -24.325 -51.434 1.00 77.88 355 GLY A N 1
ATOM 2614 C CA . GLY A 1 355 ? 21.453 -24.056 -52.817 1.00 77.88 355 GLY A CA 1
ATOM 2615 C C . GLY A 1 355 ? 20.522 -22.853 -52.984 1.00 77.88 355 GLY A C 1
ATOM 2616 O O . GLY A 1 355 ? 20.337 -22.391 -54.107 1.00 77.88 355 GLY A O 1
ATOM 2617 N N . THR A 1 356 ? 19.952 -22.318 -51.904 1.00 80.00 356 THR A N 1
ATOM 2618 C CA . THR A 1 356 ? 19.092 -21.120 -51.947 1.00 80.00 356 THR A CA 1
ATOM 2619 C C . THR A 1 356 ? 19.404 -20.142 -50.822 1.00 80.00 356 THR A C 1
ATOM 2621 O O . THR A 1 356 ? 19.446 -18.946 -51.074 1.00 80.00 356 THR A O 1
ATOM 2624 N N . ASN A 1 357 ? 19.660 -20.654 -49.619 1.00 80.94 357 ASN A N 1
ATOM 2625 C CA . ASN A 1 357 ? 19.868 -19.880 -48.403 1.00 80.94 357 ASN A CA 1
ATOM 2626 C C . ASN A 1 357 ? 21.112 -20.376 -47.655 1.00 80.94 357 ASN A C 1
ATOM 2628 O O . ASN A 1 357 ? 21.497 -21.549 -47.759 1.00 80.94 357 ASN A O 1
ATOM 2632 N N . CYS A 1 358 ? 21.698 -19.494 -46.847 1.00 81.25 358 CYS A N 1
ATOM 2633 C CA . CYS A 1 358 ? 22.784 -19.848 -45.946 1.00 81.25 358 CYS A CA 1
ATOM 2634 C C . CYS A 1 358 ? 22.215 -20.325 -44.606 1.00 81.25 358 CYS A C 1
ATOM 2636 O O . CYS A 1 358 ? 21.602 -19.555 -43.868 1.00 81.25 358 CYS A O 1
ATOM 2638 N N . ILE A 1 359 ? 22.380 -21.605 -44.290 1.00 80.31 359 ILE A N 1
ATOM 2639 C CA . ILE A 1 359 ? 21.823 -22.223 -43.080 1.00 80.31 359 ILE A CA 1
ATOM 2640 C C . ILE A 1 359 ? 22.942 -22.611 -42.111 1.00 80.31 359 ILE A C 1
ATOM 2642 O O . ILE A 1 359 ? 24.077 -22.785 -42.558 1.00 80.31 359 ILE A O 1
ATOM 2646 N N . PRO A 1 360 ? 22.654 -22.771 -40.806 1.00 77.25 360 PRO A N 1
ATOM 2647 C CA . PRO A 1 360 ? 23.611 -23.359 -39.877 1.00 77.25 360 PRO A CA 1
ATOM 2648 C C . PRO A 1 360 ? 24.130 -24.687 -40.421 1.00 77.25 360 PRO A C 1
ATOM 2650 O O . PRO A 1 360 ? 23.338 -25.553 -40.814 1.00 77.25 360 PRO A O 1
ATOM 2653 N N . SER A 1 361 ? 25.452 -24.849 -40.461 1.00 65.56 361 SER A N 1
ATOM 2654 C CA . SER A 1 361 ? 26.022 -26.178 -40.617 1.00 65.56 361 SER A CA 1
ATOM 2655 C C . SER A 1 361 ? 25.586 -26.960 -39.378 1.00 65.56 361 SER A C 1
ATOM 2657 O O . SER A 1 361 ? 25.751 -26.506 -38.245 1.00 65.56 361 SER A O 1
ATOM 2659 N N . GLY A 1 362 ? 24.934 -28.112 -39.567 1.00 52.44 362 GLY A N 1
ATOM 2660 C CA . GLY A 1 362 ? 24.740 -29.027 -38.442 1.00 52.44 362 GLY A CA 1
ATOM 2661 C C . GLY A 1 362 ? 26.098 -29.275 -37.768 1.00 52.44 362 GLY A C 1
ATOM 2662 O O . GLY A 1 362 ? 27.124 -29.158 -38.452 1.00 52.44 362 GLY A O 1
ATOM 2663 N N . PRO A 1 363 ? 26.144 -29.597 -36.461 1.00 49.38 363 PRO A N 1
ATOM 2664 C CA . PRO A 1 363 ? 27.412 -29.909 -35.817 1.00 49.38 363 PRO A CA 1
ATOM 2665 C C . PRO A 1 363 ? 28.165 -30.934 -36.678 1.00 49.38 363 PRO A C 1
ATOM 2667 O O . PRO A 1 363 ? 27.516 -31.826 -37.248 1.00 49.38 363 PRO A O 1
ATOM 2670 N N . PRO A 1 364 ? 29.497 -30.796 -36.835 1.00 50.41 364 PRO A N 1
ATOM 2671 C CA . PRO A 1 364 ? 30.305 -31.774 -37.545 1.00 50.41 364 PRO A CA 1
ATOM 2672 C C . PRO A 1 364 ? 29.867 -33.183 -37.154 1.00 50.41 364 PRO A C 1
ATOM 2674 O O . PRO A 1 364 ? 29.645 -33.455 -35.972 1.00 50.41 364 PRO A O 1
ATOM 2677 N N . ALA A 1 365 ? 29.689 -34.070 -38.140 1.00 51.34 365 ALA A N 1
ATOM 2678 C CA . ALA A 1 365 ? 29.274 -35.440 -37.863 1.00 51.34 365 ALA A CA 1
ATOM 2679 C C . ALA A 1 365 ? 30.158 -36.005 -36.742 1.00 51.34 365 ALA A C 1
ATOM 2681 O O . ALA A 1 365 ? 31.375 -35.822 -36.780 1.00 51.34 365 ALA A O 1
ATOM 2682 N N . CYS A 1 366 ? 29.561 -36.631 -35.724 1.00 50.19 366 CYS A N 1
ATOM 2683 C CA . CYS A 1 366 ? 30.267 -36.950 -34.479 1.00 50.19 366 CYS A CA 1
ATOM 2684 C C . CYS A 1 366 ? 31.586 -37.712 -34.705 1.00 50.19 366 CYS A C 1
ATOM 2686 O O . CYS A 1 366 ? 32.549 -37.499 -33.984 1.00 50.19 366 CYS A O 1
ATOM 2688 N N . ASN A 1 367 ? 31.682 -38.493 -35.786 1.00 50.62 367 ASN A N 1
ATOM 2689 C CA . ASN A 1 367 ? 32.897 -39.184 -36.236 1.00 50.62 367 ASN A CA 1
ATOM 2690 C C . ASN A 1 367 ? 34.093 -38.286 -36.599 1.00 50.62 367 ASN A C 1
ATOM 2692 O O . ASN A 1 367 ? 35.172 -38.806 -36.880 1.00 50.62 367 ASN A O 1
ATOM 2696 N N . THR A 1 368 ? 33.925 -36.968 -36.607 1.00 51.44 368 THR A N 1
ATOM 2697 C CA . THR A 1 368 ? 34.988 -35.986 -36.853 1.00 51.44 368 THR A CA 1
ATOM 2698 C C . THR A 1 368 ? 35.686 -35.524 -35.573 1.00 51.44 368 THR A C 1
ATOM 2700 O O . THR A 1 368 ? 36.796 -34.994 -35.652 1.00 51.44 368 THR A O 1
ATOM 2703 N N . TYR A 1 369 ? 35.105 -35.769 -34.393 1.00 60.28 369 TYR A N 1
ATOM 2704 C CA . TYR A 1 369 ? 35.753 -35.471 -33.118 1.00 60.28 369 TYR A CA 1
ATOM 2705 C C . TYR A 1 369 ? 36.748 -36.583 -32.758 1.00 60.28 369 TYR A C 1
ATOM 2707 O O . TYR A 1 369 ? 36.380 -37.747 -32.596 1.00 60.28 369 TYR A O 1
ATOM 2715 N N . MET A 1 370 ? 38.024 -36.213 -32.632 1.00 63.56 370 MET A N 1
ATOM 2716 C CA . MET A 1 370 ? 39.140 -37.140 -32.381 1.00 63.56 370 MET A CA 1
ATOM 2717 C C . MET A 1 370 ? 39.479 -37.306 -30.895 1.00 63.56 370 MET A C 1
ATOM 2719 O O . MET A 1 370 ? 40.391 -38.059 -30.554 1.00 63.56 370 MET A O 1
ATOM 2723 N N . ASP A 1 371 ? 38.767 -36.609 -30.009 1.00 68.88 371 ASP A N 1
ATOM 2724 C CA . ASP A 1 371 ? 38.960 -36.691 -28.568 1.00 68.88 371 ASP A CA 1
ATOM 2725 C C . ASP A 1 371 ? 37.627 -36.726 -27.809 1.00 68.88 371 ASP A C 1
ATOM 2727 O O . ASP A 1 371 ? 36.593 -36.219 -28.255 1.00 68.88 371 ASP A O 1
ATOM 2731 N N . GLN A 1 372 ? 37.677 -37.351 -26.634 1.00 61.59 372 GLN A N 1
ATOM 2732 C CA . GLN A 1 372 ? 36.512 -37.632 -25.808 1.00 61.59 372 GLN A CA 1
ATOM 2733 C C . GLN A 1 372 ? 35.827 -36.369 -25.281 1.00 61.59 372 GLN A C 1
ATOM 2735 O O . GLN A 1 372 ? 34.599 -36.331 -25.210 1.00 61.59 372 GLN A O 1
ATOM 2740 N N . PHE A 1 373 ? 36.599 -35.345 -24.920 1.00 61.59 373 PHE A N 1
ATOM 2741 C CA . PHE A 1 373 ? 36.067 -34.141 -24.293 1.00 61.59 373 PHE A CA 1
ATOM 2742 C C . PHE A 1 373 ? 35.270 -33.312 -25.305 1.00 61.59 373 PHE A C 1
ATOM 2744 O O . PHE A 1 373 ? 34.127 -32.937 -25.043 1.00 61.59 373 PHE A O 1
ATOM 2751 N N . THR A 1 374 ? 35.825 -33.106 -26.501 1.00 59.47 374 THR A N 1
ATOM 2752 C CA . THR A 1 374 ? 35.152 -32.386 -27.591 1.00 59.47 374 THR A CA 1
ATOM 2753 C C . THR A 1 374 ? 33.925 -33.149 -28.096 1.00 59.47 374 THR A C 1
ATOM 2755 O O . THR A 1 374 ? 32.892 -32.536 -28.361 1.00 59.47 374 THR A O 1
ATOM 2758 N N . CYS A 1 375 ? 34.005 -34.484 -28.165 1.00 56.69 375 CYS A N 1
ATOM 2759 C CA . CYS A 1 375 ? 32.887 -35.355 -28.529 1.00 56.69 375 CYS A CA 1
ATOM 2760 C C . CYS A 1 375 ? 31.686 -35.193 -27.581 1.00 56.69 375 CYS A C 1
ATOM 2762 O O . CYS A 1 375 ? 30.567 -34.927 -28.015 1.00 56.69 375 CYS A O 1
ATOM 2764 N N . GLN A 1 37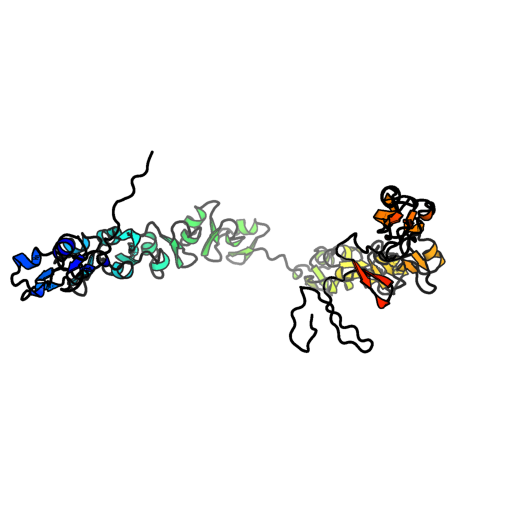6 ? 31.923 -35.309 -26.272 1.00 58.25 376 GLN A N 1
ATOM 2765 C CA . GLN A 1 376 ? 30.862 -35.266 -25.264 1.00 58.25 376 GLN A CA 1
ATOM 2766 C C . GLN A 1 376 ? 30.245 -33.864 -25.119 1.00 58.25 376 GLN A C 1
ATOM 2768 O O . GLN A 1 376 ? 29.033 -33.749 -24.948 1.00 58.25 376 GLN A O 1
ATOM 2773 N N . ASN A 1 377 ? 31.045 -32.800 -25.268 1.00 57.00 377 ASN A N 1
ATOM 2774 C CA . ASN A 1 377 ? 30.552 -31.415 -25.224 1.00 57.00 377 ASN A CA 1
ATOM 2775 C C . ASN A 1 377 ? 29.641 -31.040 -26.400 1.00 57.00 377 ASN A C 1
ATOM 2777 O O . ASN A 1 377 ? 28.839 -30.122 -26.268 1.00 57.00 377 ASN A O 1
ATOM 2781 N N . ASN A 1 378 ? 29.737 -31.744 -27.528 1.00 52.97 378 ASN A N 1
ATOM 2782 C CA . ASN A 1 378 ? 28.864 -31.543 -28.688 1.00 52.97 378 ASN A CA 1
ATOM 2783 C C . ASN A 1 378 ? 27.730 -32.582 -28.740 1.00 52.97 378 ASN A C 1
ATOM 2785 O O . ASN A 1 378 ? 27.203 -32.891 -29.806 1.00 52.97 378 ASN A O 1
ATOM 2789 N N . SER A 1 379 ? 27.369 -33.135 -27.574 1.00 52.59 379 SER A N 1
ATOM 2790 C CA . SER A 1 379 ? 26.270 -34.091 -27.391 1.00 52.59 379 SER A CA 1
ATOM 2791 C C . SER A 1 379 ? 26.410 -35.390 -28.208 1.00 52.59 379 SER A C 1
ATOM 2793 O O . SER A 1 379 ? 25.424 -36.057 -28.512 1.00 52.59 379 SER A O 1
ATOM 2795 N N . CYS A 1 380 ? 27.641 -35.789 -28.532 1.00 57.56 380 CYS A N 1
ATOM 2796 C CA . CYS A 1 380 ? 27.962 -37.065 -29.169 1.00 57.56 380 CYS A CA 1
ATOM 2797 C C . CYS A 1 380 ? 28.445 -38.105 -28.141 1.00 57.56 380 CYS A C 1
ATOM 2799 O O . CYS A 1 380 ? 28.851 -37.768 -27.026 1.00 57.56 380 CYS A O 1
ATOM 2801 N N . THR A 1 381 ? 28.446 -39.390 -28.508 1.00 52.84 381 THR A N 1
ATOM 2802 C CA . THR A 1 381 ? 28.869 -40.479 -27.612 1.00 52.84 381 THR A CA 1
ATOM 2803 C C . THR A 1 381 ? 30.266 -40.981 -27.972 1.00 52.84 381 THR A C 1
ATOM 2805 O O . THR A 1 381 ? 30.535 -41.348 -29.114 1.00 52.84 381 THR A O 1
ATOM 2808 N N . TRP A 1 382 ? 31.165 -41.032 -26.987 1.00 50.34 382 TRP A N 1
ATOM 2809 C CA . TRP A 1 382 ? 32.519 -41.563 -27.153 1.00 50.34 382 TRP A CA 1
ATOM 2810 C C . TRP A 1 382 ? 32.562 -43.059 -26.839 1.00 50.34 382 TRP A C 1
ATOM 2812 O O . TRP A 1 382 ? 32.269 -43.456 -25.711 1.00 50.34 382 TRP A O 1
ATOM 2822 N N . VAL A 1 383 ? 32.963 -43.886 -27.807 1.00 48.62 383 VAL A N 1
ATOM 2823 C CA . VAL A 1 383 ? 33.105 -45.337 -27.622 1.00 48.62 383 VAL A CA 1
ATOM 2824 C C . VAL A 1 383 ? 34.421 -45.805 -28.237 1.00 48.62 383 VAL A C 1
ATOM 2826 O O . VAL A 1 383 ? 34.692 -45.585 -29.413 1.00 48.62 383 VAL A O 1
ATOM 2829 N N . SER A 1 384 ? 35.255 -46.467 -27.431 1.00 49.28 384 SER A N 1
ATOM 2830 C CA . SER A 1 384 ? 36.468 -47.171 -27.886 1.00 49.28 384 SER A CA 1
ATOM 2831 C C . SER A 1 384 ? 37.428 -46.345 -28.761 1.00 49.28 384 SER A C 1
ATOM 2833 O O . SER A 1 384 ? 38.007 -46.859 -29.715 1.00 49.28 384 SER A O 1
ATOM 2835 N N . GLY A 1 385 ? 37.627 -45.067 -28.426 1.00 51.94 385 GLY A N 1
ATOM 2836 C CA . GLY A 1 385 ? 38.577 -44.196 -29.129 1.00 51.94 385 GLY A CA 1
ATOM 2837 C C . GLY A 1 385 ? 38.010 -43.487 -30.362 1.00 51.94 385 GLY A C 1
ATOM 2838 O O . GLY A 1 385 ? 38.776 -42.879 -31.106 1.00 51.94 385 GLY A O 1
ATOM 2839 N N . GLN A 1 386 ? 36.698 -43.571 -30.591 1.00 46.47 386 GLN A N 1
ATOM 2840 C CA . GLN A 1 386 ? 36.002 -42.896 -31.683 1.00 46.47 386 GLN A CA 1
ATOM 2841 C C . GLN A 1 386 ? 34.725 -42.224 -31.170 1.00 46.47 386 GLN A C 1
ATOM 2843 O O . GLN A 1 386 ? 34.060 -42.721 -30.259 1.00 46.47 386 GLN A O 1
ATOM 2848 N N . CYS A 1 387 ? 34.373 -41.089 -31.766 1.00 46.97 387 CYS A N 1
ATOM 2849 C CA . CYS A 1 387 ? 33.152 -40.367 -31.443 1.00 46.97 387 CYS A CA 1
ATOM 2850 C C . CYS A 1 387 ? 32.026 -40.745 -32.424 1.00 46.97 387 CYS A C 1
ATOM 2852 O O . CYS A 1 387 ? 32.193 -40.650 -33.635 1.00 46.97 387 CYS A O 1
ATOM 2854 N N . GLY A 1 388 ? 30.886 -41.222 -31.928 1.00 49.25 388 GLY A N 1
ATOM 2855 C CA . GLY A 1 388 ? 29.736 -41.680 -32.719 1.00 49.25 388 GLY A CA 1
ATOM 2856 C C . GLY A 1 388 ? 28.473 -40.861 -32.435 1.00 49.25 388 GLY A C 1
ATOM 2857 O O . GLY A 1 388 ? 28.327 -40.293 -31.354 1.00 49.25 388 GLY A O 1
ATOM 2858 N N . GLY A 1 389 ? 27.583 -40.750 -33.429 1.00 37.38 389 GLY A N 1
ATOM 2859 C CA . GLY A 1 389 ? 26.404 -39.873 -33.377 1.00 37.38 389 GLY A CA 1
ATOM 2860 C C . GLY A 1 389 ? 25.182 -40.443 -32.663 1.00 37.38 389 GLY A C 1
ATOM 2861 O O . GLY A 1 389 ? 25.024 -41.658 -32.558 1.00 37.38 389 GLY A O 1
ATOM 2862 N N . MET A 1 390 ? 24.314 -39.534 -32.199 1.00 34.44 390 MET A N 1
ATOM 2863 C CA . MET A 1 390 ? 23.002 -39.849 -31.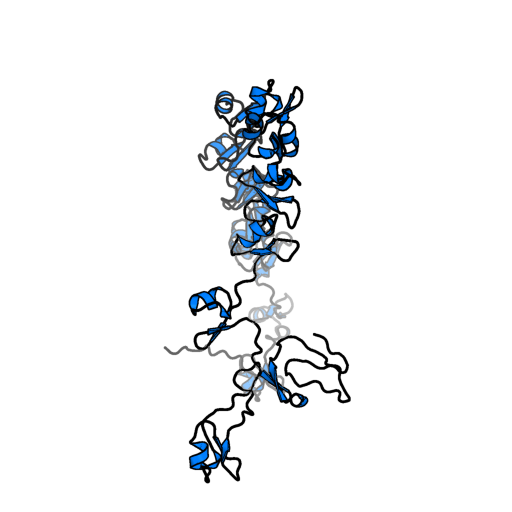627 1.00 34.44 390 MET A CA 1
ATOM 2864 C C . MET A 1 390 ? 22.178 -40.727 -32.583 1.00 34.44 390 MET A C 1
ATOM 2866 O O . MET A 1 390 ? 22.068 -40.419 -33.770 1.00 34.44 390 MET A O 1
ATOM 2870 N N . GLY A 1 391 ? 21.565 -41.790 -32.053 1.00 38.66 391 GLY A N 1
ATOM 2871 C CA . GLY A 1 391 ? 20.547 -42.570 -32.769 1.00 38.66 391 GLY A CA 1
ATOM 2872 C C . GLY A 1 391 ? 20.994 -43.894 -33.400 1.00 38.66 391 GLY A C 1
ATOM 2873 O O . GLY A 1 391 ? 20.315 -44.387 -34.296 1.00 38.66 391 GLY A O 1
ATOM 2874 N N . GLN A 1 392 ? 22.088 -44.511 -32.946 1.00 32.88 392 GLN A N 1
ATOM 2875 C CA . GLN A 1 392 ? 22.346 -45.928 -33.237 1.00 32.88 392 GLN A CA 1
ATOM 2876 C C . GLN A 1 392 ? 21.698 -46.781 -32.133 1.00 32.88 392 GLN A C 1
ATOM 2878 O O . GLN A 1 392 ? 22.206 -46.879 -31.019 1.00 32.88 392 GLN A O 1
ATOM 2883 N N . THR A 1 393 ? 20.526 -47.319 -32.469 1.00 35.16 393 THR A N 1
ATOM 2884 C CA . THR A 1 393 ? 19.717 -48.340 -31.780 1.00 35.16 393 THR A CA 1
ATOM 2885 C C . THR A 1 393 ? 20.477 -49.189 -30.752 1.00 35.16 393 THR A C 1
ATOM 2887 O O . THR A 1 393 ? 21.277 -50.048 -31.121 1.00 35.16 393 THR A O 1
ATOM 2890 N N . TRP A 1 394 ? 20.158 -49.016 -29.466 1.00 34.56 394 TRP A N 1
ATOM 2891 C CA . TRP A 1 394 ? 20.720 -49.777 -28.338 1.00 34.56 394 TRP A CA 1
ATOM 2892 C C . TRP A 1 394 ? 20.279 -51.249 -28.264 1.00 34.56 394 TRP A C 1
ATOM 2894 O O . TRP A 1 394 ? 20.728 -51.989 -27.395 1.00 34.56 394 TRP A O 1
ATOM 2904 N N . CYS A 1 395 ? 19.469 -51.717 -29.214 1.00 37.00 395 CYS A N 1
ATOM 2905 C CA . CYS A 1 395 ? 19.009 -53.102 -29.282 1.00 37.00 395 CYS A CA 1
ATOM 2906 C C . CYS A 1 395 ? 19.265 -53.754 -30.654 1.00 37.00 395 CYS A C 1
ATOM 2908 O O . CYS A 1 395 ? 18.386 -54.381 -31.232 1.00 37.00 395 CYS A O 1
ATOM 2910 N N . SER A 1 396 ? 20.465 -53.623 -31.215 1.00 31.12 396 SER A N 1
ATOM 2911 C CA . SER A 1 396 ? 20.944 -54.484 -32.314 1.00 31.12 396 SER A CA 1
ATOM 2912 C C . SER A 1 396 ? 22.453 -54.276 -32.453 1.00 31.12 396 SER A C 1
ATOM 2914 O O . SER A 1 396 ? 22.896 -53.138 -32.441 1.00 31.12 396 SER A O 1
ATOM 2916 N N . SER A 1 397 ? 23.330 -55.264 -32.580 1.00 34.25 397 SER A N 1
ATOM 2917 C CA . SER A 1 397 ? 23.206 -56.589 -33.180 1.00 34.25 397 SER A CA 1
ATOM 2918 C C . SER A 1 397 ? 24.381 -57.459 -32.711 1.00 34.25 397 SER A C 1
ATOM 2920 O O . SER A 1 397 ? 25.507 -56.973 -32.670 1.00 34.25 397 SER A O 1
ATOM 2922 N N . SER A 1 398 ? 24.119 -58.736 -32.413 1.00 33.91 398 SER A N 1
ATOM 2923 C CA . SER A 1 398 ? 25.034 -59.885 -32.567 1.00 33.91 398 SER A CA 1
ATOM 2924 C C . SER A 1 398 ? 26.549 -59.623 -32.451 1.00 33.91 398 SER A C 1
ATOM 2926 O O . SER A 1 398 ? 27.197 -59.268 -33.437 1.00 33.91 398 SER A O 1
ATOM 2928 N N . TYR A 1 399 ? 27.146 -59.941 -31.299 1.00 30.88 399 TYR A N 1
ATOM 2929 C CA . TYR A 1 399 ? 28.583 -60.218 -31.222 1.00 30.88 399 TYR A CA 1
ATOM 2930 C C . TYR A 1 399 ? 28.819 -61.713 -31.455 1.00 30.88 399 TYR A C 1
ATOM 2932 O O . TYR A 1 399 ? 28.422 -62.546 -30.646 1.00 30.88 399 TYR A O 1
ATOM 2940 N N . ILE A 1 400 ? 29.499 -62.064 -32.548 1.00 32.88 400 ILE A N 1
ATOM 2941 C CA . ILE A 1 400 ? 30.251 -63.320 -32.586 1.00 32.88 400 ILE A CA 1
ATOM 2942 C C . ILE A 1 400 ? 31.498 -63.050 -31.749 1.00 32.88 400 ILE A C 1
ATOM 2944 O O . ILE A 1 400 ? 32.325 -62.223 -32.141 1.00 32.88 400 ILE A O 1
ATOM 2948 N N . ALA A 1 401 ? 31.640 -63.713 -30.602 1.00 34.81 401 ALA A N 1
ATOM 2949 C CA . ALA A 1 401 ? 32.916 -63.763 -29.903 1.00 34.81 401 ALA A CA 1
ATOM 2950 C C . ALA A 1 401 ? 33.909 -64.514 -30.805 1.00 34.81 401 ALA A C 1
ATOM 2952 O O . ALA A 1 401 ? 34.019 -65.736 -30.767 1.00 34.81 401 ALA A O 1
ATOM 2953 N N . GLN A 1 402 ? 34.587 -63.796 -31.701 1.00 37.34 402 GLN A N 1
ATOM 2954 C CA . GLN A 1 402 ? 35.645 -64.388 -32.504 1.00 37.34 402 GLN A CA 1
ATOM 2955 C C . GLN A 1 402 ? 36.763 -64.835 -31.560 1.00 37.34 402 GLN A C 1
ATOM 2957 O O . GLN A 1 402 ? 37.471 -64.002 -30.999 1.00 37.34 402 GLN A O 1
ATOM 2962 N N . GLY A 1 403 ? 36.927 -66.150 -31.402 1.00 48.84 403 GLY A N 1
ATOM 2963 C CA . GLY A 1 403 ? 38.158 -66.720 -30.852 1.00 48.84 403 GLY A CA 1
ATOM 2964 C C . GLY A 1 403 ? 38.035 -67.929 -29.928 1.00 48.84 403 GLY A C 1
ATOM 2965 O O . GLY A 1 403 ? 39.078 -68.470 -29.571 1.00 48.84 403 GLY A O 1
ATOM 2966 N N . ILE A 1 404 ? 36.839 -68.387 -29.549 1.00 53.66 404 ILE A N 1
ATOM 2967 C CA . ILE A 1 404 ? 36.686 -69.559 -28.667 1.00 53.66 404 ILE A CA 1
ATOM 2968 C C . ILE A 1 404 ? 35.886 -70.635 -29.404 1.00 53.66 404 ILE A C 1
ATOM 2970 O O . ILE A 1 404 ? 34.822 -70.353 -29.930 1.00 53.66 404 ILE A O 1
ATOM 2974 N N . ASN A 1 405 ? 36.442 -71.847 -29.499 1.00 61.50 405 ASN A N 1
ATOM 2975 C CA . ASN A 1 405 ? 35.774 -73.016 -30.075 1.00 61.50 405 ASN A CA 1
ATOM 2976 C C . ASN A 1 405 ? 35.344 -73.938 -28.926 1.00 61.50 405 ASN A C 1
ATOM 2978 O O . ASN A 1 405 ? 36.121 -74.801 -28.489 1.00 61.50 405 ASN A O 1
ATOM 2982 N N . CYS A 1 406 ? 34.133 -73.722 -28.409 1.00 61.78 406 CYS A N 1
ATOM 2983 C CA . CYS A 1 406 ? 33.624 -74.411 -27.221 1.00 61.78 406 CYS A CA 1
ATOM 2984 C C . CYS A 1 406 ? 33.405 -75.917 -27.447 1.00 61.78 406 CYS A C 1
ATOM 2986 O O . CYS A 1 406 ? 33.506 -76.698 -26.504 1.00 61.78 406 CYS A O 1
ATOM 2988 N N . TYR A 1 407 ? 33.261 -76.357 -28.702 1.00 60.53 407 TYR A N 1
ATOM 2989 C CA . TYR A 1 407 ? 33.082 -77.767 -29.087 1.00 60.53 407 TYR A CA 1
ATOM 2990 C C . TYR A 1 407 ? 34.280 -78.675 -28.753 1.00 60.53 407 TYR A C 1
ATOM 2992 O O . TYR A 1 407 ? 34.226 -79.891 -28.935 1.00 60.53 407 TYR A O 1
ATOM 3000 N N . THR A 1 408 ? 35.392 -78.104 -28.284 1.00 69.81 408 THR A N 1
ATOM 3001 C CA . THR A 1 408 ? 36.569 -78.862 -27.840 1.00 69.81 408 THR A CA 1
ATOM 3002 C C . THR A 1 408 ? 36.440 -79.415 -26.416 1.00 69.81 408 THR A C 1
ATOM 3004 O O . THR A 1 408 ? 37.203 -80.312 -26.046 1.00 69.81 408 THR A O 1
ATOM 3007 N N . TYR A 1 409 ? 35.466 -78.943 -25.631 1.00 73.12 409 TYR A N 1
ATOM 3008 C CA . TYR A 1 409 ? 35.199 -79.417 -24.273 1.00 73.12 409 TYR A CA 1
ATOM 3009 C C . TYR A 1 409 ? 34.096 -80.484 -24.290 1.00 73.12 409 TYR A C 1
ATOM 3011 O O . TYR A 1 409 ? 32.955 -80.205 -24.644 1.00 73.12 409 TYR A O 1
ATOM 3019 N N . MET A 1 410 ? 34.432 -81.719 -23.905 1.00 67.12 410 MET A N 1
ATOM 3020 C CA . MET A 1 410 ? 33.504 -82.864 -23.956 1.00 67.12 410 MET A CA 1
ATOM 3021 C C . MET A 1 410 ? 32.821 -83.186 -22.620 1.00 67.12 410 MET A C 1
ATOM 3023 O O . MET A 1 410 ? 32.089 -84.165 -22.541 1.00 67.12 410 MET A O 1
ATOM 3027 N N . ASP A 1 411 ? 33.039 -82.364 -21.590 1.00 72.00 411 ASP A N 1
ATOM 3028 C CA . ASP A 1 411 ? 32.443 -82.521 -20.263 1.00 72.00 411 ASP A CA 1
ATOM 3029 C C . ASP A 1 411 ? 31.903 -81.175 -19.747 1.00 72.00 411 ASP A C 1
ATOM 3031 O O . ASP A 1 411 ? 32.476 -80.115 -20.017 1.00 72.00 411 ASP A O 1
ATOM 3035 N N . GLN A 1 412 ? 30.831 -81.224 -18.949 1.00 63.75 412 GLN A N 1
ATOM 3036 C CA . GLN A 1 412 ? 30.110 -80.042 -18.454 1.00 63.75 412 GLN A CA 1
ATOM 3037 C C . GLN A 1 412 ? 30.989 -79.077 -17.649 1.00 63.75 412 GLN A C 1
ATOM 3039 O O . GLN A 1 412 ? 31.012 -77.879 -17.912 1.00 63.75 412 GLN A O 1
ATOM 3044 N N . SER A 1 413 ? 31.746 -79.594 -16.680 1.00 68.88 413 SER A N 1
ATOM 3045 C CA . SER A 1 413 ? 32.532 -78.756 -15.769 1.00 68.88 413 SER A CA 1
ATOM 3046 C C . SER A 1 413 ? 33.623 -77.918 -16.468 1.00 68.88 413 SER A C 1
ATOM 3048 O O . SER A 1 413 ? 33.704 -76.727 -16.175 1.00 68.88 413 SER A O 1
ATOM 3050 N N . PRO A 1 414 ? 34.446 -78.460 -17.391 1.00 66.75 414 PRO A N 1
ATOM 3051 C CA . PRO A 1 414 ? 35.395 -77.641 -18.150 1.00 66.75 414 PRO A CA 1
ATOM 3052 C C . PRO A 1 414 ? 34.738 -76.728 -19.199 1.00 66.75 414 PRO A C 1
ATOM 3054 O O . PRO A 1 414 ? 35.336 -75.715 -19.544 1.00 66.75 414 PRO A O 1
ATOM 3057 N N . CYS A 1 415 ? 33.527 -77.043 -19.676 1.00 61.91 415 CYS A N 1
ATOM 3058 C CA . CYS A 1 415 ? 32.759 -76.171 -20.569 1.00 61.91 415 CYS A CA 1
ATOM 3059 C C . CYS A 1 415 ? 32.280 -74.893 -19.861 1.00 61.91 415 CYS A C 1
ATOM 3061 O O . CYS A 1 415 ? 32.546 -73.786 -20.320 1.00 61.91 415 CYS A O 1
ATOM 3063 N N . GLU A 1 416 ? 31.621 -75.042 -18.710 1.00 58.75 416 GLU A N 1
ATOM 3064 C CA . GLU A 1 416 ? 31.041 -73.925 -17.945 1.00 58.75 416 GLU A CA 1
ATOM 3065 C C . GLU A 1 416 ? 32.100 -73.062 -17.240 1.00 58.75 416 GLU A C 1
ATOM 3067 O O . GLU A 1 416 ? 31.822 -71.940 -16.822 1.00 58.75 416 GLU A O 1
ATOM 3072 N N . ALA A 1 417 ? 33.334 -73.559 -17.123 1.00 58.94 417 ALA A N 1
ATOM 3073 C CA . ALA A 1 417 ? 34.459 -72.783 -16.612 1.00 58.94 417 ALA A CA 1
ATOM 3074 C C . ALA A 1 417 ? 34.957 -71.714 -17.606 1.00 58.94 417 ALA A C 1
ATOM 3076 O O . ALA A 1 417 ? 35.684 -70.803 -17.197 1.00 58.94 417 ALA A O 1
ATOM 3077 N N . GLN A 1 418 ? 34.585 -71.811 -18.890 1.00 58.88 418 GLN A N 1
ATOM 3078 C CA . GLN A 1 418 ? 35.110 -70.959 -19.949 1.00 58.88 418 GLN A CA 1
ATOM 3079 C C . GLN A 1 418 ? 34.112 -69.873 -20.363 1.00 58.88 418 GLN A C 1
ATOM 3081 O O . GLN A 1 418 ? 32.999 -70.143 -20.807 1.00 58.88 418 GLN A O 1
ATOM 3086 N N . ASN A 1 419 ? 34.533 -68.614 -20.220 1.00 49.09 419 ASN A N 1
ATOM 3087 C CA . ASN A 1 419 ? 33.673 -67.457 -20.451 1.00 49.09 419 ASN A CA 1
ATOM 3088 C C . ASN A 1 419 ? 33.269 -67.365 -21.937 1.00 49.09 419 ASN A C 1
ATOM 3090 O O . ASN A 1 419 ? 34.137 -67.202 -22.797 1.00 49.09 419 ASN A O 1
ATOM 3094 N N . GLY A 1 420 ? 31.969 -67.490 -22.224 1.00 56.38 420 GLY A N 1
ATOM 3095 C CA . GLY A 1 420 ? 31.420 -67.553 -23.586 1.00 56.38 420 GLY A CA 1
ATOM 3096 C C . GLY A 1 420 ? 31.043 -68.955 -24.095 1.00 56.38 420 GLY A C 1
ATOM 3097 O O . GLY A 1 420 ? 30.653 -69.061 -25.255 1.00 56.38 420 GLY A O 1
ATOM 3098 N N . CYS A 1 421 ? 31.112 -70.005 -23.265 1.00 58.84 421 CYS A N 1
ATOM 3099 C CA . CYS A 1 421 ? 30.658 -71.369 -23.580 1.00 58.84 421 CYS A CA 1
ATOM 3100 C C . CYS A 1 421 ? 29.498 -71.812 -22.668 1.00 58.84 421 CYS A C 1
ATOM 3102 O O . CYS A 1 421 ? 29.468 -71.453 -21.492 1.00 58.84 421 CYS A O 1
ATOM 3104 N N . VAL A 1 422 ? 28.554 -72.612 -23.181 1.00 60.56 422 VAL A N 1
ATOM 3105 C CA . VAL A 1 422 ? 27.425 -73.175 -22.410 1.00 60.56 422 VAL A CA 1
ATOM 3106 C C . VAL A 1 422 ? 27.267 -74.670 -22.695 1.00 60.56 422 VAL A C 1
ATOM 3108 O O . VAL A 1 422 ? 27.360 -75.115 -23.839 1.00 60.56 422 VAL A O 1
ATOM 3111 N N . TRP A 1 423 ? 26.995 -75.457 -21.651 1.00 61.31 423 TRP A N 1
ATOM 3112 C CA . TRP A 1 423 ? 26.721 -76.889 -21.772 1.00 61.31 423 TRP A CA 1
ATOM 3113 C C . TRP A 1 423 ? 25.241 -77.141 -22.084 1.00 61.31 423 TRP A C 1
ATOM 3115 O O . TRP A 1 423 ? 24.374 -76.873 -21.254 1.00 61.31 423 TRP A O 1
ATOM 3125 N N . ASN A 1 424 ? 24.924 -77.693 -23.259 1.00 56.22 424 ASN A N 1
ATOM 3126 C CA . ASN A 1 424 ? 23.531 -77.908 -23.690 1.00 56.22 424 ASN A CA 1
ATOM 3127 C C . ASN A 1 424 ? 22.934 -79.264 -23.261 1.00 56.22 424 ASN A C 1
ATOM 3129 O O . ASN A 1 424 ? 21.961 -79.719 -23.857 1.00 56.22 424 ASN A O 1
ATOM 3133 N N . LEU A 1 425 ? 23.513 -79.903 -22.236 1.00 55.06 425 LEU A N 1
ATOM 3134 C CA . LEU A 1 425 ? 23.239 -81.269 -21.745 1.00 55.06 425 LEU A CA 1
ATOM 3135 C C . LEU A 1 425 ? 23.851 -82.406 -22.577 1.00 55.06 425 LEU A C 1
ATOM 3137 O O . LEU A 1 425 ? 24.002 -83.507 -22.046 1.00 55.06 425 LEU A O 1
ATOM 3141 N N . THR A 1 426 ? 24.239 -82.159 -23.827 1.00 63.94 426 THR A N 1
ATOM 3142 C CA . THR A 1 426 ? 24.846 -83.171 -24.712 1.00 63.94 426 THR A CA 1
ATOM 3143 C C . THR A 1 426 ? 26.235 -82.800 -25.216 1.00 63.94 426 THR A C 1
ATOM 3145 O O . THR A 1 426 ? 27.052 -83.690 -25.434 1.00 63.94 426 THR A O 1
ATOM 3148 N N . GLU A 1 427 ? 26.518 -81.512 -25.375 1.00 65.75 427 GLU A N 1
ATOM 3149 C CA . GLU A 1 427 ? 27.804 -81.001 -25.842 1.00 65.75 427 GLU A CA 1
ATOM 3150 C C . GLU A 1 427 ? 28.019 -79.554 -25.372 1.00 65.75 427 GLU A C 1
ATOM 3152 O O . GLU A 1 427 ? 27.080 -78.867 -24.952 1.00 65.75 427 GLU A O 1
ATOM 3157 N N . CYS A 1 428 ? 29.269 -79.096 -25.433 1.00 63.84 428 CYS A N 1
ATOM 3158 C CA . CYS A 1 428 ? 29.626 -77.715 -25.143 1.00 63.84 428 CYS A CA 1
ATOM 3159 C C . CYS A 1 428 ? 29.512 -76.869 -26.412 1.00 63.84 428 CYS A C 1
ATOM 3161 O O . CYS A 1 428 ? 30.174 -77.157 -27.410 1.00 63.84 428 CYS A O 1
ATOM 3163 N N . VAL A 1 429 ? 28.691 -75.824 -26.370 1.00 61.88 429 VAL A N 1
ATOM 3164 C CA . VAL A 1 429 ? 28.445 -74.930 -27.507 1.00 61.88 429 VAL A CA 1
ATOM 3165 C C . VAL A 1 429 ? 28.819 -73.498 -27.155 1.00 61.88 429 VAL A C 1
ATOM 3167 O O . VAL A 1 429 ? 28.861 -73.120 -25.983 1.00 61.88 429 VAL A O 1
ATOM 3170 N N . ASP A 1 430 ? 29.099 -72.694 -28.177 1.00 58.00 430 ASP A N 1
ATOM 3171 C CA . ASP A 1 430 ? 29.335 -71.265 -27.990 1.00 58.00 430 ASP A CA 1
ATOM 3172 C C . ASP A 1 430 ? 28.048 -70.610 -27.455 1.00 58.00 430 ASP A C 1
ATOM 3174 O O . ASP A 1 430 ? 26.942 -70.910 -27.916 1.00 58.00 430 ASP A O 1
ATOM 3178 N N . ALA A 1 431 ? 28.175 -69.723 -26.468 1.00 51.53 431 ALA A N 1
ATOM 3179 C CA . ALA A 1 431 ? 27.048 -69.028 -25.861 1.00 51.53 431 ALA A CA 1
ATOM 3180 C C . ALA A 1 431 ? 26.421 -68.048 -26.870 1.00 51.53 431 ALA A C 1
ATOM 3182 O O . ALA A 1 431 ? 26.821 -66.888 -26.968 1.00 51.53 431 ALA A O 1
ATOM 3183 N N . SER A 1 432 ? 25.427 -68.491 -27.641 1.00 41.75 432 SER A N 1
ATOM 3184 C CA . SER A 1 432 ? 24.556 -67.583 -28.388 1.00 41.75 432 SER A CA 1
ATOM 3185 C C . SER A 1 432 ? 23.600 -66.911 -27.398 1.00 41.75 432 SER A C 1
ATOM 3187 O O . SER A 1 432 ? 22.738 -67.578 -26.826 1.00 41.75 432 SER A O 1
ATOM 3189 N N . ALA A 1 433 ? 23.799 -65.615 -27.160 1.00 38.12 433 ALA A N 1
ATOM 3190 C CA . ALA A 1 433 ? 23.088 -64.822 -26.160 1.00 38.12 433 ALA A CA 1
ATOM 3191 C C . ALA A 1 433 ? 21.555 -64.894 -26.320 1.00 38.12 433 ALA A C 1
ATOM 3193 O O . ALA A 1 433 ? 21.002 -64.318 -27.252 1.00 38.12 433 ALA A O 1
ATOM 3194 N N . ASN A 1 434 ? 20.885 -65.568 -25.382 1.00 37.44 434 ASN A N 1
ATOM 3195 C CA . ASN A 1 434 ? 19.428 -65.540 -25.194 1.00 37.44 434 ASN A CA 1
ATOM 3196 C C . ASN A 1 434 ? 19.014 -64.763 -23.926 1.00 37.44 434 ASN A C 1
ATOM 3198 O O . ASN A 1 434 ? 17.900 -64.938 -23.449 1.00 37.44 434 ASN A O 1
ATOM 3202 N N . ASP A 1 435 ? 19.867 -63.881 -23.399 1.00 36.41 435 ASP A N 1
ATOM 3203 C CA . ASP A 1 435 ? 19.516 -63.016 -22.267 1.00 36.41 435 ASP A CA 1
ATOM 3204 C C . ASP A 1 435 ? 19.467 -61.544 -22.710 1.00 36.41 435 ASP A C 1
ATOM 3206 O O . ASP A 1 435 ? 20.486 -60.855 -22.735 1.00 36.41 435 ASP A O 1
ATOM 3210 N N . CYS A 1 436 ? 18.272 -61.030 -23.040 1.00 38.19 436 CYS A N 1
ATOM 3211 C CA . CYS A 1 436 ? 18.013 -59.578 -23.075 1.00 38.19 436 CYS A CA 1
ATOM 3212 C C . CYS A 1 436 ? 17.877 -59.060 -21.628 1.00 38.19 436 CYS A C 1
ATOM 3214 O O . CYS A 1 436 ? 16.805 -58.606 -21.240 1.00 38.19 436 CYS A O 1
ATOM 3216 N N . ASN A 1 437 ? 18.912 -59.178 -20.794 1.00 41.53 437 ASN A N 1
ATOM 3217 C CA . ASN A 1 437 ? 18.846 -58.646 -19.434 1.00 41.53 437 ASN A CA 1
ATOM 3218 C C . ASN A 1 437 ? 20.166 -58.004 -19.011 1.00 41.53 437 ASN A C 1
ATOM 3220 O O . ASN A 1 437 ? 21.031 -58.656 -18.432 1.00 41.53 437 ASN A O 1
ATOM 3224 N N . MET A 1 438 ? 20.297 -56.708 -19.299 1.00 37.47 438 MET A N 1
ATOM 3225 C CA . MET A 1 438 ? 21.207 -55.829 -18.557 1.00 37.47 438 MET A CA 1
ATOM 3226 C C . MET A 1 438 ? 20.568 -54.490 -18.150 1.00 37.47 438 MET A C 1
ATOM 3228 O O . MET A 1 438 ? 21.263 -53.672 -17.559 1.00 37.47 438 MET A O 1
ATOM 3232 N N . ASP A 1 439 ? 19.268 -54.274 -18.386 1.00 35.91 439 ASP A N 1
ATOM 3233 C CA . ASP A 1 439 ? 18.521 -53.164 -17.782 1.00 35.91 439 ASP A CA 1
ATOM 3234 C C . ASP A 1 439 ? 17.002 -53.430 -17.824 1.00 35.91 439 ASP A C 1
ATOM 3236 O O . ASP A 1 439 ? 16.526 -54.148 -18.707 1.00 35.91 439 ASP A O 1
ATOM 3240 N N . LEU A 1 440 ? 16.239 -52.857 -16.884 1.00 39.72 440 LEU A N 1
ATOM 3241 C CA . LEU A 1 440 ? 14.786 -53.060 -16.684 1.00 39.72 440 LEU A CA 1
ATOM 3242 C C . LEU A 1 440 ? 13.904 -52.542 -17.841 1.00 39.72 440 LEU A C 1
ATOM 3244 O O . LEU A 1 440 ? 12.681 -52.581 -17.748 1.00 39.72 440 LEU A O 1
ATOM 3248 N N . SER A 1 441 ? 14.521 -52.055 -18.913 1.00 42.59 441 SER A N 1
ATOM 3249 C CA . SER A 1 441 ? 13.917 -51.308 -20.013 1.00 42.59 441 SER A CA 1
ATOM 3250 C C . SER A 1 441 ? 14.031 -52.016 -21.369 1.00 42.59 441 SER A C 1
ATOM 3252 O O . SER A 1 441 ? 13.851 -51.371 -22.395 1.00 42.59 441 SER A O 1
ATOM 3254 N N . CYS A 1 442 ? 14.324 -53.324 -21.421 1.00 42.22 442 CYS A N 1
ATOM 3255 C CA . CYS A 1 442 ? 14.422 -54.096 -22.672 1.00 42.22 442 CYS A CA 1
ATOM 3256 C C . CYS A 1 442 ? 13.597 -55.397 -22.634 1.00 42.22 442 CYS A C 1
ATOM 3258 O O . CYS A 1 442 ? 13.685 -56.160 -21.673 1.00 42.22 442 CYS A O 1
ATOM 3260 N N . MET A 1 443 ? 12.851 -55.711 -23.705 1.00 41.56 443 MET A N 1
ATOM 3261 C CA . MET A 1 443 ? 12.094 -56.969 -23.845 1.00 41.56 443 MET A CA 1
ATOM 3262 C C . MET A 1 443 ? 12.358 -57.696 -25.174 1.00 41.56 443 MET A C 1
ATOM 3264 O O . MET A 1 443 ? 12.627 -57.074 -26.201 1.00 41.56 443 MET A O 1
ATOM 3268 N N . TRP A 1 444 ? 12.268 -59.031 -25.171 1.00 41.09 444 TRP A N 1
ATOM 3269 C CA . TRP A 1 444 ? 12.446 -59.862 -26.370 1.00 41.09 444 TRP A CA 1
ATOM 3270 C C . TRP A 1 444 ? 11.163 -59.942 -27.205 1.00 41.09 444 TRP A C 1
ATOM 3272 O O . TRP A 1 444 ? 10.115 -60.376 -26.721 1.00 41.09 444 TRP A O 1
ATOM 3282 N N . ASN A 1 445 ? 11.252 -59.588 -28.487 1.00 43.44 445 ASN A N 1
ATOM 3283 C CA . ASN A 1 445 ? 10.156 -59.714 -29.440 1.00 43.44 445 ASN A CA 1
ATOM 3284 C C . ASN A 1 445 ? 10.250 -61.055 -30.193 1.00 43.44 445 ASN A C 1
ATOM 3286 O O . ASN A 1 445 ? 10.982 -61.185 -31.175 1.00 43.44 445 ASN A O 1
ATOM 3290 N N . GLY A 1 446 ? 9.483 -62.052 -29.738 1.00 37.56 446 GLY A N 1
ATOM 3291 C CA . GLY A 1 446 ? 9.464 -63.414 -30.292 1.00 37.56 446 GLY A CA 1
ATOM 3292 C C . GLY A 1 446 ? 9.267 -63.514 -31.817 1.00 37.56 446 GLY A C 1
ATOM 3293 O O . GLY A 1 446 ? 10.042 -64.220 -32.461 1.00 37.56 446 GLY A O 1
ATOM 3294 N N . PRO A 1 447 ? 8.289 -62.823 -32.433 1.00 41.34 447 PRO A N 1
ATOM 3295 C CA . PRO A 1 447 ? 8.101 -62.883 -33.885 1.00 41.34 447 PRO A CA 1
ATOM 3296 C C . PRO A 1 447 ? 9.186 -62.175 -34.713 1.00 41.34 447 PRO A C 1
ATOM 3298 O O . PRO A 1 447 ? 9.364 -62.532 -35.875 1.00 41.34 447 PRO A O 1
ATOM 3301 N N . MET A 1 448 ? 9.925 -61.210 -34.152 1.00 39.53 448 MET A N 1
ATOM 3302 C CA . MET A 1 448 ? 10.998 -60.495 -34.873 1.00 39.53 448 MET A CA 1
ATOM 3303 C C . MET A 1 448 ? 12.408 -60.991 -34.522 1.00 39.53 448 MET A C 1
ATOM 3305 O O . MET A 1 448 ? 13.347 -60.697 -35.254 1.00 39.53 448 MET A O 1
ATOM 3309 N N . SER A 1 449 ? 12.556 -61.788 -33.458 1.00 41.97 449 SER A N 1
ATOM 3310 C CA . SER A 1 449 ? 13.847 -62.265 -32.936 1.00 41.97 449 SER A CA 1
ATOM 3311 C C . SER A 1 449 ? 14.833 -61.127 -32.603 1.00 41.97 449 SER A C 1
ATOM 3313 O O . SER A 1 449 ? 16.021 -61.223 -32.911 1.00 41.97 449 SER A O 1
ATOM 3315 N N . THR A 1 450 ? 14.347 -60.036 -31.995 1.00 40.41 450 THR A N 1
ATOM 3316 C CA . THR A 1 450 ? 15.150 -58.859 -31.596 1.00 40.41 450 THR A CA 1
ATOM 3317 C C . THR A 1 450 ? 14.764 -58.354 -30.197 1.00 40.41 450 THR A C 1
ATOM 3319 O O . THR A 1 450 ? 13.615 -58.525 -29.784 1.00 40.41 450 THR A O 1
ATOM 3322 N N . CYS A 1 451 ? 15.685 -57.700 -29.472 1.00 40.56 451 CYS A N 1
ATOM 3323 C CA . CYS A 1 451 ? 15.338 -56.943 -28.255 1.00 40.56 451 CYS A CA 1
ATOM 3324 C C . CYS A 1 451 ? 14.731 -55.569 -28.651 1.00 40.56 451 CYS A C 1
ATOM 3326 O O . CYS A 1 451 ? 15.084 -55.026 -29.700 1.00 40.56 451 CYS A O 1
ATOM 3328 N N . ILE A 1 452 ? 13.816 -55.017 -27.848 1.00 44.94 452 ILE A N 1
ATOM 3329 C CA . ILE A 1 452 ? 13.194 -53.686 -28.028 1.00 44.94 452 ILE A CA 1
ATOM 3330 C C . ILE A 1 452 ? 13.120 -52.932 -26.685 1.00 44.94 452 ILE A C 1
ATOM 3332 O O . ILE A 1 452 ? 13.021 -53.585 -25.647 1.00 44.94 452 ILE A O 1
ATOM 3336 N N . GLU A 1 453 ? 13.158 -51.592 -26.703 1.00 40.22 453 GLU A N 1
ATOM 3337 C CA . GLU A 1 453 ? 13.069 -50.742 -25.498 1.00 40.22 453 GLU A CA 1
ATOM 3338 C C . GLU A 1 453 ? 11.624 -50.613 -24.963 1.00 40.22 453 GLU A C 1
ATOM 3340 O O . GLU A 1 453 ? 10.676 -50.482 -25.742 1.00 40.22 453 GLU A O 1
ATOM 3345 N N . ASP A 1 454 ? 11.460 -50.629 -23.636 1.00 42.69 454 ASP A N 1
ATOM 3346 C CA . ASP A 1 454 ? 10.202 -50.376 -22.921 1.00 42.69 454 ASP A CA 1
ATOM 3347 C C . ASP A 1 454 ? 9.927 -48.864 -22.878 1.00 42.69 454 ASP A C 1
ATOM 3349 O O . ASP A 1 454 ? 10.584 -48.105 -22.160 1.00 42.69 454 ASP A O 1
ATOM 3353 N N . MET A 1 455 ? 8.978 -48.397 -23.691 1.00 39.25 455 MET A N 1
ATOM 3354 C CA . MET A 1 455 ? 8.542 -47.001 -23.668 1.00 39.25 455 MET A CA 1
ATOM 3355 C C . MET A 1 455 ? 7.556 -46.794 -22.518 1.00 39.25 455 MET A C 1
ATOM 3357 O O . MET A 1 455 ? 6.337 -46.853 -22.701 1.00 39.25 455 MET A O 1
ATOM 3361 N N . SER A 1 456 ? 8.087 -46.511 -21.332 1.00 40.19 456 SER A N 1
ATOM 3362 C CA . SER A 1 456 ? 7.316 -46.019 -20.192 1.00 40.19 456 SER A CA 1
ATOM 3363 C C . SER A 1 456 ? 6.373 -44.887 -20.634 1.00 40.19 456 SER A C 1
ATOM 3365 O O . SER A 1 456 ? 6.830 -43.824 -21.057 1.00 40.19 456 SER A O 1
ATOM 3367 N N . ASN A 1 457 ? 5.063 -45.121 -20.482 1.00 38.03 457 ASN A N 1
ATOM 3368 C CA . ASN A 1 457 ? 3.934 -44.176 -20.588 1.00 38.03 457 ASN A CA 1
ATOM 3369 C C . ASN A 1 457 ? 3.133 -44.102 -21.902 1.00 38.03 457 ASN A C 1
ATOM 3371 O O . ASN A 1 457 ? 2.423 -43.115 -22.101 1.00 38.03 457 ASN A O 1
ATOM 3375 N N . GLN A 1 458 ? 3.134 -45.118 -22.772 1.00 38.19 458 GLN A N 1
ATOM 3376 C CA . GLN A 1 458 ? 2.124 -45.177 -23.843 1.00 38.19 458 GLN A CA 1
ATOM 3377 C C . GLN A 1 458 ? 1.448 -46.547 -23.937 1.00 38.19 458 GLN A C 1
ATOM 3379 O O . GLN A 1 458 ? 2.005 -47.501 -24.475 1.00 38.19 458 GLN A O 1
ATOM 3384 N N . CYS A 1 459 ? 0.200 -46.630 -23.467 1.00 37.50 459 CYS A N 1
ATOM 3385 C CA . CYS A 1 459 ? -0.712 -47.730 -23.776 1.00 37.50 459 CYS A CA 1
ATOM 3386 C C . CYS A 1 459 ? -0.971 -47.767 -25.295 1.00 37.50 459 CYS A C 1
ATOM 3388 O O . CYS A 1 459 ? -1.874 -47.097 -25.796 1.00 37.50 459 CYS A O 1
ATOM 3390 N N . MET A 1 460 ? -0.172 -48.519 -26.055 1.00 35.72 460 MET A N 1
ATOM 3391 C CA . MET A 1 460 ? -0.349 -48.648 -27.504 1.00 35.72 460 MET A CA 1
ATOM 3392 C C . MET A 1 460 ? -1.154 -49.899 -27.871 1.00 35.72 460 MET A C 1
ATOM 3394 O O . MET A 1 460 ? -0.804 -51.015 -27.493 1.00 35.72 460 MET A O 1
ATOM 3398 N N . MET A 1 461 ? -2.203 -49.722 -28.681 1.00 34.25 461 MET A N 1
ATOM 3399 C CA . MET A 1 461 ? -2.838 -50.820 -29.415 1.00 34.25 461 MET A CA 1
ATOM 3400 C C . MET A 1 461 ? -2.121 -51.026 -30.752 1.00 34.25 461 MET A C 1
ATOM 3402 O O . MET A 1 461 ? -2.173 -50.159 -31.624 1.00 34.25 461 MET A O 1
ATOM 3406 N N . THR A 1 462 ? -1.506 -52.186 -30.960 1.00 34.81 462 THR A N 1
ATOM 3407 C CA . THR A 1 462 ? -1.006 -52.607 -32.275 1.00 34.81 462 THR A CA 1
ATOM 3408 C C . THR A 1 462 ? -2.063 -53.440 -33.002 1.00 34.81 462 THR A C 1
ATOM 3410 O O . THR A 1 462 ? -2.491 -54.489 -32.531 1.00 34.81 462 THR A O 1
ATOM 3413 N N . TYR A 1 463 ? -2.497 -52.971 -34.175 1.00 30.16 463 TYR A N 1
ATOM 3414 C CA . TYR A 1 463 ? -3.371 -53.727 -35.076 1.00 30.16 463 TYR A CA 1
ATOM 3415 C C . TYR A 1 463 ? -2.529 -54.591 -36.020 1.00 30.16 463 TYR A C 1
ATOM 3417 O O . TYR A 1 463 ? -1.849 -54.071 -36.903 1.00 30.16 463 TYR A O 1
ATOM 3425 N N . GLY A 1 464 ? -2.618 -55.913 -35.870 1.00 28.69 464 GLY A N 1
ATOM 3426 C CA . GLY A 1 464 ? -2.062 -56.861 -36.832 1.00 28.69 464 GLY A CA 1
ATOM 3427 C C . GLY A 1 464 ? -2.408 -58.314 -36.506 1.00 28.69 464 GLY A C 1
ATOM 3428 O O . GLY A 1 464 ? -1.924 -58.842 -35.519 1.00 28.69 464 GLY A O 1
ATOM 3429 N N . GLY A 1 465 ? -3.216 -58.946 -37.366 1.00 31.61 465 GLY A N 1
ATOM 3430 C CA . GLY A 1 465 ? -3.276 -60.402 -37.568 1.00 31.61 465 GLY A CA 1
ATOM 3431 C C . GLY A 1 465 ? -3.715 -61.285 -36.390 1.00 31.61 465 GLY A C 1
ATOM 3432 O O . GLY A 1 465 ? -2.902 -61.728 -35.591 1.00 31.61 465 GLY A O 1
ATOM 3433 N N . ASP A 1 466 ? -5.000 -61.636 -36.381 1.00 34.38 466 ASP A N 1
ATOM 3434 C CA . ASP A 1 466 ? -5.609 -62.880 -35.875 1.00 34.38 466 ASP A CA 1
ATOM 3435 C C . ASP A 1 466 ? -5.401 -63.351 -34.419 1.00 34.38 466 ASP A C 1
ATOM 3437 O O . ASP A 1 466 ? -5.881 -64.435 -34.084 1.00 34.38 466 ASP A O 1
ATOM 3441 N N . GLN A 1 467 ? -4.826 -62.560 -33.508 1.00 36.66 467 GLN A N 1
ATOM 3442 C CA . GLN A 1 467 ? -4.934 -62.811 -32.060 1.00 36.66 467 GLN A CA 1
ATOM 3443 C C . GLN A 1 467 ? -5.084 -61.504 -31.268 1.00 36.66 467 GLN A C 1
ATOM 3445 O O . GLN A 1 467 ? -4.176 -60.681 -31.216 1.00 36.66 467 GLN A O 1
ATOM 3450 N N . PHE A 1 468 ? -6.242 -61.314 -30.624 1.00 35.66 468 PHE A N 1
ATOM 3451 C CA . PHE A 1 468 ? -6.445 -60.239 -29.651 1.00 35.66 468 PHE A CA 1
ATOM 3452 C C . PHE A 1 468 ? -5.698 -60.594 -28.361 1.00 35.66 468 PHE A C 1
ATOM 3454 O O . PHE A 1 468 ? -6.172 -61.417 -27.579 1.00 35.66 468 PHE A O 1
ATOM 3461 N N . GLY A 1 469 ? -4.531 -59.993 -28.144 1.00 37.56 469 GLY A N 1
ATOM 3462 C CA . GLY A 1 469 ? -3.760 -60.163 -26.918 1.00 37.56 469 GLY A CA 1
ATOM 3463 C C . GLY A 1 469 ? -3.120 -58.850 -26.498 1.00 37.56 469 GLY A C 1
ATOM 3464 O O . GLY A 1 469 ? -2.311 -58.290 -27.229 1.00 37.56 469 GLY A O 1
ATOM 3465 N N . CYS A 1 470 ? -3.473 -58.364 -25.314 1.00 35.00 470 CYS A N 1
ATOM 3466 C CA . CYS A 1 470 ? -2.722 -57.312 -24.648 1.00 35.00 470 CYS A CA 1
ATOM 3467 C C . CYS A 1 470 ? -1.677 -57.960 -23.742 1.00 35.00 470 CYS A C 1
ATOM 3469 O O . CYS A 1 470 ? -2.015 -58.830 -22.936 1.00 35.00 470 CYS A O 1
ATOM 3471 N N . ASN A 1 471 ? -0.417 -57.550 -23.875 1.00 40.69 471 ASN A N 1
ATOM 3472 C CA . ASN A 1 471 ? 0.648 -58.052 -23.016 1.00 40.69 471 ASN A CA 1
ATOM 3473 C C . ASN A 1 471 ? 0.570 -57.413 -21.625 1.00 40.69 471 ASN A C 1
ATOM 3475 O O . ASN A 1 471 ? 0.275 -56.231 -21.471 1.00 40.69 471 ASN A O 1
ATOM 3479 N N . MET A 1 472 ? 0.787 -58.250 -20.612 1.00 36.75 472 MET A N 1
ATOM 3480 C CA . MET A 1 472 ? 0.613 -57.936 -19.199 1.00 36.75 472 MET A CA 1
ATOM 3481 C C . MET A 1 472 ? 1.696 -56.959 -18.724 1.00 36.75 472 MET A C 1
ATOM 3483 O O . MET A 1 472 ? 2.808 -57.377 -18.421 1.00 36.75 472 MET A O 1
ATOM 3487 N N . ALA A 1 473 ? 1.356 -55.677 -18.606 1.00 39.91 473 ALA A N 1
ATOM 3488 C CA . ALA A 1 473 ? 2.050 -54.751 -17.718 1.00 39.91 473 ALA A CA 1
ATOM 3489 C C . ALA A 1 473 ? 1.164 -54.522 -16.487 1.00 39.91 473 ALA A C 1
ATOM 3491 O O . ALA A 1 473 ? -0.021 -54.204 -16.610 1.00 39.91 473 ALA A O 1
ATOM 3492 N N . THR A 1 474 ? 1.726 -54.692 -15.290 1.00 40.00 474 THR A N 1
ATOM 3493 C CA . THR A 1 474 ? 1.053 -54.583 -13.979 1.00 40.00 474 THR A CA 1
ATOM 3494 C C . THR A 1 474 ? 0.468 -53.196 -13.665 1.00 40.00 474 THR A C 1
ATOM 3496 O O . THR A 1 474 ? -0.096 -53.003 -12.593 1.00 40.00 474 THR A O 1
ATOM 3499 N N . THR A 1 475 ? 0.577 -52.236 -14.584 1.00 38.81 475 THR A N 1
ATOM 3500 C CA . THR A 1 475 ? 0.123 -50.844 -14.453 1.00 38.81 475 THR A CA 1
ATOM 3501 C C . THR A 1 475 ? -1.096 -50.491 -15.315 1.00 38.81 475 THR A C 1
ATOM 3503 O O . THR A 1 475 ? -1.653 -49.412 -15.139 1.00 38.81 475 THR A O 1
ATOM 3506 N N . CYS A 1 476 ? -1.573 -51.384 -16.192 1.00 38.06 476 CYS A N 1
ATOM 3507 C CA . CYS A 1 476 ? -2.775 -51.146 -17.005 1.00 38.06 476 CYS A CA 1
ATOM 3508 C C . CYS A 1 476 ? -4.023 -51.774 -16.349 1.00 38.06 476 CYS A C 1
ATOM 3510 O O . CYS A 1 476 ? -4.221 -52.989 -16.412 1.00 38.06 476 CYS A O 1
ATOM 3512 N N . ASN A 1 477 ? -4.881 -50.964 -15.718 1.00 34.97 477 ASN A N 1
ATOM 3513 C CA . ASN A 1 477 ? -6.156 -51.419 -15.143 1.00 34.97 477 ASN A CA 1
ATOM 3514 C C . ASN A 1 477 ? -7.195 -51.719 -16.243 1.00 34.97 477 ASN A C 1
ATOM 3516 O O . ASN A 1 477 ? -7.500 -50.864 -17.068 1.00 34.97 477 ASN A O 1
ATOM 3520 N N . TRP A 1 478 ? -7.782 -52.919 -16.228 1.00 37.34 478 TRP A N 1
ATOM 3521 C CA . TRP A 1 478 ? -8.742 -53.381 -17.240 1.00 37.34 478 TRP A CA 1
ATOM 3522 C C . TRP A 1 478 ? -10.211 -53.093 -16.891 1.00 37.34 478 TRP A C 1
ATOM 3524 O O . TRP A 1 478 ? -10.691 -53.472 -15.823 1.00 37.34 478 TRP A O 1
ATOM 3534 N N . GLN A 1 479 ? -10.965 -52.568 -17.864 1.00 32.75 479 GLN A N 1
ATOM 3535 C CA . GLN A 1 479 ? -12.405 -52.812 -18.048 1.00 32.75 479 GLN A CA 1
ATOM 3536 C C . GLN A 1 479 ? -12.612 -53.376 -19.471 1.00 32.75 479 GLN A C 1
ATOM 3538 O O . GLN A 1 479 ? -11.876 -52.990 -20.383 1.00 32.75 479 GLN A O 1
ATOM 3543 N N . PRO A 1 480 ? -13.573 -54.289 -19.711 1.00 32.78 480 PRO A N 1
ATOM 3544 C CA . PRO A 1 480 ? -13.738 -54.908 -21.024 1.00 32.78 480 PRO A CA 1
ATOM 3545 C C . PRO A 1 480 ? -14.122 -53.868 -22.090 1.00 32.78 480 PRO A C 1
ATOM 3547 O O . PRO A 1 480 ? -15.236 -53.350 -22.080 1.00 32.78 480 PRO A O 1
ATOM 3550 N N . GLY A 1 481 ? -13.213 -53.598 -23.032 1.00 39.75 481 GLY A N 1
ATOM 3551 C CA . GLY A 1 481 ? -13.525 -52.896 -24.281 1.00 39.75 481 GLY A CA 1
ATOM 3552 C C . GLY A 1 481 ? -12.981 -51.475 -24.463 1.00 39.75 481 GLY A C 1
ATOM 3553 O O . GLY A 1 481 ? -13.353 -50.852 -25.455 1.00 39.75 481 GLY A O 1
ATOM 3554 N N . GLN A 1 482 ? -12.114 -50.946 -23.591 1.00 37.59 482 GLN A N 1
ATOM 3555 C CA . GLN A 1 482 ? -11.481 -49.636 -23.819 1.00 37.59 482 GLN A CA 1
ATOM 3556 C C . GLN A 1 482 ? -9.995 -49.635 -23.428 1.00 37.59 482 GLN A C 1
ATOM 3558 O O . GLN A 1 482 ? -9.660 -49.871 -22.273 1.00 37.59 482 GLN A O 1
ATOM 3563 N N . CYS A 1 483 ? -9.116 -49.340 -24.393 1.00 34.75 483 CYS A N 1
ATOM 3564 C CA . CYS A 1 483 ? -7.732 -48.928 -24.151 1.00 34.75 483 CYS A CA 1
ATOM 3565 C C . CYS A 1 483 ? -7.687 -47.393 -24.232 1.00 34.75 483 CYS A C 1
ATOM 3567 O O . CYS A 1 483 ? -7.918 -46.830 -25.302 1.00 34.75 483 CYS A O 1
ATOM 3569 N N . GLY A 1 484 ? -7.448 -46.727 -23.103 1.00 34.34 484 GLY A N 1
ATOM 3570 C CA . GLY A 1 484 ? -7.265 -45.278 -22.963 1.00 34.34 484 GLY A CA 1
ATOM 3571 C C . GLY A 1 484 ? -6.218 -45.000 -21.874 1.00 34.34 484 GLY A C 1
ATOM 3572 O O . GLY A 1 484 ? -5.980 -45.909 -21.083 1.00 34.34 484 GLY A O 1
ATOM 3573 N N . PRO A 1 485 ? -5.591 -43.809 -21.890 1.00 40.66 485 PRO A N 1
ATOM 3574 C CA . PRO A 1 485 ? -4.171 -43.556 -21.604 1.00 40.66 485 PRO A CA 1
ATOM 3575 C C . PRO A 1 485 ? -3.612 -44.148 -20.312 1.00 40.66 485 PRO A C 1
ATOM 3577 O O . PRO A 1 485 ? -4.273 -44.013 -19.258 1.00 40.66 485 PRO A O 1
#

Secondary structure (DSSP, 8-state):
-PPPPP--PPP-GGG---HHHHHTSTTEEE-SSSEEE--S---GGG--SHHHHHTSTTEEE-SSSEEE-----GGGG--SHHHHHHSTTEEEETTTTEEEE--GGGGGGG--SHHHHHHTTTTEEEETTTTEEEETTSGGGGGTT--HHHHTTSTTEEEETTTTEEEETT-SGGGGGTT-HHHHHHSTTTEEEETTTTEEEETT-SGGGGS-TT-HHHHTTSTTEEEETTEEEE-----GGG--SHHHHTTSTTEEEETTEEEE--SGGGGGG--SHHHHHT-TTTEEEETTTTEEEEGGGGGGGGTT-HHHHTTSSSEEEETTTTEEEETTSSGGGG--SHHHHHTSTTEEE-SSSEEEPPP--GGG--SHHHHHHTTPEEETTEEE-TT--TT------TT--GGG--SHHHHHTSTTEEE-SSSEEE-------SSTTEEEETTTTEEEE--TT--PPP--SS-------TT----TT----

Radius of gyration: 49.31 Å; chains: 1; bounding box: 82×114×111 Å

pLDDT: mean 71.62, std 18.72, range [28.69, 95.19]